Protein AF-A0A2V7EZZ9-F1 (afdb_monomer)

pLDDT: mean 87.36, std 13.92, range [32.91, 98.88]

Mean predicted aligned error: 13.1 Å

Structure (mmCIF, N/CA/C/O backbone):
data_AF-A0A2V7EZZ9-F1
#
_entry.id   AF-A0A2V7EZZ9-F1
#
loop_
_atom_site.group_PDB
_atom_site.id
_atom_site.type_symbol
_atom_site.label_atom_id
_atom_site.label_alt_id
_atom_site.label_comp_id
_atom_site.label_asym_id
_atom_site.label_entity_id
_atom_site.label_seq_id
_atom_site.pdbx_PDB_ins_code
_atom_site.Cartn_x
_atom_site.Cartn_y
_atom_site.Cartn_z
_atom_site.occupancy
_atom_site.B_iso_or_equiv
_atom_site.auth_seq_id
_atom_site.auth_comp_id
_atom_site.auth_asym_id
_atom_site.auth_atom_id
_atom_site.pdbx_PDB_model_num
ATOM 1 N N . GLU A 1 1 ? -11.095 18.702 34.474 1.00 76.56 1 GLU A N 1
ATOM 2 C CA . GLU A 1 1 ? -9.719 19.036 34.072 1.00 76.56 1 GLU A CA 1
ATOM 3 C C . GLU A 1 1 ? -8.787 18.038 34.738 1.00 76.56 1 GLU A C 1
ATOM 5 O O . GLU A 1 1 ? -9.021 17.718 35.900 1.00 76.56 1 GLU A O 1
ATOM 10 N N . LEU A 1 2 ? -7.841 17.473 33.994 1.00 79.06 2 LEU A N 1
ATOM 11 C CA . LEU A 1 2 ? -6.844 16.533 34.507 1.00 79.06 2 LEU A CA 1
ATOM 12 C C . LEU A 1 2 ? -5.588 17.281 34.994 1.00 79.06 2 LEU A C 1
ATOM 14 O O . LEU A 1 2 ? -5.366 18.426 34.595 1.00 79.06 2 LEU A O 1
ATOM 18 N N . PRO A 1 3 ? -4.746 16.657 35.839 1.00 72.81 3 PRO A N 1
ATOM 19 C CA . PRO A 1 3 ? -3.437 17.203 36.175 1.00 72.81 3 PRO A CA 1
ATOM 20 C C . PRO A 1 3 ? -2.545 17.213 34.925 1.00 72.81 3 PRO A C 1
ATOM 22 O O . PRO A 1 3 ? -2.102 16.167 34.462 1.00 72.81 3 PRO A O 1
ATOM 25 N N . GLY A 1 4 ? -2.311 18.392 34.355 1.00 78.00 4 GLY A N 1
ATOM 26 C CA . GLY A 1 4 ? -1.472 18.565 33.169 1.00 78.00 4 GLY A CA 1
ATOM 27 C C . GLY A 1 4 ? -1.980 19.687 32.271 1.00 78.00 4 GLY A C 1
ATOM 28 O O . GLY A 1 4 ? -3.183 19.902 32.135 1.00 78.00 4 GLY A O 1
ATOM 29 N N . LYS A 1 5 ? -1.055 20.425 31.662 1.00 85.81 5 LYS A N 1
ATOM 30 C CA . LYS A 1 5 ? -1.353 21.483 30.694 1.00 85.81 5 LYS A CA 1
ATOM 31 C C . LYS A 1 5 ? -0.531 21.240 29.438 1.00 85.81 5 LYS A C 1
ATOM 33 O O . LYS A 1 5 ? 0.658 20.953 29.546 1.00 85.81 5 LYS A O 1
ATOM 38 N N . SER A 1 6 ? -1.143 21.417 28.275 1.00 87.19 6 SER A N 1
ATOM 39 C CA . SER A 1 6 ? -0.432 21.395 26.995 1.00 87.19 6 SER A CA 1
ATOM 40 C C . SER A 1 6 ? -0.160 22.822 26.529 1.00 87.19 6 SER A C 1
ATOM 42 O O . SER A 1 6 ? -0.984 23.722 26.712 1.00 87.19 6 SER A O 1
ATOM 44 N N . ASN A 1 7 ? 1.004 23.038 25.923 1.00 86.00 7 ASN A N 1
ATOM 45 C CA . ASN A 1 7 ? 1.359 24.299 25.285 1.00 86.00 7 ASN A CA 1
ATOM 46 C C . ASN A 1 7 ? 1.660 24.023 23.810 1.00 86.00 7 ASN A C 1
ATOM 48 O O . ASN A 1 7 ? 2.488 23.172 23.509 1.00 86.00 7 ASN A O 1
ATOM 52 N N . TYR A 1 8 ? 0.999 24.740 22.906 1.00 85.25 8 TYR A N 1
ATOM 53 C CA . TYR A 1 8 ? 1.167 24.619 21.461 1.00 85.25 8 TYR A CA 1
ATOM 54 C C . TYR A 1 8 ? 1.817 25.898 20.930 1.00 85.25 8 TYR A C 1
ATOM 56 O O . TYR A 1 8 ? 1.160 26.935 20.805 1.00 85.25 8 TYR A O 1
ATOM 64 N N . PHE A 1 9 ? 3.114 25.834 20.637 1.00 88.19 9 PHE A N 1
ATOM 65 C CA . PHE A 1 9 ? 3.913 26.951 20.129 1.00 88.19 9 PHE A CA 1
ATOM 66 C C . PHE A 1 9 ? 4.169 26.779 18.626 1.00 88.19 9 PHE A C 1
ATOM 68 O O . PHE A 1 9 ? 5.279 26.484 18.200 1.00 88.19 9 PHE A O 1
ATOM 75 N N . VAL A 1 10 ? 3.114 26.899 17.815 1.00 79.69 10 VAL A N 1
ATOM 76 C CA . VAL A 1 10 ? 3.196 26.666 16.363 1.00 79.69 10 VAL A CA 1
ATOM 77 C C . VAL A 1 10 ? 3.602 27.946 15.631 1.00 79.69 10 VAL A C 1
ATOM 79 O O . VAL A 1 10 ? 2.916 28.968 15.721 1.00 79.69 10 VAL A O 1
ATOM 82 N N . GLY A 1 11 ? 4.692 27.869 14.863 1.00 85.50 11 GLY A N 1
ATOM 83 C CA . GLY A 1 11 ? 5.212 28.966 14.048 1.00 85.50 11 GLY A CA 1
ATOM 84 C C . GLY A 1 11 ? 5.929 30.063 14.845 1.00 85.50 11 GLY A C 1
ATOM 85 O O . GLY A 1 11 ? 6.050 30.023 16.069 1.00 85.50 11 GLY A O 1
ATOM 86 N N . ASN A 1 12 ? 6.411 31.073 14.123 1.00 88.06 12 ASN A N 1
ATOM 87 C CA . ASN A 1 12 ? 7.216 32.174 14.658 1.00 88.06 12 ASN A CA 1
ATOM 88 C C . ASN A 1 12 ? 6.398 33.398 15.109 1.00 88.06 12 ASN A C 1
ATOM 90 O O . ASN A 1 12 ? 6.991 34.412 15.466 1.00 88.06 12 ASN A O 1
ATOM 94 N N . ASP A 1 13 ? 5.064 33.323 15.088 1.00 92.06 13 ASP A N 1
ATOM 95 C CA . ASP A 1 13 ? 4.169 34.368 15.592 1.00 92.06 13 ASP A CA 1
ATOM 96 C C . ASP A 1 13 ? 3.669 33.997 17.000 1.00 92.06 13 ASP A C 1
ATOM 98 O O . ASP A 1 13 ? 2.753 33.176 17.125 1.00 92.06 13 ASP A O 1
ATOM 102 N N . PRO A 1 14 ? 4.199 34.621 18.073 1.00 88.88 14 PRO A N 1
ATOM 103 C CA . PRO A 1 14 ? 3.797 34.316 19.443 1.00 88.88 14 PRO A CA 1
ATOM 104 C C . PRO A 1 14 ? 2.322 34.598 19.736 1.00 88.88 14 PRO A C 1
ATOM 106 O O . PRO A 1 14 ? 1.798 34.127 20.741 1.00 88.88 14 PRO A O 1
ATOM 109 N N . LYS A 1 15 ? 1.616 35.344 18.875 1.00 91.44 15 LYS A N 1
ATOM 110 C CA . LYS A 1 15 ? 0.168 35.557 19.015 1.00 91.44 15 LYS A CA 1
ATOM 111 C C . LYS A 1 15 ? -0.651 34.321 18.637 1.00 91.44 15 LYS A C 1
ATOM 113 O O . LYS A 1 15 ? -1.813 34.235 19.023 1.00 91.44 15 LYS A O 1
ATOM 118 N N . LYS A 1 16 ? -0.070 33.379 17.886 1.00 87.31 16 LYS A N 1
ATOM 119 C CA . LYS A 1 16 ? -0.709 32.107 17.502 1.00 87.31 16 LYS A CA 1
ATOM 120 C C . LYS A 1 16 ? -0.444 30.986 18.501 1.00 87.31 16 LYS A C 1
ATOM 122 O O . LYS A 1 16 ? -1.086 29.940 18.436 1.00 87.31 16 LYS A O 1
ATOM 127 N N . TRP A 1 17 ? 0.477 31.210 19.431 1.00 95.19 17 TRP A N 1
ATOM 128 C CA . TRP A 1 17 ? 0.796 30.267 20.487 1.00 95.19 17 TRP A CA 1
ATOM 129 C C . TRP A 1 17 ? -0.382 30.096 21.447 1.00 95.19 17 TRP A C 1
ATOM 131 O O . TRP A 1 17 ? -1.014 31.065 21.869 1.00 95.19 17 TRP A O 1
ATOM 141 N N . ARG A 1 18 ? -0.660 28.851 21.835 1.00 90.06 18 ARG A N 1
ATOM 142 C CA . ARG A 1 18 ? -1.663 28.521 22.850 1.00 90.06 18 ARG A CA 1
ATOM 143 C C . ARG A 1 18 ? -0.986 27.873 24.042 1.00 90.06 18 ARG A C 1
ATOM 145 O O . ARG A 1 18 ? -0.656 26.694 24.001 1.00 90.06 18 ARG A O 1
ATOM 152 N N . ALA A 1 19 ? -0.782 28.647 25.099 1.00 90.94 19 ALA A N 1
ATOM 153 C CA . ALA A 1 19 ? -0.226 28.156 26.353 1.00 90.94 19 ALA A CA 1
ATOM 154 C C . ALA A 1 19 ? -1.329 27.780 27.355 1.00 90.94 19 ALA A C 1
ATOM 156 O O . ALA A 1 19 ? -2.439 28.310 27.304 1.00 90.94 19 ALA A O 1
ATOM 157 N N . ASN A 1 20 ? -0.993 26.909 28.306 1.00 89.19 20 ASN A N 1
ATOM 158 C CA . ASN A 1 20 ? -1.835 26.480 29.421 1.00 89.19 20 ASN A CA 1
ATOM 159 C C . ASN A 1 20 ? -3.168 25.843 29.006 1.00 89.19 20 ASN A C 1
ATOM 161 O O . ASN A 1 20 ? -4.162 25.969 29.729 1.00 89.19 20 ASN A O 1
ATOM 165 N N . VAL A 1 21 ? -3.193 25.141 27.869 1.00 88.38 21 VAL A N 1
ATOM 166 C CA . VAL A 1 21 ? -4.388 24.435 27.402 1.00 88.38 21 VAL A CA 1
ATOM 167 C C . VAL A 1 21 ? -4.725 23.336 28.415 1.00 88.38 21 VAL A C 1
ATOM 169 O O . VAL A 1 21 ? -3.898 22.447 28.641 1.00 88.38 21 VAL A O 1
ATOM 172 N N . PRO A 1 22 ? -5.894 23.403 29.079 1.00 84.31 22 PRO A N 1
ATOM 173 C CA . PRO A 1 22 ? -6.306 22.382 30.028 1.00 84.31 22 PRO A CA 1
ATOM 174 C C . PRO A 1 22 ? -6.588 21.060 29.316 1.00 84.31 22 PRO A C 1
ATOM 176 O O . PRO A 1 22 ? -7.167 21.047 28.231 1.00 84.31 22 PRO A O 1
ATOM 179 N N . THR A 1 23 ? -6.227 19.950 29.951 1.00 82.38 23 THR A N 1
ATOM 180 C CA . THR A 1 23 ? -6.601 18.610 29.492 1.00 82.38 23 THR A CA 1
ATOM 181 C C . THR A 1 23 ? -7.845 18.129 30.241 1.00 82.38 23 THR A C 1
ATOM 183 O O . THR A 1 23 ? -8.110 18.516 31.384 1.00 82.38 23 THR A O 1
ATOM 186 N N . TYR A 1 24 ? -8.654 17.287 29.602 1.00 82.75 24 TYR A N 1
ATOM 187 C CA . TYR A 1 24 ? -9.910 16.790 30.164 1.00 82.75 24 TYR A CA 1
ATOM 188 C C . TYR A 1 24 ? -10.006 15.280 29.959 1.00 82.75 24 TYR A C 1
ATOM 190 O O . TYR A 1 24 ? -9.628 14.775 28.911 1.00 82.75 24 TYR A O 1
ATOM 198 N N . ALA A 1 25 ? -10.528 14.568 30.961 1.00 78.69 25 ALA A N 1
ATOM 199 C CA . ALA A 1 25 ? -10.753 13.122 30.880 1.00 78.69 25 ALA A CA 1
ATOM 200 C C . ALA A 1 25 ? -11.976 12.752 30.027 1.00 78.69 25 ALA A C 1
ATOM 202 O O . ALA A 1 25 ? -12.102 11.613 29.590 1.00 78.69 25 ALA A O 1
ATOM 203 N N . LYS A 1 26 ? -12.897 13.706 29.846 1.00 85.12 26 LYS A N 1
ATOM 204 C CA . LYS A 1 26 ? -14.156 13.515 29.135 1.00 85.12 26 LYS A CA 1
ATOM 205 C C . LYS A 1 26 ? -14.643 14.803 28.482 1.00 85.12 26 LYS A C 1
ATOM 207 O O . LYS A 1 26 ? -14.396 15.891 29.013 1.00 85.12 26 LYS A O 1
ATOM 212 N N . VAL A 1 27 ? -15.381 14.656 27.390 1.00 88.62 27 VAL A N 1
ATOM 213 C CA . VAL A 1 27 ? -16.139 15.712 26.711 1.00 88.62 27 VAL A CA 1
ATOM 214 C C . VAL A 1 27 ? -17.611 15.316 26.739 1.00 88.62 27 VAL A C 1
ATOM 216 O O . VAL A 1 27 ? -17.957 14.200 26.374 1.00 88.62 27 VAL A O 1
ATOM 219 N N . GLU A 1 28 ? -18.478 16.215 27.193 1.00 92.75 28 GLU A N 1
ATOM 220 C CA . GLU A 1 28 ? -19.917 15.969 27.323 1.00 92.75 28 GLU A CA 1
ATOM 221 C C . GLU A 1 28 ? -20.685 16.923 26.407 1.00 92.75 28 GLU A C 1
ATOM 223 O O . GLU A 1 28 ? -20.677 18.138 26.615 1.00 92.75 28 GLU A O 1
ATOM 228 N N . TYR A 1 29 ? -21.366 16.360 25.414 1.00 93.25 29 TYR A N 1
ATOM 229 C CA . TYR A 1 29 ? -22.382 17.043 24.625 1.00 93.25 29 TYR A CA 1
ATOM 230 C C . TYR A 1 29 ? -23.725 16.863 25.325 1.00 93.25 29 TYR A C 1
ATOM 232 O O . TYR A 1 29 ? -24.217 15.744 25.477 1.00 93.25 29 TYR A O 1
ATOM 240 N N . ARG A 1 30 ? -24.302 17.968 25.796 1.00 95.25 30 ARG A N 1
ATOM 241 C CA . ARG A 1 30 ? -25.552 17.946 26.560 1.00 95.25 30 ARG A CA 1
ATOM 242 C C . ARG A 1 30 ? -26.767 17.996 25.655 1.00 95.25 30 ARG A C 1
ATOM 244 O O . ARG A 1 30 ? -26.748 18.723 24.665 1.00 95.25 30 ARG A O 1
ATOM 251 N N . ASP A 1 31 ? -27.800 17.259 26.050 1.00 93.75 31 ASP A N 1
ATOM 252 C CA . ASP A 1 31 ? -29.119 17.262 25.417 1.00 93.75 31 ASP A CA 1
ATOM 253 C C . ASP A 1 31 ? -29.064 17.048 23.891 1.00 93.75 31 ASP A C 1
ATOM 255 O O . ASP A 1 31 ? -29.772 17.707 23.129 1.00 93.75 31 ASP A O 1
ATOM 259 N N . VAL A 1 32 ? -28.230 16.101 23.433 1.00 94.56 32 VAL A N 1
ATOM 260 C CA . VAL A 1 32 ? -28.216 15.674 22.017 1.00 94.56 32 VAL A CA 1
ATOM 261 C C . VAL A 1 32 ? -29.568 15.081 21.603 1.00 94.56 32 VAL A C 1
ATOM 263 O O . VAL A 1 32 ? -29.977 15.194 20.451 1.00 94.56 32 VAL A O 1
ATOM 266 N N . TYR A 1 33 ? -30.287 14.528 22.581 1.00 94.94 33 TYR A N 1
ATOM 267 C CA . TYR A 1 33 ? -31.740 14.387 22.599 1.00 94.94 33 TYR A CA 1
ATOM 268 C C . TYR A 1 33 ? -32.252 14.932 23.941 1.00 94.94 33 TYR A C 1
ATOM 270 O O . TYR A 1 33 ? -31.466 14.995 24.887 1.00 94.94 33 TYR A O 1
ATOM 278 N N . PRO A 1 34 ? -33.542 15.294 24.086 1.00 96.31 34 PRO A N 1
ATOM 279 C CA . PRO A 1 34 ? -34.073 15.773 25.363 1.00 96.31 34 PRO A CA 1
ATOM 280 C C . PRO A 1 34 ? -33.761 14.814 26.527 1.00 96.31 34 PRO A C 1
ATOM 282 O O . PRO A 1 34 ? -34.272 13.694 26.563 1.00 96.31 34 PRO A O 1
ATOM 285 N N . GLY A 1 35 ? -32.915 15.245 27.471 1.00 95.75 35 GLY A N 1
ATOM 286 C CA . GLY A 1 35 ? -32.494 14.436 28.619 1.00 95.75 35 GLY A CA 1
ATOM 287 C C . GLY A 1 35 ? -31.452 13.349 28.318 1.00 95.75 35 GLY A C 1
ATOM 288 O O . GLY A 1 35 ? -31.186 12.524 29.194 1.00 95.75 35 GLY A O 1
ATOM 289 N N . VAL A 1 36 ? -30.852 13.337 27.125 1.00 96.81 36 VAL A N 1
ATOM 290 C CA . VAL A 1 36 ? -29.777 12.411 26.735 1.00 96.81 36 VAL A CA 1
ATOM 291 C C . VAL A 1 36 ? -28.514 13.198 26.415 1.00 96.81 36 VAL A C 1
ATOM 293 O O . VAL A 1 36 ? -28.489 14.003 25.483 1.00 96.81 36 VAL A O 1
ATOM 296 N N . ASN A 1 37 ? -27.445 12.914 27.151 1.00 96.19 37 ASN A N 1
ATOM 297 C CA . ASN A 1 37 ? -26.120 13.458 26.881 1.00 96.19 37 ASN A CA 1
ATOM 298 C C . ASN A 1 37 ? -25.281 12.427 26.123 1.00 96.19 37 ASN A C 1
ATOM 300 O O . ASN A 1 37 ? -25.455 11.225 26.306 1.00 96.19 37 ASN A O 1
ATOM 304 N N . LEU A 1 38 ? -24.345 12.899 25.309 1.00 92.38 38 LEU A N 1
ATOM 305 C CA . LEU A 1 38 ? -23.323 12.083 24.662 1.00 92.38 38 LEU A CA 1
ATOM 306 C C . LEU A 1 38 ? -21.975 12.409 25.304 1.00 92.38 38 LEU A C 1
ATOM 308 O O . LEU A 1 38 ? -21.523 13.556 25.267 1.00 92.38 38 LEU A O 1
ATOM 312 N N . VAL A 1 39 ? -21.353 11.418 25.934 1.00 91.56 39 VAL A N 1
ATOM 313 C CA . VAL A 1 39 ? -20.115 11.592 26.695 1.00 91.56 39 VAL A CA 1
ATOM 314 C C . VAL A 1 39 ? -19.003 10.816 26.019 1.00 91.56 39 VAL A C 1
ATOM 316 O O . VAL A 1 39 ? -19.030 9.597 26.024 1.00 91.56 39 VAL A O 1
ATOM 319 N N . TYR A 1 40 ? -18.002 11.518 25.500 1.00 84.69 40 TYR A N 1
ATOM 320 C CA . TYR A 1 40 ? -16.757 10.922 25.028 1.00 84.69 40 TYR A CA 1
ATOM 321 C C . TYR A 1 40 ? -15.750 10.868 26.168 1.00 84.69 40 TYR A C 1
ATOM 323 O O . TYR A 1 40 ? -15.565 11.865 26.873 1.00 84.69 40 TYR A O 1
ATOM 331 N N . TYR A 1 41 ? -15.064 9.747 26.336 1.00 81.06 41 TYR A N 1
ATOM 332 C CA . TYR A 1 41 ? -13.990 9.616 27.315 1.00 81.06 41 TYR A CA 1
ATOM 333 C C . TYR A 1 41 ? -12.947 8.601 26.852 1.00 81.06 41 TYR A C 1
ATOM 335 O O . TYR A 1 41 ? -13.207 7.748 26.012 1.00 81.06 41 TYR A O 1
ATOM 343 N N . GLY A 1 42 ? -11.732 8.731 27.378 1.00 66.31 42 GLY A N 1
ATOM 344 C CA . GLY A 1 42 ? -10.647 7.799 27.093 1.00 66.31 42 GLY A CA 1
ATOM 345 C C . GLY A 1 42 ? -10.459 6.807 28.235 1.00 66.31 42 GLY A C 1
ATOM 346 O O . GLY A 1 42 ? -10.316 7.229 29.384 1.00 66.31 42 GLY A O 1
ATOM 347 N N . ASN A 1 43 ? -10.378 5.514 27.930 1.00 54.00 43 ASN A N 1
ATOM 348 C CA . ASN A 1 43 ? -9.924 4.486 28.862 1.00 54.00 43 ASN A CA 1
ATOM 349 C C . ASN A 1 43 ? -8.756 3.716 28.239 1.00 54.00 43 ASN A C 1
ATOM 351 O O . ASN A 1 43 ? -8.916 3.079 27.208 1.00 54.00 43 ASN A O 1
ATOM 355 N N . GLN A 1 44 ? -7.561 3.805 28.833 1.00 49.19 44 GLN A N 1
ATOM 356 C CA . GLN A 1 44 ? -6.385 3.020 28.417 1.00 49.19 44 GLN A CA 1
ATOM 357 C C . GLN A 1 44 ? -6.166 2.960 26.886 1.00 49.19 44 GLN A C 1
ATOM 359 O O . GLN A 1 44 ? -5.921 1.896 26.330 1.00 49.19 44 GLN A O 1
ATOM 364 N N . ARG A 1 45 ? -6.200 4.131 26.225 1.00 51.41 45 ARG A N 1
ATOM 365 C CA . ARG A 1 45 ? -6.039 4.351 24.765 1.00 51.41 45 ARG A CA 1
ATOM 366 C C . ARG A 1 45 ? -7.272 4.093 23.895 1.00 51.41 45 ARG A C 1
ATOM 368 O O . ARG A 1 45 ? -7.241 4.456 22.728 1.00 51.41 45 ARG A O 1
ATOM 375 N N . GLN A 1 46 ? -8.367 3.590 24.450 1.00 53.31 46 GLN A N 1
ATOM 376 C CA . GLN A 1 46 ? -9.639 3.471 23.744 1.00 53.31 46 GLN A CA 1
ATOM 377 C C . GLN A 1 46 ? -10.447 4.757 23.943 1.00 53.31 46 GLN A C 1
ATOM 379 O O . GLN A 1 46 ? -10.691 5.173 25.076 1.00 53.31 46 GLN A O 1
ATOM 384 N N . LEU A 1 47 ? -10.808 5.425 22.844 1.00 65.19 47 LEU A N 1
ATOM 385 C CA . LEU A 1 47 ? -11.815 6.483 22.867 1.00 65.19 47 LEU A CA 1
ATOM 386 C C . LEU A 1 47 ? -13.186 5.807 22.838 1.00 65.19 47 LEU A C 1
ATOM 388 O O . LEU A 1 47 ? -13.567 5.219 21.829 1.00 65.19 47 LEU A O 1
ATOM 392 N N . GLU A 1 48 ? -13.903 5.896 23.946 1.00 73.25 48 GLU A N 1
ATOM 393 C CA . GLU A 1 48 ? -15.260 5.387 24.106 1.00 73.25 48 GLU A CA 1
ATOM 394 C C . GLU A 1 48 ? -16.252 6.551 24.060 1.00 73.25 48 GLU A C 1
ATOM 396 O O . GLU A 1 48 ? -15.896 7.723 24.269 1.00 73.25 48 GLU A O 1
ATOM 401 N N . TYR A 1 49 ? -17.511 6.227 23.784 1.00 83.62 49 TYR A N 1
ATOM 402 C CA . TYR A 1 49 ? -18.594 7.173 23.964 1.00 83.62 49 TYR A CA 1
ATOM 403 C C . TYR A 1 49 ? -19.829 6.495 24.533 1.00 83.62 49 TYR A C 1
ATOM 405 O O . TYR A 1 49 ? -20.223 5.428 24.085 1.00 83.62 49 TYR A O 1
ATOM 413 N N . ASP A 1 50 ? -20.473 7.180 25.469 1.00 89.38 50 ASP A N 1
ATOM 414 C CA . ASP A 1 50 ? -21.708 6.743 26.103 1.00 89.38 50 ASP A CA 1
ATOM 415 C C . ASP A 1 50 ? -22.856 7.678 25.727 1.00 89.38 50 ASP A C 1
ATOM 417 O O . ASP A 1 50 ? -22.714 8.906 25.787 1.00 89.38 50 ASP A O 1
ATOM 421 N N . PHE A 1 51 ? -24.040 7.122 25.470 1.00 93.50 51 PHE A N 1
ATOM 422 C CA . PHE A 1 51 ? -25.276 7.871 25.687 1.00 93.50 51 PHE A CA 1
ATOM 423 C C . PHE A 1 51 ? -25.676 7.763 27.158 1.00 93.50 51 PHE A C 1
ATOM 425 O O . PHE A 1 51 ? -26.003 6.684 27.654 1.00 93.50 51 PHE A O 1
ATOM 432 N N . VAL A 1 52 ? -25.680 8.900 27.849 1.00 95.44 52 VAL A N 1
ATOM 433 C CA . VAL A 1 52 ? -26.123 9.031 29.238 1.00 95.44 52 VAL A CA 1
ATOM 434 C C . VAL A 1 52 ? -27.555 9.548 29.241 1.00 95.44 52 VAL A C 1
ATOM 436 O O . VAL A 1 52 ? -27.809 10.735 29.035 1.00 95.44 52 VAL A O 1
ATOM 439 N N . VAL A 1 53 ? -28.499 8.644 29.473 1.00 96.75 53 VAL A N 1
ATOM 440 C CA . VAL A 1 53 ? -29.932 8.937 29.535 1.00 96.75 53 VAL A CA 1
ATOM 441 C C . VAL A 1 53 ? -30.284 9.311 30.968 1.00 96.75 53 VAL A C 1
ATOM 443 O O . VAL A 1 53 ? -30.114 8.512 31.889 1.00 96.75 53 VAL A O 1
ATOM 446 N N . SER A 1 54 ? -30.753 10.539 31.170 1.00 96.94 54 SER A N 1
ATOM 447 C CA . SER A 1 54 ? -31.146 11.053 32.485 1.00 96.94 54 SER A CA 1
ATOM 448 C C . SER A 1 54 ? -32.380 10.316 33.031 1.00 96.94 54 SER A C 1
ATOM 450 O O . SER A 1 54 ? -33.183 9.809 32.245 1.00 96.94 54 SER A O 1
ATOM 452 N N . PRO A 1 55 ? -32.595 10.293 34.362 1.00 96.88 55 PRO A N 1
ATOM 453 C CA . PRO A 1 55 ? -33.833 9.786 34.950 1.00 96.88 55 PRO A CA 1
ATOM 454 C C . PRO A 1 55 ? -35.082 10.358 34.266 1.00 96.88 55 PRO A C 1
ATOM 456 O O . PRO A 1 55 ? -35.207 11.571 34.095 1.00 96.88 55 PRO A O 1
ATOM 459 N N . GLY A 1 56 ? -36.005 9.481 33.878 1.00 94.06 56 GLY A N 1
ATOM 460 C CA . GLY A 1 56 ? -37.249 9.829 33.190 1.00 94.06 56 GLY A CA 1
ATOM 461 C C . GLY A 1 56 ? -37.126 10.189 31.703 1.00 94.06 56 GLY A C 1
ATOM 462 O O . GLY A 1 56 ? -38.163 10.358 31.062 1.00 94.06 56 GLY A O 1
ATOM 463 N N . ALA A 1 57 ? -35.917 10.286 31.138 1.00 96.44 57 ALA A N 1
ATOM 464 C CA . ALA A 1 57 ? -35.731 10.475 29.699 1.00 96.44 57 ALA A CA 1
ATOM 465 C C . ALA A 1 57 ? -35.974 9.161 28.931 1.00 96.44 57 ALA A C 1
ATOM 467 O O . ALA A 1 57 ? -35.770 8.066 29.462 1.00 96.44 57 ALA A O 1
ATOM 468 N N . ASP A 1 58 ? -36.435 9.270 27.681 1.00 94.06 58 ASP A N 1
ATOM 469 C CA . ASP A 1 58 ? -36.792 8.111 26.858 1.00 94.06 58 ASP A CA 1
ATOM 470 C C . ASP A 1 58 ? -35.600 7.654 25.992 1.00 94.06 58 ASP A C 1
ATOM 472 O O . ASP A 1 58 ? -35.277 8.319 25.004 1.00 94.06 58 ASP A O 1
ATOM 476 N N . PRO A 1 59 ? -34.962 6.502 26.284 1.00 92.75 59 PRO A N 1
ATOM 477 C CA . PRO A 1 59 ? -33.868 5.974 25.472 1.00 92.75 59 PRO A CA 1
ATOM 478 C C . PRO A 1 59 ? -34.321 5.592 24.058 1.00 92.75 59 PRO A C 1
ATOM 480 O O . PRO A 1 59 ? -33.489 5.509 23.157 1.00 92.75 59 PRO A O 1
ATOM 483 N N . LYS A 1 60 ? -35.628 5.401 23.817 1.00 92.38 60 LYS A N 1
ATOM 484 C CA . LYS A 1 60 ? -36.163 5.119 22.475 1.00 92.38 60 LYS A CA 1
ATOM 485 C C . LYS A 1 60 ? -36.105 6.330 21.547 1.00 92.38 60 LYS A C 1
ATOM 487 O O . LYS A 1 60 ? -36.281 6.157 20.341 1.00 92.38 60 LYS A O 1
ATOM 492 N N . ALA A 1 61 ? -35.873 7.530 22.085 1.00 93.31 61 ALA A N 1
ATOM 493 C CA . ALA A 1 61 ? -35.623 8.722 21.284 1.00 93.31 61 ALA A CA 1
ATOM 494 C C . ALA A 1 61 ? -34.286 8.635 20.531 1.00 93.31 61 ALA A C 1
ATOM 496 O O . ALA A 1 61 ? -34.134 9.259 19.483 1.00 93.31 61 ALA A O 1
ATOM 497 N N . ILE A 1 62 ? -33.334 7.840 21.034 1.00 94.25 62 ILE A N 1
ATOM 498 C CA . ILE A 1 62 ? -32.007 7.715 20.438 1.00 94.25 62 ILE A CA 1
ATOM 499 C C . ILE A 1 62 ? -32.117 6.905 19.150 1.00 94.25 62 ILE A C 1
ATOM 501 O O . ILE A 1 62 ? -32.397 5.704 19.159 1.00 94.25 62 ILE A O 1
ATOM 505 N N . THR A 1 63 ? -31.876 7.582 18.033 1.00 93.44 63 THR A N 1
ATOM 506 C CA . THR A 1 63 ? -31.766 6.963 16.715 1.00 93.44 63 THR A CA 1
ATOM 507 C C . THR A 1 63 ? -30.416 7.329 16.120 1.00 93.44 63 THR A C 1
ATOM 509 O O . THR A 1 63 ? -30.089 8.499 15.950 1.00 93.44 63 THR A O 1
ATOM 512 N N . LEU A 1 64 ? -29.618 6.320 15.808 1.00 90.69 64 LEU A N 1
ATOM 513 C CA . LEU A 1 64 ? -28.379 6.461 15.066 1.00 90.69 64 LEU A CA 1
ATOM 514 C C . LEU A 1 64 ? -28.716 6.395 13.583 1.00 90.69 64 LEU A C 1
ATOM 516 O O . LEU A 1 64 ? -29.169 5.359 13.095 1.00 90.69 64 LEU A O 1
ATOM 520 N N . ALA A 1 65 ? -28.533 7.510 12.885 1.00 91.62 65 ALA A N 1
ATOM 521 C CA . ALA A 1 65 ? -28.572 7.544 11.434 1.00 91.62 65 ALA A CA 1
ATOM 522 C C . ALA A 1 65 ? -27.143 7.402 10.911 1.00 91.62 65 ALA A C 1
ATOM 524 O O . ALA A 1 65 ? -26.252 8.139 11.333 1.00 91.62 65 ALA A O 1
ATOM 525 N N . PHE A 1 66 ? -26.935 6.439 10.021 1.00 86.06 66 PHE A N 1
ATOM 526 C CA . PHE A 1 66 ? -25.650 6.217 9.375 1.00 86.06 66 PHE A CA 1
ATOM 527 C C . PHE A 1 66 ? -25.743 6.698 7.934 1.00 86.06 66 PHE A C 1
ATOM 529 O O . PHE A 1 66 ? -26.380 6.071 7.087 1.00 86.06 66 PHE A O 1
ATOM 536 N N . ASP A 1 67 ? -25.118 7.836 7.666 1.00 84.56 67 ASP A N 1
ATOM 537 C CA . ASP A 1 67 ? -24.931 8.313 6.304 1.00 84.56 67 ASP A CA 1
ATOM 538 C C . ASP A 1 67 ? -23.741 7.580 5.665 1.00 84.56 67 ASP A C 1
ATOM 540 O O . ASP A 1 67 ? -22.793 7.197 6.349 1.00 84.56 67 ASP A O 1
ATOM 544 N N . GLY A 1 68 ? -23.804 7.342 4.353 1.00 81.06 68 GLY A N 1
ATOM 545 C CA . GLY A 1 68 ? -22.729 6.665 3.611 1.00 81.06 68 GLY A CA 1
ATOM 546 C C . GLY A 1 68 ? -22.695 5.132 3.713 1.00 81.06 68 GLY A C 1
ATOM 547 O O . GLY A 1 68 ? -21.741 4.527 3.242 1.00 81.06 68 GLY A O 1
ATOM 548 N N . VAL A 1 69 ? -23.718 4.493 4.292 1.00 86.38 69 VAL A N 1
ATOM 549 C CA . VAL A 1 69 ? -23.867 3.023 4.317 1.00 86.38 69 VAL A CA 1
ATOM 550 C C . VAL A 1 69 ? -25.030 2.603 3.416 1.00 86.38 69 VAL A C 1
ATOM 552 O O . VAL A 1 69 ? -26.053 3.277 3.391 1.00 86.38 69 VAL A O 1
ATOM 555 N N . ASP A 1 70 ? -24.924 1.492 2.697 1.00 86.94 70 ASP A N 1
ATOM 556 C CA . ASP A 1 70 ? -25.994 0.931 1.861 1.00 86.94 70 ASP A CA 1
ATOM 557 C C . ASP A 1 70 ? -27.138 0.371 2.686 1.00 86.94 70 ASP A C 1
ATOM 559 O O . ASP A 1 70 ? -28.299 0.468 2.302 1.00 86.94 70 ASP A O 1
ATOM 563 N N . GLY A 1 71 ? -26.815 -0.178 3.850 1.00 88.69 71 GLY A N 1
ATOM 564 C CA . GLY A 1 71 ? -27.817 -0.686 4.759 1.00 88.69 71 GLY A CA 1
ATOM 565 C C . GLY A 1 71 ? -27.214 -1.185 6.053 1.00 88.69 71 GLY A C 1
ATOM 566 O O . GLY A 1 71 ? -26.019 -1.457 6.164 1.00 88.69 71 GLY A O 1
ATOM 567 N N . ALA A 1 72 ? -28.075 -1.327 7.041 1.00 92.38 72 ALA A N 1
ATOM 568 C CA . ALA A 1 72 ? -27.741 -1.863 8.339 1.00 92.38 72 ALA A CA 1
ATOM 569 C C . ALA A 1 72 ? -28.425 -3.223 8.530 1.00 92.38 72 ALA A C 1
ATOM 571 O O . ALA A 1 72 ? -29.602 -3.402 8.219 1.00 92.38 72 ALA A O 1
ATOM 572 N N . ALA A 1 73 ? -27.685 -4.192 9.059 1.00 93.62 73 ALA A N 1
ATOM 573 C CA . ALA A 1 73 ? -28.187 -5.503 9.446 1.00 93.62 73 ALA A CA 1
ATOM 574 C C . ALA A 1 73 ? -27.744 -5.829 10.873 1.00 93.62 73 ALA A C 1
ATOM 576 O O . ALA A 1 73 ? -26.722 -5.338 11.337 1.00 93.62 73 ALA A O 1
ATOM 577 N N . ILE A 1 74 ? -28.498 -6.676 11.565 1.00 94.12 74 ILE A N 1
ATOM 578 C CA . ILE A 1 74 ? -28.087 -7.236 12.855 1.00 94.12 74 ILE A CA 1
ATOM 579 C C . ILE A 1 74 ? -27.777 -8.705 12.607 1.00 94.12 74 ILE A C 1
ATOM 581 O O . ILE A 1 74 ? -28.616 -9.420 12.052 1.00 94.12 74 ILE A O 1
ATOM 585 N N . ASP A 1 75 ? -26.572 -9.143 12.951 1.00 89.94 75 ASP A N 1
ATOM 586 C CA . ASP A 1 75 ? -26.154 -10.521 12.705 1.00 89.94 75 ASP A CA 1
ATOM 587 C C . ASP A 1 75 ? -26.593 -11.494 13.816 1.00 89.94 75 ASP A C 1
ATOM 589 O O . ASP A 1 75 ? -27.249 -11.125 14.792 1.00 89.94 75 ASP A O 1
ATOM 593 N N . GLY A 1 76 ? -26.226 -12.772 13.671 1.00 82.19 76 GLY A N 1
ATOM 594 C CA . GLY A 1 76 ? -26.564 -13.817 14.642 1.00 82.19 76 GLY A CA 1
ATOM 595 C C . GLY A 1 76 ? -25.902 -13.663 16.019 1.00 82.19 76 GLY A C 1
ATOM 596 O O . GLY A 1 76 ? -26.306 -14.354 16.953 1.00 82.19 76 GLY A O 1
ATOM 597 N N . LEU A 1 77 ? -24.910 -12.778 16.162 1.00 82.62 77 LEU A N 1
ATOM 598 C CA . LEU A 1 77 ? -24.245 -12.455 17.428 1.00 82.62 77 LEU A CA 1
ATOM 599 C C . LEU A 1 77 ? -24.850 -11.209 18.100 1.00 82.62 77 LEU A C 1
ATOM 601 O O . LEU A 1 77 ? -24.552 -10.936 19.266 1.00 82.62 77 LEU A O 1
ATOM 605 N N . GLY A 1 78 ? -25.738 -10.499 17.397 1.00 86.44 78 GLY A N 1
ATOM 606 C CA . GLY A 1 78 ? -26.348 -9.250 17.846 1.00 86.44 78 GLY A CA 1
ATOM 607 C C . GLY A 1 78 ? -25.508 -8.010 17.534 1.00 86.44 78 GLY A C 1
ATOM 608 O O . GLY A 1 78 ? -25.840 -6.932 18.031 1.00 86.44 78 GLY A O 1
ATOM 609 N N . ASP A 1 79 ? -24.448 -8.153 16.734 1.00 88.94 79 ASP A N 1
ATOM 610 C CA . ASP A 1 79 ? -23.616 -7.040 16.284 1.00 88.94 79 ASP A CA 1
ATOM 611 C C . ASP A 1 79 ? -24.334 -6.285 15.156 1.00 88.94 79 ASP A C 1
ATOM 613 O O . ASP A 1 79 ? -25.027 -6.880 14.322 1.00 88.94 79 ASP A O 1
ATOM 617 N N . LEU A 1 80 ? -24.173 -4.961 15.128 1.00 90.25 80 LEU A N 1
ATOM 618 C CA . LEU A 1 80 ? -24.652 -4.139 14.027 1.00 90.25 80 LEU A CA 1
ATOM 619 C C . LEU A 1 80 ? -23.633 -4.189 12.895 1.00 90.25 80 LEU A C 1
ATOM 621 O O . LEU A 1 80 ? -22.500 -3.735 13.040 1.00 90.25 80 LEU A O 1
ATOM 625 N N . VAL A 1 81 ? -24.068 -4.707 11.758 1.00 91.19 81 VAL A N 1
ATOM 626 C CA . VAL A 1 81 ? -23.315 -4.768 10.513 1.00 91.19 81 VAL A CA 1
ATOM 627 C C . VAL A 1 81 ? -23.801 -3.642 9.613 1.00 91.19 81 VAL A C 1
ATOM 629 O O . VAL A 1 81 ? -24.889 -3.708 9.041 1.00 91.19 81 VAL A O 1
ATOM 632 N N . LEU A 1 82 ? -22.992 -2.600 9.498 1.00 88.75 82 LEU A N 1
ATOM 633 C CA . LEU A 1 82 ? -23.189 -1.512 8.555 1.00 88.75 82 LEU A CA 1
ATOM 634 C C . LEU A 1 82 ? -22.488 -1.886 7.253 1.00 88.75 82 LEU A C 1
ATOM 636 O O . LEU A 1 82 ? -21.270 -2.049 7.218 1.00 88.75 82 LEU A O 1
ATOM 640 N N . ARG A 1 83 ? -23.262 -2.060 6.189 1.00 87.31 83 ARG A N 1
ATOM 641 C CA . ARG A 1 83 ? -22.743 -2.347 4.853 1.00 87.31 83 ARG A CA 1
ATOM 642 C C . ARG A 1 83 ? -22.436 -1.023 4.189 1.00 87.31 83 ARG A C 1
ATOM 644 O O . ARG A 1 83 ? -23.352 -0.234 4.012 1.00 87.31 83 ARG A O 1
ATOM 651 N N . ALA A 1 84 ? -21.184 -0.780 3.851 1.00 80.38 84 ALA A N 1
ATOM 652 C CA . ALA A 1 84 ? -20.776 0.361 3.046 1.00 80.38 84 ALA A CA 1
ATOM 653 C C . ALA A 1 84 ? -20.070 -0.197 1.811 1.00 80.38 84 ALA A C 1
ATOM 655 O O . ALA A 1 84 ? -18.968 -0.744 1.912 1.00 80.38 84 ALA A O 1
ATOM 656 N N . ASP A 1 85 ? -20.750 -0.150 0.671 1.00 77.06 85 ASP A N 1
ATOM 657 C CA . ASP A 1 85 ? -20.348 -0.771 -0.582 1.00 77.06 85 ASP A CA 1
ATOM 658 C C . ASP A 1 85 ? -20.060 -2.277 -0.427 1.00 77.06 85 ASP A C 1
ATOM 660 O O . ASP A 1 85 ? -20.953 -3.117 -0.282 1.00 77.06 85 ASP A O 1
ATOM 664 N N . ARG A 1 86 ? -18.775 -2.644 -0.477 1.00 68.06 86 ARG A N 1
ATOM 665 C CA . ARG A 1 86 ? -18.271 -4.026 -0.407 1.00 68.06 86 ARG A CA 1
ATOM 666 C C . ARG A 1 86 ? -17.650 -4.375 0.936 1.00 68.06 86 ARG A C 1
ATOM 668 O O . ARG A 1 86 ? -17.102 -5.466 1.085 1.00 68.06 86 ARG A O 1
ATOM 675 N N . SER A 1 87 ? -17.731 -3.455 1.884 1.00 66.25 87 SER A N 1
ATOM 676 C CA . SER A 1 87 ? -17.112 -3.556 3.193 1.00 66.25 87 SER A CA 1
ATOM 677 C C . SER A 1 87 ? -18.188 -3.582 4.272 1.00 66.25 87 SER A C 1
ATOM 679 O O . SER A 1 87 ? -19.284 -3.039 4.117 1.00 66.25 87 SER A O 1
ATOM 681 N N . GLU A 1 88 ? -17.872 -4.222 5.392 1.00 82.50 88 GLU A N 1
ATOM 682 C CA . GLU A 1 88 ? -18.731 -4.235 6.570 1.00 82.50 88 GLU A CA 1
ATOM 683 C C . GLU A 1 88 ? -18.019 -3.518 7.714 1.00 82.50 88 GLU A C 1
ATOM 685 O O . GLU A 1 88 ? -16.928 -3.914 8.121 1.00 82.50 88 GLU A O 1
ATOM 690 N N . VAL A 1 89 ? -18.658 -2.492 8.269 1.00 78.56 89 VAL A N 1
ATOM 691 C CA . VAL A 1 89 ? -18.285 -1.945 9.574 1.00 78.56 89 VAL A CA 1
ATOM 692 C C . VAL A 1 89 ? -19.137 -2.646 10.620 1.00 78.56 89 VAL A C 1
ATOM 694 O O . VAL A 1 89 ? -20.364 -2.682 10.521 1.00 78.56 89 VAL A O 1
ATOM 697 N N . ARG A 1 90 ? -18.489 -3.224 11.631 1.00 81.56 90 ARG A N 1
ATOM 698 C CA . ARG A 1 90 ? -19.167 -3.936 12.716 1.00 81.56 90 ARG A CA 1
ATOM 699 C C . ARG A 1 90 ? -19.074 -3.138 14.000 1.00 81.56 90 ARG A C 1
ATOM 701 O O . ARG A 1 90 ? -17.986 -2.985 14.548 1.00 81.56 90 ARG A O 1
ATOM 708 N N . LEU A 1 91 ? -20.219 -2.681 14.498 1.00 81.19 91 LEU A N 1
ATOM 709 C CA . LEU A 1 91 ? -20.336 -2.231 15.882 1.00 81.19 91 LEU A CA 1
ATOM 710 C C . LEU A 1 91 ? -20.768 -3.431 16.712 1.00 81.19 91 LEU A C 1
ATOM 712 O O . LEU A 1 91 ? -21.785 -4.063 16.405 1.00 81.19 91 LEU A O 1
ATOM 716 N N . ARG A 1 92 ? -20.012 -3.761 17.764 1.00 80.94 92 ARG A N 1
ATOM 717 C CA . ARG A 1 92 ? -20.432 -4.856 18.645 1.00 80.94 92 ARG A CA 1
ATOM 718 C C . ARG A 1 92 ? -21.778 -4.529 19.272 1.00 80.94 92 ARG A C 1
ATOM 720 O O . ARG A 1 92 ? -22.141 -3.354 19.414 1.00 80.94 92 ARG A O 1
ATOM 727 N N . LYS A 1 93 ? -22.514 -5.577 19.646 1.00 84.75 93 LYS A N 1
ATOM 728 C CA . LYS A 1 93 ? -23.742 -5.444 20.433 1.00 84.75 93 LYS A CA 1
ATOM 729 C C . LYS A 1 93 ? -23.511 -4.446 21.584 1.00 84.75 93 LYS A C 1
ATOM 731 O O . LYS A 1 93 ? -22.472 -4.527 22.247 1.00 84.75 93 LYS A O 1
ATOM 736 N N . PRO A 1 94 ? -24.439 -3.509 21.814 1.00 86.19 94 PRO A N 1
ATOM 737 C CA . PRO A 1 94 ? -24.221 -2.459 22.788 1.00 86.19 94 PRO A CA 1
ATOM 738 C C . PRO A 1 94 ? -24.279 -3.051 24.193 1.00 86.19 94 PRO A C 1
ATOM 740 O O . PRO A 1 94 ? -24.965 -4.051 24.435 1.00 86.19 94 PRO A O 1
ATOM 743 N N . VAL A 1 95 ? -23.583 -2.419 25.130 1.00 87.88 95 VAL A N 1
ATOM 744 C CA . VAL A 1 95 ? -23.727 -2.724 26.552 1.00 87.88 95 VAL A CA 1
ATOM 745 C C . VAL A 1 95 ? -24.542 -1.607 27.185 1.00 87.88 95 VAL A C 1
ATOM 747 O O . VAL A 1 95 ? -24.209 -0.434 27.069 1.00 87.88 95 VAL A O 1
ATOM 750 N N . VAL A 1 96 ? -25.638 -1.973 27.848 1.00 92.69 96 VAL A N 1
ATOM 751 C CA . VAL A 1 96 ? -26.488 -1.024 28.572 1.00 92.69 96 VAL A CA 1
ATOM 752 C C . VAL A 1 96 ? -26.488 -1.382 30.044 1.00 92.69 96 VAL A C 1
ATOM 754 O O . VAL A 1 96 ? -26.600 -2.559 30.390 1.00 92.69 96 VAL A O 1
ATOM 757 N N . TYR A 1 97 ? -26.353 -0.395 30.925 1.00 92.25 97 TYR A N 1
ATOM 758 C CA . TYR A 1 97 ? -26.317 -0.644 32.364 1.00 92.25 97 TYR A CA 1
ATOM 759 C C . TYR A 1 97 ? -26.836 0.528 33.201 1.00 92.25 97 TYR A C 1
ATOM 761 O O . TYR A 1 97 ? -26.902 1.673 32.749 1.00 92.25 97 TYR A O 1
ATOM 769 N N . GLN A 1 98 ? -27.189 0.222 34.451 1.00 93.38 98 GLN A N 1
ATOM 770 C CA . GLN A 1 98 ? -27.459 1.195 35.510 1.00 93.38 98 GLN A CA 1
ATOM 771 C C . GLN A 1 98 ? -26.542 0.945 36.703 1.00 93.38 98 GLN A C 1
ATOM 773 O O . GLN A 1 98 ? -26.174 -0.195 36.988 1.00 93.38 98 GLN A O 1
ATOM 778 N N . ASP A 1 99 ? -26.187 2.009 37.415 1.00 86.88 99 ASP A N 1
ATOM 779 C CA . ASP A 1 99 ? -25.442 1.901 38.667 1.00 86.88 99 ASP A CA 1
ATOM 780 C C . ASP A 1 99 ? -26.410 1.756 39.860 1.00 86.88 99 ASP A C 1
ATOM 782 O O . ASP A 1 99 ? -27.309 2.578 40.085 1.00 86.88 99 ASP A O 1
ATOM 786 N N . HIS A 1 100 ? -26.248 0.676 40.623 1.00 84.75 100 HIS A N 1
ATOM 787 C CA . HIS A 1 100 ? -26.954 0.415 41.871 1.00 84.75 100 HIS A CA 1
ATOM 788 C C . HIS A 1 100 ? -25.932 0.305 42.999 1.00 84.75 100 HIS A C 1
ATOM 790 O O . HIS A 1 100 ? -25.294 -0.732 43.167 1.00 84.75 100 HIS A O 1
ATOM 796 N N . ASP A 1 101 ? -25.786 1.386 43.767 1.00 80.81 101 ASP A N 1
ATOM 797 C CA . ASP A 1 101 ? -24.923 1.447 44.951 1.00 80.81 101 ASP A CA 1
ATOM 798 C C . ASP A 1 101 ? -23.461 1.044 44.660 1.00 80.81 101 ASP A C 1
ATOM 800 O O . ASP A 1 101 ? -22.808 0.373 45.460 1.00 80.81 101 ASP A O 1
ATOM 804 N N . GLY A 1 102 ? -22.940 1.450 43.496 1.00 73.75 102 GLY A N 1
ATOM 805 C CA . GLY A 1 102 ? -21.586 1.149 43.030 1.00 73.75 102 GLY A CA 1
ATOM 806 C C . GLY A 1 102 ? -21.461 -0.169 42.261 1.00 73.75 102 GLY A C 1
ATOM 807 O O . GLY A 1 102 ? -20.349 -0.545 41.886 1.00 73.75 102 GLY A O 1
ATOM 808 N N . GLN A 1 103 ? -22.564 -0.889 42.025 1.00 73.12 103 GLN A N 1
ATOM 809 C CA . GLN A 1 103 ? -22.590 -2.093 41.193 1.00 73.12 103 GLN A CA 1
ATOM 810 C C . GLN A 1 103 ? -23.319 -1.847 39.871 1.00 73.12 103 GLN A C 1
ATOM 812 O O . GLN A 1 103 ? -24.467 -1.403 39.845 1.00 73.12 103 GLN A O 1
ATOM 817 N N . ARG A 1 104 ? -22.666 -2.196 38.756 1.00 86.56 104 ARG A N 1
ATOM 818 C CA . ARG A 1 104 ? -23.273 -2.133 37.421 1.00 86.56 104 ARG A CA 1
ATOM 819 C C . ARG A 1 104 ? -24.264 -3.283 37.237 1.00 86.56 104 ARG A C 1
ATOM 821 O O . ARG A 1 104 ? -23.865 -4.443 37.150 1.00 86.56 104 ARG A O 1
ATOM 828 N N . ALA A 1 105 ? -25.545 -2.953 37.118 1.00 89.06 105 ALA A N 1
ATOM 829 C CA . ALA A 1 105 ? -26.575 -3.873 36.662 1.00 89.06 105 ALA A CA 1
ATOM 830 C C . ALA A 1 105 ? -26.692 -3.771 35.136 1.00 89.06 105 ALA A C 1
ATOM 832 O O . ALA A 1 105 ? -27.175 -2.767 34.613 1.00 89.06 105 ALA A O 1
ATOM 833 N N . VAL A 1 106 ? -26.225 -4.799 34.423 1.00 90.12 106 VAL A N 1
ATOM 834 C CA . VAL A 1 106 ? -26.360 -4.880 32.961 1.00 90.12 106 VAL A CA 1
ATOM 835 C C . VAL A 1 106 ? -27.818 -5.137 32.603 1.00 90.12 106 VAL A C 1
ATOM 837 O O . VAL A 1 106 ? -28.451 -6.052 33.133 1.00 90.12 106 VAL A O 1
ATOM 840 N N . ILE A 1 107 ? -28.335 -4.344 31.675 1.00 93.81 107 ILE A N 1
ATOM 841 C CA . ILE A 1 107 ? -29.707 -4.421 31.198 1.00 93.81 107 ILE A CA 1
ATOM 842 C C . ILE A 1 107 ? -29.684 -5.044 29.807 1.00 93.81 107 ILE A C 1
ATOM 844 O O . ILE A 1 107 ? -28.976 -4.540 28.932 1.00 93.81 107 ILE A O 1
ATOM 848 N N . PRO A 1 108 ? -30.429 -6.143 29.580 1.00 93.88 108 PRO A N 1
ATOM 849 C CA . PRO A 1 108 ? -30.498 -6.759 28.268 1.00 93.88 108 PRO A CA 1
ATOM 850 C C . PRO A 1 108 ? -30.864 -5.726 27.207 1.00 93.88 108 PRO A C 1
ATOM 852 O O . PRO A 1 108 ? -31.864 -5.013 27.323 1.00 93.88 108 PRO A O 1
ATOM 855 N N . THR A 1 109 ? -30.036 -5.656 26.174 1.00 92.12 109 THR A N 1
ATOM 856 C CA . THR A 1 109 ? -30.211 -4.723 25.074 1.00 92.12 109 THR A CA 1
ATOM 857 C C . THR A 1 109 ? -29.869 -5.390 23.753 1.00 92.12 109 THR A C 1
ATOM 859 O O . THR A 1 109 ? -29.138 -6.383 23.704 1.00 92.12 109 THR A O 1
ATOM 862 N N . ARG A 1 110 ? -30.422 -4.848 22.675 1.00 92.31 110 ARG A N 1
ATOM 863 C CA . ARG A 1 110 ? -30.027 -5.155 21.307 1.00 92.31 110 ARG A CA 1
ATOM 864 C C . ARG A 1 110 ? -30.193 -3.918 20.443 1.00 92.31 110 ARG A C 1
ATOM 866 O O . ARG A 1 110 ? -31.011 -3.045 20.742 1.00 92.31 110 ARG A O 1
ATOM 873 N N . TYR A 1 111 ? -29.480 -3.897 19.329 1.00 93.12 111 TYR A N 1
ATOM 874 C CA . TYR A 1 111 ? -29.843 -3.013 18.235 1.00 93.12 111 TYR A CA 1
ATOM 875 C C . TYR A 1 111 ? -31.223 -3.380 17.682 1.00 93.12 111 TYR A C 1
ATOM 877 O O . TYR A 1 111 ? -31.641 -4.540 17.716 1.00 93.12 111 TYR A O 1
ATOM 885 N N . VAL A 1 112 ? -31.918 -2.384 17.144 1.00 94.38 112 VAL A N 1
ATOM 886 C CA . VAL A 1 112 ? -33.136 -2.552 16.352 1.00 94.38 112 VAL A CA 1
ATOM 887 C C . VAL A 1 112 ? -33.054 -1.653 15.133 1.00 94.38 112 VAL A C 1
ATOM 889 O O . VAL A 1 112 ? -32.806 -0.456 15.250 1.00 94.38 112 VAL A O 1
ATOM 892 N N . LEU A 1 113 ? -33.310 -2.221 13.959 1.00 94.31 113 LEU A N 1
ATOM 893 C CA . LEU A 1 113 ? -33.432 -1.461 12.720 1.00 94.31 113 LEU A CA 1
ATOM 894 C C . LEU A 1 113 ? -34.777 -0.727 12.701 1.00 94.31 113 LEU A C 1
ATOM 896 O O . LEU A 1 113 ? -35.837 -1.348 12.782 1.00 94.31 113 LEU A O 1
ATOM 900 N N . LYS A 1 114 ? -34.736 0.602 12.612 1.00 92.69 114 LYS A N 1
ATOM 901 C CA . LYS A 1 114 ? -35.908 1.484 12.475 1.00 92.69 114 LYS A CA 1
ATOM 902 C C . LYS A 1 114 ? -36.204 1.794 11.011 1.00 92.69 114 LYS A C 1
ATOM 904 O O . LYS A 1 114 ? -37.364 1.932 10.638 1.00 92.69 114 LYS A O 1
ATOM 909 N N . ALA A 1 115 ? -35.149 1.874 10.208 1.00 89.81 115 ALA A N 1
ATOM 910 C CA . ALA A 1 115 ? -35.166 1.977 8.757 1.00 89.81 115 ALA A CA 1
ATOM 911 C C . ALA A 1 115 ? -33.852 1.394 8.212 1.00 89.81 115 ALA A C 1
ATOM 913 O O . ALA A 1 115 ? -32.988 0.988 8.987 1.00 89.81 115 ALA A O 1
ATOM 914 N N . GLU A 1 116 ? -33.681 1.400 6.892 1.00 85.31 116 GLU A N 1
ATOM 915 C CA . GLU A 1 116 ? -32.509 0.846 6.195 1.00 85.31 116 GLU A CA 1
ATOM 916 C C . GLU A 1 116 ? -31.161 1.340 6.753 1.00 85.31 116 GLU A C 1
ATOM 918 O O . GLU A 1 116 ? -30.203 0.575 6.805 1.00 85.31 116 GLU A O 1
ATOM 923 N N . ARG A 1 117 ? -31.107 2.587 7.241 1.00 88.62 117 ARG A N 1
ATOM 924 C CA . ARG A 1 117 ? -29.896 3.235 7.784 1.00 88.62 117 ARG A CA 1
ATOM 925 C C . ARG A 1 117 ? -30.087 3.843 9.170 1.00 88.62 117 ARG A C 1
ATOM 927 O O . ARG A 1 117 ? -29.274 4.645 9.622 1.00 88.62 117 ARG A O 1
ATOM 934 N N . GLN A 1 118 ? -31.198 3.516 9.823 1.00 93.00 118 GLN A N 1
ATOM 935 C CA . GLN A 1 118 ? -31.529 4.057 11.135 1.00 93.00 118 GLN A CA 1
ATOM 936 C C . GLN A 1 118 ? -31.614 2.928 12.141 1.00 93.00 118 GLN A C 1
ATOM 938 O O . GLN A 1 118 ? -32.422 2.009 11.993 1.00 93.00 118 GLN A O 1
ATOM 943 N N . VAL A 1 119 ? -30.795 3.021 13.177 1.00 93.31 119 VAL A N 1
ATOM 944 C CA . VAL A 1 119 ? -30.663 2.009 14.218 1.00 93.31 119 VAL A CA 1
ATOM 945 C C . VAL A 1 119 ? -31.017 2.645 15.546 1.00 93.31 119 VAL A C 1
ATOM 947 O O . VAL A 1 119 ? -30.564 3.736 15.865 1.00 93.31 119 VAL A O 1
ATOM 950 N N . ALA A 1 120 ? -31.836 1.967 16.327 1.00 93.88 120 ALA A N 1
ATOM 951 C CA . ALA A 1 120 ? -32.134 2.346 17.695 1.00 93.88 120 ALA A CA 1
ATOM 952 C C . ALA A 1 120 ? -31.699 1.234 18.646 1.00 93.88 120 ALA A C 1
ATOM 954 O O . ALA A 1 120 ? -31.288 0.145 18.235 1.00 93.88 120 ALA A O 1
ATOM 955 N N . PHE A 1 121 ? -31.847 1.511 19.931 1.00 92.88 121 PHE A N 1
ATOM 956 C CA . PHE A 1 121 ? -31.648 0.539 20.988 1.00 92.88 121 PHE A CA 1
ATOM 957 C C . PHE A 1 121 ? -33.005 0.028 21.462 1.00 92.88 121 PHE A C 1
ATOM 959 O O . PHE A 1 121 ? -33.915 0.804 21.757 1.00 92.88 121 PHE A O 1
ATOM 966 N N . GLU A 1 122 ? -33.144 -1.288 21.570 1.00 94.25 122 GLU A N 1
ATOM 967 C CA . GLU A 1 122 ? -34.174 -1.878 22.412 1.00 94.25 122 GLU A CA 1
ATOM 968 C C . GLU A 1 122 ? -33.533 -2.239 23.739 1.00 94.25 122 GLU A C 1
ATOM 970 O O . GLU A 1 122 ? -32.598 -3.037 23.804 1.00 94.25 122 GLU A O 1
ATOM 975 N N . VAL A 1 123 ? -34.027 -1.600 24.792 1.00 94.31 123 VAL A N 1
ATOM 976 C CA . VAL A 1 123 ? -33.568 -1.792 26.162 1.00 94.31 123 VAL A CA 1
ATOM 977 C C . VAL A 1 123 ? -34.695 -2.470 26.930 1.00 94.31 123 VAL A C 1
ATOM 979 O O . VAL A 1 123 ? -35.850 -2.042 26.849 1.00 94.31 123 VAL A O 1
ATOM 982 N N . ALA A 1 124 ? -34.375 -3.549 27.645 1.00 95.00 124 ALA A N 1
ATOM 983 C CA . ALA A 1 124 ? -35.318 -4.224 28.531 1.00 95.00 124 ALA A CA 1
ATOM 984 C C . ALA A 1 124 ? -35.784 -3.303 29.675 1.00 95.00 124 ALA A C 1
ATOM 986 O O . ALA A 1 124 ? -35.303 -2.184 29.831 1.00 95.00 124 ALA A O 1
ATOM 987 N N . ALA A 1 125 ? -36.741 -3.764 30.486 1.00 95.06 125 ALA A N 1
ATOM 988 C CA . ALA A 1 125 ? -37.226 -2.990 31.626 1.00 95.06 125 ALA A CA 1
ATOM 989 C C . ALA A 1 125 ? -36.072 -2.591 32.566 1.00 95.06 125 ALA A C 1
ATOM 991 O O . ALA A 1 125 ? -35.240 -3.424 32.926 1.00 95.06 125 ALA A O 1
ATOM 992 N N . TYR A 1 126 ? -36.059 -1.319 32.959 1.00 94.81 126 TYR A N 1
ATOM 993 C CA . TYR A 1 126 ? -35.032 -0.702 33.793 1.00 94.81 126 TYR A CA 1
ATOM 994 C C . TYR A 1 126 ? -35.664 0.268 34.801 1.00 94.81 126 TYR A C 1
ATOM 996 O O . TYR A 1 126 ? -36.844 0.613 34.687 1.00 94.81 126 TYR A O 1
ATOM 1004 N N . ASP A 1 127 ? -34.899 0.707 35.800 1.00 95.19 127 ASP A N 1
ATOM 1005 C CA . ASP A 1 127 ? -35.352 1.682 36.792 1.00 95.19 127 ASP A CA 1
ATOM 1006 C C . ASP A 1 127 ? -35.271 3.101 36.212 1.00 95.19 127 ASP A C 1
ATOM 1008 O O . ASP A 1 127 ? -34.216 3.734 36.215 1.00 95.19 127 ASP A O 1
ATOM 1012 N N . ALA A 1 128 ? -36.394 3.629 35.723 1.00 94.75 128 ALA A N 1
ATOM 1013 C CA . ALA A 1 128 ? -36.447 4.959 35.112 1.00 94.75 128 ALA A CA 1
ATOM 1014 C C . ALA A 1 128 ? -36.126 6.116 36.080 1.00 94.75 128 ALA A C 1
ATOM 1016 O O . ALA A 1 128 ? -35.978 7.253 35.635 1.00 94.75 128 ALA A O 1
ATOM 1017 N N . THR A 1 129 ? -36.013 5.862 37.389 1.00 95.06 129 THR A N 1
ATOM 1018 C CA . THR A 1 129 ? -35.602 6.879 38.373 1.00 95.06 129 THR A CA 1
ATOM 1019 C C . THR A 1 129 ? -34.087 7.080 38.429 1.00 95.06 129 THR A C 1
ATOM 1021 O O . THR A 1 129 ? -33.612 8.011 39.081 1.00 95.06 129 THR A O 1
ATOM 1024 N N . LYS A 1 130 ? -33.323 6.248 37.714 1.00 93.88 130 LYS A N 1
ATOM 1025 C CA . LYS A 1 130 ? -31.863 6.294 37.655 1.00 93.88 130 LYS A CA 1
ATOM 1026 C C . LYS A 1 130 ? -31.366 6.568 36.233 1.00 93.88 130 LYS A C 1
ATOM 1028 O O . LYS A 1 130 ? -32.064 6.234 35.275 1.00 93.88 130 LYS A O 1
ATOM 1033 N N . PRO A 1 131 ? -30.155 7.135 36.077 1.00 95.12 131 PRO A N 1
ATOM 1034 C CA . PRO A 1 131 ? -29.524 7.242 34.770 1.00 95.12 131 PRO A CA 1
ATOM 1035 C C . PRO A 1 131 ? -29.346 5.865 34.120 1.00 95.12 131 PRO A C 1
ATOM 1037 O O . PRO A 1 131 ? -29.094 4.877 34.813 1.00 95.12 131 PRO A O 1
ATOM 1040 N N . LEU A 1 132 ? -29.461 5.811 32.798 1.00 96.25 132 LEU A N 1
ATOM 1041 C CA . LEU A 1 132 ? -29.202 4.628 31.980 1.00 96.25 132 LEU A CA 1
ATOM 1042 C C . LEU A 1 132 ? -28.050 4.946 31.021 1.00 96.25 132 LEU A C 1
ATOM 1044 O O . LEU A 1 132 ? -28.091 5.963 30.331 1.00 96.25 132 LEU A O 1
ATOM 1048 N N . ILE A 1 133 ? -27.029 4.093 30.993 1.00 94.06 133 ILE A N 1
ATOM 1049 C CA . ILE A 1 133 ? -25.839 4.273 30.154 1.00 94.06 133 ILE A CA 1
ATOM 1050 C C . ILE A 1 133 ? -25.899 3.295 28.983 1.00 94.06 133 ILE A C 1
ATOM 1052 O O . ILE A 1 133 ? -26.132 2.110 29.217 1.00 94.06 133 ILE A O 1
ATOM 1056 N N . ILE A 1 134 ? -25.708 3.781 27.752 1.00 91.44 134 ILE A N 1
ATOM 1057 C CA . ILE A 1 134 ? -25.635 2.975 26.523 1.00 91.44 134 ILE A CA 1
ATOM 1058 C C . ILE A 1 134 ? -24.261 3.161 25.872 1.00 91.44 134 ILE A C 1
ATOM 1060 O O . ILE A 1 134 ? -23.956 4.261 25.417 1.00 91.44 134 ILE A O 1
ATOM 1064 N N . ASP A 1 135 ? -23.502 2.072 25.769 1.00 83.19 135 ASP A N 1
ATOM 1065 C CA . ASP A 1 135 ? -22.117 2.019 25.283 1.00 83.19 135 ASP A CA 1
ATOM 1066 C C . ASP A 1 135 ? -22.019 1.187 23.974 1.00 83.19 135 ASP A C 1
ATOM 1068 O O . ASP A 1 135 ? -22.140 -0.049 24.005 1.00 83.19 135 ASP A O 1
ATOM 1072 N N . PRO A 1 136 ? -21.917 1.830 22.793 1.00 65.94 136 PRO A N 1
ATOM 1073 C CA . PRO A 1 136 ? -21.601 1.187 21.510 1.00 65.94 136 PRO A CA 1
ATOM 1074 C C . PRO A 1 136 ? -20.080 1.054 21.259 1.00 65.94 136 PRO A C 1
ATOM 1076 O O . PRO A 1 136 ? -19.340 2.031 21.182 1.00 65.94 136 PRO A O 1
ATOM 1079 N N . VAL A 1 137 ? -19.612 -0.176 21.024 1.00 63.75 137 VAL A N 1
ATOM 1080 C CA . VAL A 1 137 ? -18.177 -0.515 21.104 1.00 63.75 137 VAL A CA 1
ATOM 1081 C C . VAL A 1 137 ? -17.419 -0.308 19.776 1.00 63.75 137 VAL A C 1
ATOM 1083 O O . VAL A 1 137 ? -17.606 -1.067 18.818 1.00 63.75 137 VAL A O 1
ATOM 1086 N N . LEU A 1 138 ? -16.499 0.667 19.755 1.00 59.12 138 LEU A N 1
ATOM 1087 C CA . LEU A 1 138 ? -15.289 0.694 18.914 1.00 59.12 138 LEU A CA 1
ATOM 1088 C C . LEU A 1 138 ? -14.384 -0.481 19.327 1.00 59.12 138 LEU A C 1
ATOM 1090 O O . LEU A 1 138 ? -14.061 -0.597 20.503 1.00 59.12 138 LEU A O 1
ATOM 1094 N N . ALA A 1 139 ? -13.964 -1.347 18.392 1.00 63.88 139 ALA A N 1
ATOM 1095 C CA . ALA A 1 139 ? -13.182 -2.544 18.743 1.00 63.88 139 ALA A CA 1
ATOM 1096 C C . ALA A 1 139 ? -11.838 -2.195 19.406 1.00 63.88 139 ALA A C 1
ATOM 1098 O O . ALA A 1 139 ? -11.551 -2.688 20.493 1.00 63.88 139 ALA A O 1
ATOM 1099 N N . TYR A 1 140 ? -11.046 -1.330 18.764 1.00 68.50 140 TYR A N 1
ATOM 1100 C CA . TYR A 1 140 ? -9.913 -0.638 19.373 1.00 68.50 140 TYR A CA 1
ATOM 1101 C C . TYR A 1 140 ? -9.455 0.536 18.499 1.00 68.50 140 TYR A C 1
ATOM 1103 O O . TYR A 1 140 ? -9.726 0.601 17.301 1.00 68.50 140 TYR A O 1
ATOM 1111 N N . SER A 1 141 ? -8.730 1.457 19.119 1.00 65.56 141 SER A N 1
ATOM 1112 C CA . SER A 1 141 ? -7.874 2.453 18.478 1.00 65.56 141 SER A CA 1
ATOM 1113 C C . SER A 1 141 ? -6.709 2.707 19.433 1.00 65.56 141 SER A C 1
ATOM 1115 O O . SER A 1 141 ? -6.849 2.496 20.637 1.00 65.56 141 SER A O 1
ATOM 1117 N N . THR A 1 142 ? -5.534 3.060 18.923 1.00 72.12 142 THR A N 1
ATOM 1118 C CA . THR A 1 142 ? -4.344 3.257 19.757 1.00 72.12 142 THR A CA 1
ATOM 1119 C C . THR A 1 142 ? -3.365 4.202 19.075 1.00 72.12 142 THR A C 1
ATOM 1121 O O . THR A 1 142 ? -3.360 4.324 17.852 1.00 72.12 142 THR A O 1
ATOM 1124 N N . TYR A 1 143 ? -2.522 4.855 19.873 1.00 81.19 143 TYR A N 1
ATOM 1125 C CA . TYR A 1 143 ? -1.352 5.573 19.374 1.00 81.19 143 TYR A CA 1
ATOM 1126 C C . TYR A 1 143 ? -0.163 4.613 19.275 1.00 81.19 143 TYR A C 1
ATOM 1128 O O . TYR A 1 143 ? 0.063 3.799 20.179 1.00 81.19 143 TYR A O 1
ATOM 1136 N N . LEU A 1 144 ? 0.610 4.746 18.199 1.00 85.19 144 LEU A N 1
ATOM 1137 C CA . LEU A 1 144 ? 1.840 4.005 17.942 1.00 85.19 144 LEU A CA 1
ATOM 1138 C C . LEU A 1 144 ? 2.935 5.014 17.574 1.00 85.19 144 LEU A C 1
ATOM 1140 O O . LEU A 1 144 ? 2.901 5.567 16.482 1.00 85.19 144 LEU A O 1
ATOM 1144 N N . GLY A 1 1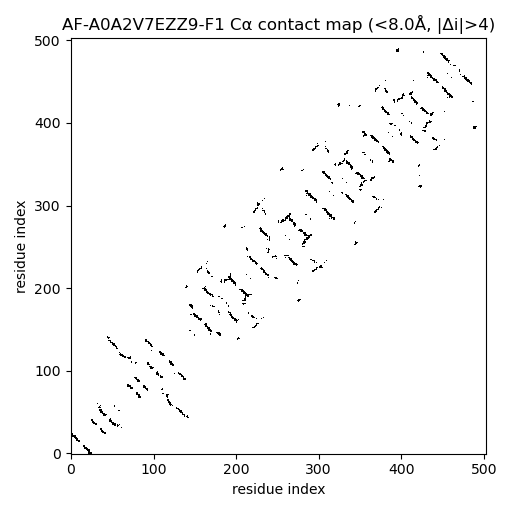45 ? 3.851 5.280 18.504 1.00 88.00 145 GLY A N 1
ATOM 1145 C CA . GLY A 1 145 ? 4.868 6.320 18.349 1.00 88.00 145 GLY A CA 1
ATOM 1146 C 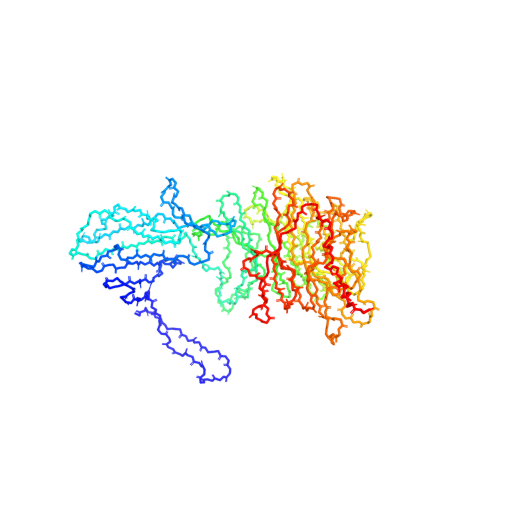C . GLY A 1 145 ? 5.686 6.564 19.620 1.00 88.00 145 GLY A C 1
ATOM 1147 O O . GLY A 1 145 ? 5.369 6.004 20.677 1.00 88.00 145 GLY A O 1
ATOM 1148 N N . GLY A 1 146 ? 6.739 7.367 19.487 1.00 85.56 146 GLY A N 1
ATOM 1149 C CA . GLY A 1 146 ? 7.590 7.899 20.548 1.00 85.56 146 GLY A CA 1
ATOM 1150 C C . GLY A 1 146 ? 7.364 9.402 20.762 1.00 85.56 146 GLY A C 1
ATOM 1151 O O . GLY A 1 146 ? 6.233 9.886 20.738 1.00 85.56 146 GLY A O 1
ATOM 1152 N N . SER A 1 147 ? 8.433 10.142 21.063 1.00 83.88 147 SER A N 1
ATOM 1153 C CA . SER A 1 147 ? 8.366 11.569 21.411 1.00 83.88 147 SER A CA 1
ATOM 1154 C C . SER A 1 147 ? 8.474 12.550 20.240 1.00 83.88 147 SER A C 1
ATOM 1156 O O . SER A 1 147 ? 8.348 13.754 20.468 1.00 83.88 147 SER A O 1
ATOM 1158 N N . ALA A 1 148 ? 8.765 12.079 19.030 1.00 83.88 148 ALA A N 1
ATOM 1159 C CA . ALA A 1 148 ? 8.886 12.902 17.828 1.00 83.88 148 ALA A CA 1
ATOM 1160 C C . ALA A 1 148 ? 7.814 12.516 16.793 1.00 83.88 148 ALA A C 1
ATOM 1162 O O . ALA A 1 148 ? 6.869 11.800 17.113 1.00 83.88 148 ALA A O 1
ATOM 1163 N N . ASP A 1 149 ? 7.914 13.048 15.575 1.00 84.44 149 ASP A N 1
ATOM 1164 C CA . ASP A 1 149 ? 6.927 12.784 14.528 1.00 84.44 149 ASP A CA 1
ATOM 1165 C C . ASP A 1 149 ? 6.999 11.319 14.080 1.00 84.44 149 ASP A C 1
ATOM 1167 O O . ASP A 1 149 ? 8.039 10.864 13.611 1.00 84.44 149 ASP A O 1
ATOM 1171 N N . ASP A 1 150 ? 5.884 10.598 14.188 1.00 85.44 150 ASP A N 1
ATOM 1172 C CA . ASP A 1 150 ? 5.750 9.218 13.724 1.00 85.44 150 ASP A CA 1
ATOM 1173 C C . ASP A 1 150 ? 4.537 9.109 12.797 1.00 85.44 150 ASP A C 1
ATOM 1175 O O . ASP A 1 150 ? 3.453 9.618 13.099 1.00 85.44 150 ASP A O 1
ATOM 1179 N N . GLN A 1 151 ? 4.712 8.450 11.655 1.00 89.94 151 GLN A N 1
ATOM 1180 C CA . GLN A 1 151 ? 3.692 8.340 10.616 1.00 89.94 151 GLN A CA 1
ATOM 1181 C C . GLN A 1 151 ? 3.482 6.874 10.260 1.00 89.94 151 GLN A C 1
ATOM 1183 O O . GLN A 1 151 ? 4.432 6.183 9.926 1.00 89.94 151 GLN A O 1
ATOM 1188 N N . GLY A 1 152 ? 2.240 6.388 10.312 1.00 91.81 152 GLY A N 1
ATOM 1189 C CA . GLY A 1 152 ? 1.879 5.094 9.729 1.00 91.81 152 GLY A CA 1
ATOM 1190 C C . GLY A 1 152 ? 1.529 5.278 8.256 1.00 91.81 152 GLY A C 1
ATOM 1191 O O . GLY A 1 152 ? 0.545 5.951 7.960 1.00 91.81 152 GLY A O 1
ATOM 1192 N N . LEU A 1 153 ? 2.321 4.694 7.358 1.00 93.25 153 LEU A N 1
ATOM 1193 C CA . LEU A 1 153 ? 2.216 4.919 5.911 1.00 93.25 153 LEU A CA 1
ATOM 1194 C C . LEU A 1 153 ? 1.494 3.779 5.190 1.00 93.25 153 LEU A C 1
ATOM 1196 O O . LEU A 1 153 ? 0.739 4.026 4.254 1.00 93.25 153 LEU A O 1
ATOM 1200 N N . ALA A 1 154 ? 1.648 2.540 5.666 1.00 96.38 154 ALA A N 1
ATOM 1201 C CA . ALA A 1 154 ? 0.941 1.395 5.102 1.00 96.38 154 ALA A CA 1
ATOM 1202 C C . ALA A 1 154 ? 0.509 0.386 6.169 1.00 96.38 154 ALA A C 1
ATOM 1204 O O . ALA A 1 154 ? 1.131 0.245 7.229 1.00 96.38 154 ALA A O 1
ATOM 1205 N N . ILE A 1 155 ? -0.577 -0.331 5.866 1.00 97.44 155 ILE A N 1
ATOM 1206 C CA . ILE A 1 155 ? -1.180 -1.329 6.747 1.00 97.44 155 ILE A CA 1
ATOM 1207 C C . ILE A 1 155 ? -1.580 -2.588 5.976 1.00 97.44 155 ILE A C 1
ATOM 1209 O O . ILE A 1 155 ? -2.087 -2.517 4.860 1.00 97.44 155 ILE A O 1
ATOM 1213 N N . ALA A 1 156 ? -1.410 -3.744 6.610 1.00 97.12 156 ALA A N 1
ATOM 1214 C CA . ALA A 1 156 ? -1.953 -5.015 6.153 1.00 97.12 156 ALA A CA 1
ATOM 1215 C C . ALA A 1 156 ? -2.502 -5.826 7.339 1.00 97.12 156 ALA A C 1
ATOM 1217 O O . ALA A 1 156 ? -2.219 -5.520 8.498 1.00 97.12 156 ALA A O 1
ATOM 1218 N N . VAL A 1 157 ? -3.320 -6.845 7.072 1.00 94.00 157 VAL A N 1
ATOM 1219 C CA . VAL A 1 157 ? -4.000 -7.636 8.113 1.00 94.00 157 VAL A CA 1
ATOM 1220 C C . VAL A 1 157 ? -3.843 -9.125 7.816 1.00 94.00 157 VAL A C 1
ATOM 1222 O O . VAL A 1 157 ? -4.023 -9.544 6.674 1.00 94.00 157 VAL A O 1
ATOM 1225 N N . ASP A 1 158 ? -3.506 -9.926 8.832 1.00 90.62 158 ASP A N 1
ATOM 1226 C CA . ASP A 1 158 ? -3.461 -11.388 8.697 1.00 90.62 158 ASP A CA 1
ATOM 1227 C C . ASP A 1 158 ? -4.834 -12.048 8.923 1.00 90.62 158 ASP A C 1
ATOM 1229 O O . ASP A 1 158 ? -5.797 -11.436 9.386 1.00 90.62 158 ASP A O 1
ATOM 1233 N N . ALA A 1 159 ? -4.937 -13.345 8.623 1.00 85.69 159 ALA A N 1
ATOM 1234 C CA . ALA A 1 159 ? -6.178 -14.105 8.791 1.00 85.69 159 ALA A CA 1
ATOM 1235 C C . ALA A 1 159 ? -6.643 -14.234 10.258 1.00 85.69 159 ALA A C 1
ATOM 1237 O O . ALA A 1 159 ? -7.772 -14.656 10.507 1.00 85.69 159 ALA A O 1
ATOM 1238 N N . GLN A 1 160 ? -5.790 -13.903 11.234 1.00 85.50 160 GLN A N 1
ATOM 1239 C CA . GLN A 1 160 ? -6.135 -13.873 12.656 1.00 85.50 160 GLN A CA 1
ATOM 1240 C C . GLN A 1 160 ? -6.631 -12.488 13.103 1.00 85.50 160 GLN A C 1
ATOM 1242 O O . GLN A 1 160 ? -7.021 -12.335 14.260 1.00 85.50 160 GLN A O 1
ATOM 1247 N N . GLY A 1 161 ? -6.652 -11.502 12.202 1.00 86.12 161 GLY A N 1
ATOM 1248 C CA . GLY A 1 161 ? -7.077 -10.133 12.476 1.00 86.12 161 GLY A CA 1
ATOM 1249 C C . GLY A 1 161 ? -5.985 -9.255 13.083 1.00 86.12 161 GLY A C 1
ATOM 1250 O O . GLY A 1 161 ? -6.290 -8.159 13.538 1.00 86.12 161 GLY A O 1
ATOM 1251 N N . ASN A 1 162 ? -4.727 -9.706 13.111 1.00 93.06 162 ASN A N 1
ATOM 1252 C CA . ASN A 1 162 ? -3.623 -8.883 13.596 1.00 93.06 162 ASN A CA 1
ATOM 1253 C C . ASN A 1 162 ? -3.266 -7.827 12.546 1.00 93.06 162 ASN A C 1
ATOM 1255 O O . ASN A 1 162 ? -3.108 -8.151 11.366 1.00 93.06 162 ASN A O 1
ATOM 1259 N N . ALA A 1 163 ? -3.095 -6.583 12.984 1.00 96.44 163 ALA A N 1
ATOM 1260 C CA . ALA A 1 163 ? -2.716 -5.479 12.113 1.00 96.44 163 ALA A CA 1
ATOM 1261 C C . ALA A 1 163 ? -1.191 -5.357 12.018 1.00 96.44 163 ALA A C 1
ATOM 1263 O O . ALA A 1 163 ? -0.493 -5.368 13.031 1.00 96.44 163 ALA A O 1
ATOM 1264 N N . TYR A 1 164 ? -0.689 -5.197 10.801 1.00 98.56 164 TYR A N 1
ATOM 1265 C CA . TYR A 1 164 ? 0.708 -4.935 10.488 1.00 98.56 164 TYR A CA 1
ATOM 1266 C C . TYR A 1 164 ? 0.827 -3.517 9.962 1.00 98.56 164 TYR A C 1
ATOM 1268 O O . TYR A 1 164 ? 0.210 -3.203 8.953 1.00 98.56 164 TYR A O 1
ATOM 1276 N N . VAL A 1 165 ? 1.608 -2.676 10.627 1.00 98.06 165 VAL A N 1
ATOM 1277 C CA . VAL A 1 165 ? 1.787 -1.265 10.279 1.00 98.06 165 VAL A CA 1
ATOM 1278 C C . VAL A 1 165 ? 3.259 -1.012 10.009 1.00 98.06 165 VAL A C 1
ATOM 1280 O O . VAL A 1 165 ? 4.114 -1.424 10.797 1.00 98.06 165 VAL A O 1
ATOM 1283 N N . THR A 1 166 ? 3.554 -0.315 8.920 1.00 97.31 166 THR A N 1
ATOM 1284 C CA . THR A 1 166 ? 4.886 0.221 8.650 1.00 97.31 166 THR A CA 1
ATOM 1285 C C . THR A 1 166 ? 4.810 1.720 8.427 1.00 97.31 166 THR A C 1
ATOM 1287 O O . THR A 1 166 ? 3.752 2.255 8.078 1.00 97.31 166 THR A O 1
ATOM 1290 N N . GLY A 1 167 ? 5.919 2.399 8.668 1.00 93.94 167 GLY A N 1
ATOM 1291 C CA . GLY A 1 167 ? 5.997 3.833 8.504 1.00 93.94 167 GLY A CA 1
ATOM 1292 C C . GLY A 1 167 ? 7.316 4.403 8.991 1.00 93.94 167 GLY A C 1
ATOM 1293 O O . GLY A 1 167 ? 8.232 3.654 9.360 1.00 93.94 167 GLY A O 1
ATOM 1294 N N . ASP A 1 168 ? 7.362 5.727 9.019 1.00 89.31 168 ASP A N 1
ATOM 1295 C CA . ASP A 1 168 ? 8.539 6.489 9.402 1.00 89.31 168 ASP A CA 1
ATOM 1296 C C . ASP A 1 168 ? 8.412 7.008 10.837 1.00 89.31 168 ASP A C 1
ATOM 1298 O O . ASP A 1 168 ? 7.322 7.303 11.336 1.00 89.31 168 ASP A O 1
ATOM 1302 N N . THR A 1 169 ? 9.545 7.117 11.518 1.00 87.50 169 THR A N 1
ATOM 1303 C CA . THR A 1 169 ? 9.653 7.572 12.903 1.00 87.50 169 THR A CA 1
ATOM 1304 C C . THR A 1 169 ? 10.845 8.508 13.054 1.00 87.50 169 THR A C 1
ATOM 1306 O O . THR A 1 169 ? 12.005 8.102 12.975 1.00 87.50 169 THR A O 1
ATOM 1309 N N . GLY A 1 170 ? 10.559 9.762 13.387 1.00 82.88 170 GLY A N 1
ATOM 1310 C CA . GLY A 1 170 ? 11.531 10.724 13.895 1.00 82.88 170 GLY A CA 1
ATOM 1311 C C . GLY A 1 170 ? 11.946 10.436 15.339 1.00 82.88 170 GLY A C 1
ATOM 1312 O O . GLY A 1 170 ? 12.915 11.021 15.824 1.00 82.88 170 GLY A O 1
ATOM 1313 N N . SER A 1 171 ? 11.263 9.514 16.033 1.00 81.31 171 SER A N 1
ATOM 1314 C CA . SER A 1 171 ? 11.532 9.108 17.423 1.00 81.31 171 SER A CA 1
ATOM 1315 C C . SER A 1 171 ? 12.767 8.203 17.546 1.00 81.31 171 SER A C 1
ATOM 1317 O O . SER A 1 171 ? 12.793 7.236 18.313 1.00 81.31 171 SER A O 1
ATOM 1319 N N . ALA A 1 172 ? 13.802 8.518 16.762 1.00 69.44 172 ALA A N 1
ATOM 1320 C CA . ALA A 1 172 ? 15.017 7.742 16.595 1.00 69.44 172 ALA A CA 1
ATOM 1321 C C . ALA A 1 172 ? 16.173 8.187 17.527 1.00 69.44 172 ALA A C 1
ATOM 1323 O O . ALA A 1 172 ? 17.285 7.674 17.420 1.00 69.44 172 ALA A O 1
ATOM 1324 N N . ASP A 1 173 ? 15.958 9.144 18.432 1.00 62.94 173 ASP A N 1
ATOM 1325 C CA . ASP A 1 173 ? 17.020 9.693 19.285 1.00 62.94 173 ASP A CA 1
ATOM 1326 C C . ASP A 1 173 ? 16.621 9.718 20.769 1.00 62.94 173 ASP A C 1
ATOM 1328 O O . ASP A 1 173 ? 15.709 10.435 21.181 1.00 62.94 173 ASP A O 1
ATOM 1332 N N . PHE A 1 174 ? 17.370 8.980 21.594 1.00 57.50 174 PHE A N 1
ATOM 1333 C CA . PHE A 1 174 ? 17.215 8.958 23.054 1.00 57.50 174 PHE A CA 1
ATOM 1334 C C . PHE A 1 174 ? 17.547 10.302 23.723 1.00 57.50 174 PHE A C 1
ATOM 1336 O O . PHE A 1 174 ? 17.248 10.490 24.902 1.00 57.50 174 PHE A O 1
ATOM 1343 N N . LEU A 1 175 ? 18.199 11.229 23.013 1.00 57.56 175 LEU A N 1
ATOM 1344 C CA . LEU A 1 175 ? 18.545 12.551 23.537 1.00 57.56 175 LEU A CA 1
ATOM 1345 C C . LEU A 1 175 ? 17.377 13.547 23.463 1.00 57.56 175 LEU A C 1
ATOM 1347 O O . LEU A 1 175 ? 17.435 14.577 24.136 1.00 57.56 175 LEU A O 1
ATOM 1351 N N . GLN A 1 176 ? 16.326 13.248 22.686 1.00 58.06 176 GLN A N 1
ATOM 1352 C CA . GLN A 1 176 ? 15.166 14.129 22.486 1.00 58.06 176 GLN A CA 1
ATOM 1353 C C . GLN A 1 176 ? 13.857 13.613 23.110 1.00 58.06 176 GLN A C 1
ATOM 1355 O O . GLN A 1 176 ? 12.893 14.375 23.175 1.00 58.06 176 GLN A O 1
ATOM 1360 N N . GLY A 1 177 ? 13.827 12.386 23.646 1.00 69.56 177 GLY A N 1
ATOM 1361 C CA . GLY A 1 177 ? 12.693 11.864 24.416 1.00 69.56 177 GLY A CA 1
ATOM 1362 C C . GLY A 1 177 ? 12.541 10.341 24.357 1.00 69.56 177 GLY A C 1
ATOM 1363 O O . GLY A 1 177 ? 13.529 9.616 24.230 1.00 69.56 177 GLY A O 1
ATOM 1364 N N . ASP A 1 178 ? 11.304 9.862 24.519 1.00 79.88 178 ASP A N 1
ATOM 1365 C CA . ASP A 1 178 ? 10.970 8.436 24.482 1.00 79.88 178 ASP A CA 1
ATOM 1366 C C . ASP A 1 178 ? 11.115 7.882 23.047 1.00 79.88 178 ASP A C 1
ATOM 1368 O O . ASP A 1 178 ? 10.543 8.447 22.110 1.00 79.88 178 ASP A O 1
ATOM 1372 N N . PRO A 1 179 ? 11.847 6.770 22.845 1.00 84.38 179 PRO A N 1
ATOM 1373 C CA . PRO A 1 179 ? 12.030 6.183 21.519 1.00 84.38 179 PRO A CA 1
ATOM 1374 C C . PRO A 1 179 ? 10.729 5.564 20.996 1.00 84.38 179 PRO A C 1
ATOM 1376 O O . PRO A 1 179 ? 9.835 5.218 21.776 1.00 84.38 179 PRO A O 1
ATOM 1379 N N . PHE A 1 180 ? 10.664 5.308 19.686 1.00 89.38 180 PHE A N 1
ATOM 1380 C CA . PHE A 1 180 ? 9.588 4.487 19.125 1.00 89.38 180 PHE A CA 1
ATOM 1381 C C . PHE A 1 180 ? 9.540 3.111 19.826 1.00 89.38 180 PHE A C 1
ATOM 1383 O O . PHE A 1 180 ? 10.595 2.495 20.058 1.00 89.38 180 PHE A O 1
ATOM 1390 N N . PRO A 1 181 ? 8.346 2.604 20.191 1.00 91.44 181 PRO A N 1
ATOM 1391 C CA . PRO A 1 181 ? 8.226 1.379 20.967 1.00 91.44 181 PRO A CA 1
ATOM 1392 C C . PRO A 1 181 ? 8.725 0.178 20.165 1.00 91.44 181 PRO A C 1
ATOM 1394 O O . PRO A 1 181 ? 8.220 -0.106 19.084 1.00 91.44 181 PRO A O 1
ATOM 1397 N N . THR A 1 182 ? 9.669 -0.578 20.726 1.00 93.19 182 THR A N 1
ATOM 1398 C CA . THR A 1 182 ? 10.147 -1.851 20.165 1.00 93.19 182 THR A CA 1
ATOM 1399 C C . THR A 1 182 ? 9.910 -3.001 21.135 1.00 93.19 182 THR A C 1
ATOM 1401 O O . THR A 1 182 ? 9.767 -2.802 22.344 1.00 93.19 182 THR A O 1
ATOM 1404 N N . THR A 1 183 ? 9.844 -4.224 20.615 1.00 94.88 183 THR A N 1
ATOM 1405 C CA . THR A 1 183 ? 9.675 -5.433 21.431 1.00 94.88 183 THR A CA 1
ATOM 1406 C C . THR A 1 183 ? 11.003 -6.144 21.663 1.00 94.88 183 THR A C 1
ATOM 1408 O O . THR A 1 183 ? 11.876 -6.165 20.797 1.00 94.88 183 THR A O 1
ATOM 1411 N N . SER A 1 184 ? 11.153 -6.791 22.822 1.00 94.00 184 SER A N 1
ATOM 1412 C CA . SER A 1 184 ? 12.318 -7.642 23.092 1.00 94.00 184 SER A CA 1
ATOM 1413 C C . SER A 1 184 ? 12.436 -8.752 22.043 1.00 94.00 184 SER A C 1
ATOM 1415 O O . SER A 1 184 ? 11.446 -9.405 21.717 1.00 94.00 184 SER A O 1
ATOM 1417 N N . GLY A 1 185 ? 13.642 -8.959 21.514 1.00 92.12 185 GLY A N 1
ATOM 1418 C CA . GLY A 1 185 ? 13.901 -9.944 20.461 1.00 92.12 185 GLY A CA 1
ATOM 1419 C C . GLY A 1 185 ? 13.491 -9.505 19.053 1.00 92.12 185 GLY A C 1
ATOM 1420 O O . GLY A 1 185 ? 13.586 -10.320 18.139 1.00 92.12 185 GLY A O 1
ATOM 1421 N N . ALA A 1 186 ? 13.062 -8.253 18.862 1.00 95.62 186 ALA A N 1
ATOM 1422 C CA . ALA A 1 186 ? 12.903 -7.666 17.535 1.00 95.62 186 ALA A CA 1
ATOM 1423 C C . ALA A 1 186 ? 14.233 -7.656 16.766 1.00 95.62 186 ALA A C 1
ATOM 1425 O O . ALA A 1 186 ? 15.307 -7.593 17.370 1.00 95.62 186 ALA A O 1
ATOM 1426 N N . PHE A 1 187 ? 14.149 -7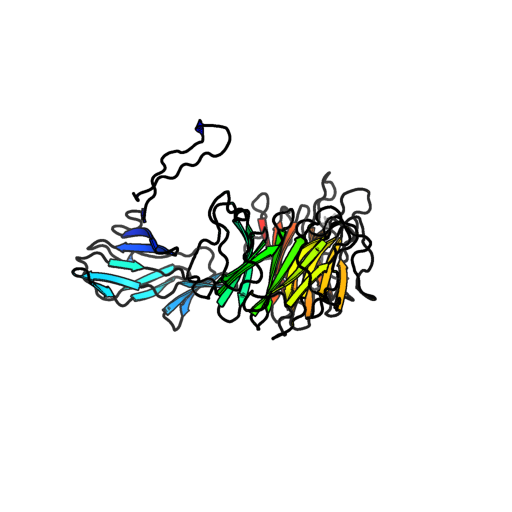.674 15.434 1.00 95.06 187 PHE A N 1
ATOM 1427 C CA . PHE A 1 187 ? 15.305 -7.655 14.539 1.00 95.06 187 PHE A CA 1
ATOM 1428 C C . PHE A 1 187 ? 16.250 -6.493 14.862 1.00 95.06 187 PHE A C 1
ATOM 1430 O O . PHE A 1 187 ? 17.466 -6.675 14.933 1.00 95.06 187 PHE A O 1
ATOM 1437 N N . ARG A 1 188 ? 15.683 -5.310 15.113 1.00 91.44 188 ARG A N 1
ATOM 1438 C CA . ARG A 1 188 ? 16.432 -4.131 15.528 1.00 91.44 188 ARG A CA 1
ATOM 1439 C C . ARG A 1 188 ? 15.648 -3.333 16.563 1.00 91.44 188 ARG A C 1
ATOM 1441 O O . ARG A 1 188 ? 14.554 -2.844 16.298 1.00 91.44 188 ARG A O 1
ATOM 1448 N N . THR A 1 189 ? 16.261 -3.153 17.730 1.00 89.38 189 THR A N 1
ATOM 1449 C CA . THR A 1 189 ? 15.763 -2.283 18.810 1.00 89.38 189 THR A CA 1
ATOM 1450 C C . THR A 1 189 ? 16.550 -0.978 18.922 1.00 89.38 189 THR A C 1
ATOM 1452 O O . THR A 1 189 ? 16.155 -0.074 19.652 1.00 89.38 189 THR A O 1
ATOM 1455 N N . THR A 1 190 ? 17.682 -0.872 18.221 1.00 85.19 190 THR A N 1
ATOM 1456 C CA . THR A 1 190 ? 18.447 0.371 18.128 1.00 85.19 190 THR A CA 1
ATOM 1457 C C . THR A 1 190 ? 17.706 1.345 17.218 1.00 85.19 190 THR A C 1
ATOM 1459 O O . THR A 1 190 ? 17.388 0.947 16.092 1.00 85.19 190 THR A O 1
ATOM 1462 N N . PRO A 1 191 ? 17.484 2.591 17.660 1.00 82.12 191 PRO A N 1
ATOM 1463 C CA . PRO A 1 191 ? 16.733 3.577 16.905 1.00 82.12 191 PRO A CA 1
ATOM 1464 C C . PRO A 1 191 ? 17.133 3.742 15.436 1.00 82.12 191 PRO A C 1
ATOM 1466 O O . PRO A 1 191 ? 18.297 3.548 15.050 1.00 82.12 191 PRO A O 1
ATOM 1469 N N . ALA A 1 192 ? 16.127 4.031 14.616 1.00 82.19 192 ALA A N 1
ATOM 1470 C CA . ALA A 1 192 ? 16.190 4.032 13.162 1.00 82.19 192 ALA A CA 1
ATOM 1471 C C . ALA A 1 192 ? 14.955 4.757 12.577 1.00 82.19 192 ALA A C 1
ATOM 1473 O O . ALA A 1 192 ? 14.029 5.039 13.332 1.00 82.19 192 ALA A O 1
ATOM 1474 N N . GLY A 1 193 ? 14.951 5.068 11.276 1.00 83.50 193 GLY A N 1
ATOM 1475 C CA . GLY A 1 193 ? 13.909 5.875 10.628 1.00 83.50 193 GLY A CA 1
ATOM 1476 C C . GLY A 1 193 ? 12.658 5.095 10.230 1.00 83.50 193 GLY A C 1
ATOM 1477 O O . GLY A 1 193 ? 11.569 5.640 10.309 1.00 83.50 193 GLY A O 1
ATOM 1478 N N . ILE A 1 194 ? 12.790 3.812 9.879 1.00 91.00 194 ILE A N 1
ATOM 1479 C CA . ILE A 1 194 ? 11.668 2.969 9.427 1.00 91.00 194 ILE A CA 1
ATOM 1480 C C . ILE A 1 194 ? 11.283 1.966 10.517 1.00 91.00 194 ILE A C 1
ATOM 1482 O O . ILE A 1 194 ? 12.164 1.293 11.070 1.00 91.00 194 ILE A O 1
ATOM 1486 N N . PHE A 1 195 ? 9.982 1.794 10.772 1.00 93.81 195 PHE A N 1
ATOM 1487 C CA . PHE A 1 195 ? 9.447 0.764 11.667 1.00 93.81 195 PHE A CA 1
ATOM 1488 C C . PHE A 1 195 ? 8.550 -0.256 10.953 1.00 93.81 195 PHE A C 1
ATOM 1490 O O . PHE A 1 195 ? 7.863 0.048 9.979 1.00 93.81 195 PHE A O 1
ATOM 1497 N N . VAL A 1 196 ? 8.496 -1.473 11.501 1.00 97.44 196 VAL A N 1
ATOM 1498 C CA . VAL A 1 196 ? 7.510 -2.509 11.167 1.00 97.44 196 VAL A CA 1
ATOM 1499 C C . VAL A 1 196 ? 6.933 -3.065 12.466 1.00 97.44 196 VAL A C 1
ATOM 1501 O O . VAL A 1 196 ? 7.649 -3.641 13.290 1.00 97.44 196 VAL A O 1
ATOM 1504 N N . THR A 1 197 ? 5.625 -2.911 12.637 1.00 98.12 197 THR A N 1
ATOM 1505 C CA . THR A 1 197 ? 4.886 -3.263 13.852 1.00 98.12 197 THR A CA 1
ATOM 1506 C C . THR A 1 197 ? 3.788 -4.268 13.546 1.00 98.12 197 THR A C 1
ATOM 1508 O O . THR A 1 197 ? 3.044 -4.087 12.590 1.00 98.12 197 THR A O 1
ATOM 1511 N N . LYS A 1 198 ? 3.628 -5.282 14.401 1.00 98.38 198 LYS A N 1
ATOM 1512 C CA . LYS A 1 198 ? 2.459 -6.165 14.437 1.00 98.38 198 LYS A CA 1
ATOM 1513 C C . LYS A 1 198 ? 1.705 -5.977 15.751 1.00 98.38 198 LYS A C 1
ATOM 1515 O O . LYS A 1 198 ? 2.243 -6.258 16.821 1.00 98.38 198 LYS A O 1
ATOM 1520 N N . LEU A 1 199 ? 0.450 -5.553 15.669 1.00 95.69 199 LEU A N 1
ATOM 1521 C CA . LEU A 1 199 ? -0.502 -5.460 16.777 1.00 95.69 199 LEU A CA 1
ATOM 1522 C C . LEU A 1 199 ? -1.367 -6.719 16.820 1.00 95.69 199 LEU A C 1
ATOM 1524 O O . LEU A 1 199 ? -1.723 -7.260 15.774 1.00 95.69 199 LEU A O 1
ATOM 1528 N N . ASN A 1 200 ? -1.728 -7.184 18.013 1.00 86.31 200 ASN A N 1
ATOM 1529 C CA . ASN A 1 200 ? -2.723 -8.245 18.137 1.00 86.31 200 ASN A CA 1
ATOM 1530 C C . ASN A 1 200 ? -4.120 -7.765 17.689 1.00 86.31 200 ASN A C 1
ATOM 1532 O O . ASN A 1 200 ? -4.382 -6.569 17.587 1.00 86.31 200 ASN A O 1
ATOM 1536 N N . ALA A 1 201 ? -5.028 -8.708 17.433 1.00 82.81 201 ALA A N 1
ATOM 1537 C CA . ALA A 1 201 ? -6.348 -8.430 16.857 1.00 82.81 201 ALA A CA 1
ATOM 1538 C C . ALA A 1 201 ? -7.283 -7.530 17.691 1.00 82.81 201 ALA A C 1
ATOM 1540 O O . ALA A 1 201 ? -8.296 -7.064 17.176 1.00 82.81 201 ALA A O 1
ATOM 1541 N N . ASP A 1 202 ? -6.980 -7.299 18.970 1.00 76.81 202 ASP A N 1
ATOM 1542 C CA . ASP A 1 202 ? -7.711 -6.363 19.835 1.00 76.81 202 ASP A CA 1
ATOM 1543 C C . ASP A 1 202 ? -6.939 -5.054 20.098 1.00 76.81 202 ASP A C 1
ATOM 1545 O O . ASP A 1 202 ? -7.395 -4.211 20.869 1.00 76.81 202 ASP A O 1
ATOM 1549 N N . GLY A 1 203 ? -5.765 -4.883 19.479 1.00 78.69 203 GLY A N 1
ATOM 1550 C CA . GLY A 1 203 ? -4.920 -3.695 19.586 1.00 78.69 203 GLY A CA 1
ATOM 1551 C C . GLY A 1 203 ? -4.312 -3.432 20.963 1.00 78.69 203 GLY A C 1
ATOM 1552 O O . GLY A 1 203 ? -3.712 -2.373 21.161 1.00 78.69 203 GLY A O 1
ATOM 1553 N N . SER A 1 204 ? -4.456 -4.353 21.920 1.00 78.06 204 SER A N 1
ATOM 1554 C CA . SER A 1 204 ? -3.963 -4.179 23.291 1.00 78.06 204 SER A CA 1
ATOM 1555 C C . SER A 1 204 ? -2.462 -4.431 23.445 1.00 78.06 204 SER A C 1
ATOM 1557 O O . SER A 1 204 ? -1.868 -3.985 24.429 1.00 78.06 204 SER A O 1
ATOM 1559 N N . ALA A 1 205 ? -1.827 -5.122 22.492 1.00 83.31 205 ALA A N 1
ATOM 1560 C CA . ALA A 1 205 ? -0.421 -5.495 22.579 1.00 83.31 205 ALA A CA 1
ATOM 1561 C C . ALA A 1 205 ? 0.308 -5.456 21.230 1.00 83.31 205 ALA A C 1
ATOM 1563 O O . ALA A 1 205 ? -0.217 -5.850 20.188 1.00 83.31 205 ALA A O 1
ATOM 1564 N N . LEU A 1 206 ? 1.583 -5.064 21.288 1.00 92.81 206 LEU A N 1
ATOM 1565 C CA . LEU A 1 206 ? 2.545 -5.298 20.215 1.00 92.81 206 LEU A CA 1
ATOM 1566 C C . LEU A 1 206 ? 2.961 -6.773 20.268 1.00 92.81 206 LEU A C 1
ATOM 1568 O O . LEU A 1 206 ? 3.600 -7.202 21.228 1.00 92.81 206 LEU A O 1
ATOM 1572 N N . LEU A 1 207 ? 2.601 -7.546 19.245 1.00 95.19 207 LEU A N 1
ATOM 1573 C CA . LEU A 1 207 ? 3.124 -8.900 19.049 1.00 95.19 207 LEU A CA 1
ATOM 1574 C C . LEU A 1 207 ? 4.597 -8.847 18.641 1.00 95.19 207 LEU A C 1
ATOM 1576 O O . LEU A 1 207 ? 5.394 -9.651 19.119 1.00 95.19 207 LEU A O 1
ATOM 1580 N N . TYR A 1 208 ? 4.954 -7.869 17.807 1.00 97.94 208 TYR A N 1
ATOM 1581 C CA . TYR A 1 208 ? 6.323 -7.391 17.663 1.00 97.94 208 TYR A CA 1
ATOM 1582 C C . TYR A 1 208 ? 6.335 -5.926 17.211 1.00 97.94 208 TYR A C 1
ATOM 1584 O O . TYR A 1 208 ? 5.379 -5.440 16.609 1.00 97.94 208 TYR A O 1
ATOM 1592 N N . SER A 1 209 ? 7.437 -5.232 17.464 1.00 96.69 209 SER A N 1
ATOM 1593 C CA . SER A 1 209 ? 7.755 -3.947 16.844 1.00 96.69 209 SER A CA 1
ATOM 1594 C C . SER A 1 209 ? 9.265 -3.828 16.691 1.00 96.69 209 SER A C 1
ATOM 1596 O O . SER A 1 209 ? 10.006 -4.000 17.664 1.00 96.69 209 SER A O 1
ATOM 1598 N N . SER A 1 210 ? 9.709 -3.586 15.461 1.00 95.06 210 SER A N 1
ATOM 1599 C CA . SER A 1 210 ? 11.117 -3.511 15.086 1.00 95.06 210 SER A CA 1
ATOM 1600 C C . SER A 1 210 ? 11.371 -2.275 14.247 1.00 95.06 210 SER A C 1
ATOM 1602 O O . SER A 1 210 ? 10.565 -1.929 13.387 1.00 95.06 210 SER A O 1
ATOM 1604 N N . TYR A 1 211 ? 12.548 -1.691 14.414 1.00 92.25 211 TYR A N 1
ATOM 1605 C CA . TYR A 1 211 ? 13.111 -0.840 13.378 1.00 92.25 211 TYR A CA 1
ATOM 1606 C C . TYR A 1 211 ? 13.603 -1.681 12.191 1.00 92.25 211 TYR A C 1
ATOM 1608 O O . TYR A 1 211 ? 13.853 -2.884 12.340 1.00 92.25 211 TYR A O 1
ATOM 1616 N N . LEU A 1 212 ? 13.801 -1.045 11.036 1.00 88.81 212 LEU A N 1
ATOM 1617 C CA . LEU A 1 212 ? 14.416 -1.663 9.859 1.00 88.81 212 LEU A CA 1
ATOM 1618 C C . LEU A 1 212 ? 15.712 -0.953 9.443 1.00 88.81 212 LEU A C 1
ATOM 1620 O O . LEU A 1 212 ? 16.790 -1.547 9.522 1.00 88.81 212 LEU A O 1
ATOM 1624 N N . ALA A 1 213 ? 15.628 0.322 9.070 1.00 79.19 213 ALA A N 1
ATOM 1625 C CA . ALA A 1 213 ? 16.726 1.081 8.469 1.00 79.19 213 ALA A CA 1
ATOM 1626 C C . ALA A 1 213 ? 17.021 2.372 9.228 1.00 79.19 213 ALA A C 1
ATOM 1628 O O . ALA A 1 213 ? 16.159 2.861 9.950 1.00 79.19 213 ALA A O 1
ATOM 1629 N N . ALA A 1 214 ? 18.255 2.873 9.118 1.00 66.69 214 ALA A N 1
ATOM 1630 C CA . ALA A 1 214 ? 18.757 4.004 9.898 1.00 66.69 214 ALA A CA 1
ATOM 1631 C C . ALA A 1 214 ? 17.972 5.307 9.658 1.00 66.69 214 ALA A C 1
ATOM 1633 O O . ALA A 1 214 ? 17.102 5.378 8.802 1.00 66.69 214 ALA A O 1
ATOM 1634 N N . ALA A 1 215 ? 18.235 6.333 10.470 1.00 55.69 215 ALA A N 1
ATOM 1635 C CA . ALA A 1 215 ? 17.662 7.654 10.229 1.00 55.69 215 ALA A CA 1
ATOM 1636 C C . ALA A 1 215 ? 18.406 8.304 9.040 1.00 55.69 215 ALA A C 1
ATOM 1638 O O . ALA A 1 215 ? 19.632 8.422 9.084 1.00 55.69 215 ALA A O 1
ATOM 1639 N N . GLY A 1 216 ? 17.689 8.695 7.983 1.00 63.59 216 GLY A N 1
ATOM 1640 C CA . GLY A 1 216 ? 18.239 9.165 6.703 1.00 63.59 216 GLY A CA 1
ATOM 1641 C C . GLY A 1 216 ? 17.129 9.622 5.749 1.00 63.59 216 GLY A C 1
ATOM 1642 O O . GLY A 1 216 ? 16.043 9.944 6.221 1.00 63.59 216 GLY A O 1
ATOM 1643 N N . SER A 1 217 ? 17.385 9.643 4.434 1.00 71.19 217 SER A N 1
ATOM 1644 C CA . SER A 1 217 ? 16.335 9.848 3.413 1.00 71.19 217 SER A CA 1
ATOM 1645 C C . SER A 1 217 ? 15.532 8.563 3.139 1.00 71.19 217 SER A C 1
ATOM 1647 O O . SER A 1 217 ? 14.747 8.528 2.199 1.00 71.19 217 SER A O 1
ATOM 1649 N N . ASP A 1 218 ? 15.760 7.503 3.922 1.00 81.94 218 ASP A N 1
ATOM 1650 C CA . ASP A 1 218 ? 15.055 6.228 3.817 1.00 81.94 218 ASP A CA 1
ATOM 1651 C C . ASP A 1 218 ? 13.582 6.416 4.197 1.00 81.94 218 ASP A C 1
ATOM 1653 O O . ASP A 1 218 ? 13.292 6.915 5.287 1.00 81.94 218 ASP A O 1
ATOM 1657 N N . PHE A 1 219 ? 12.665 5.966 3.343 1.00 86.81 219 PHE A N 1
ATOM 1658 C CA . PHE A 1 219 ? 11.232 5.971 3.636 1.00 86.81 219 PHE A CA 1
ATOM 1659 C C . PHE A 1 219 ? 10.580 4.659 3.211 1.00 86.81 219 PHE A C 1
ATOM 1661 O O . PHE A 1 219 ? 11.045 3.971 2.298 1.00 86.81 219 PHE A O 1
ATOM 1668 N N . VAL A 1 220 ? 9.494 4.293 3.887 1.00 93.06 220 VAL A N 1
ATOM 1669 C CA . VAL A 1 220 ? 8.701 3.097 3.572 1.00 93.06 220 VAL A CA 1
ATOM 1670 C C . VAL A 1 220 ? 7.355 3.476 2.968 1.00 93.06 220 VAL A C 1
ATOM 1672 O O . VAL A 1 220 ? 6.726 4.442 3.378 1.00 93.06 220 VAL A O 1
ATOM 1675 N N . SER A 1 221 ? 6.882 2.693 2.008 1.00 95.56 221 SER A N 1
ATOM 1676 C CA . SER A 1 221 ? 5.672 3.013 1.239 1.00 95.56 221 SER A CA 1
ATOM 1677 C C . SER A 1 221 ? 4.633 1.894 1.269 1.00 95.56 221 SER A C 1
ATOM 1679 O O . SER A 1 221 ? 3.434 2.162 1.268 1.00 95.56 221 SER A O 1
ATOM 1681 N N . GLY A 1 222 ? 5.069 0.632 1.353 1.00 97.25 222 GLY A N 1
ATOM 1682 C CA . GLY A 1 222 ? 4.184 -0.521 1.226 1.00 97.25 222 GLY A CA 1
ATOM 1683 C C . GLY A 1 222 ? 4.485 -1.642 2.212 1.00 97.25 222 GLY A C 1
ATOM 1684 O O . GLY A 1 222 ? 5.642 -1.928 2.525 1.00 97.25 222 GLY A O 1
ATOM 1685 N N . ILE A 1 223 ? 3.424 -2.331 2.649 1.00 98.50 223 ILE A N 1
ATOM 1686 C CA . ILE A 1 223 ? 3.501 -3.577 3.416 1.00 98.50 223 ILE A CA 1
ATOM 1687 C C . ILE A 1 223 ? 2.490 -4.612 2.909 1.00 98.50 223 ILE A C 1
ATOM 1689 O O . ILE A 1 223 ? 1.333 -4.293 2.652 1.00 98.50 223 ILE A O 1
ATOM 1693 N N . ALA A 1 224 ? 2.916 -5.871 2.831 1.00 97.81 224 ALA A N 1
ATOM 1694 C CA . ALA A 1 224 ? 2.066 -7.035 2.595 1.00 97.81 224 ALA A CA 1
ATOM 1695 C C . ALA A 1 224 ? 2.415 -8.161 3.580 1.00 97.81 224 ALA A C 1
ATOM 1697 O O . ALA A 1 224 ? 3.516 -8.195 4.133 1.00 97.81 224 ALA A O 1
ATOM 1698 N N . VAL A 1 225 ? 1.490 -9.098 3.812 1.00 96.25 225 VAL A N 1
ATOM 1699 C CA . VAL A 1 225 ? 1.699 -10.228 4.738 1.00 96.25 225 VAL A CA 1
ATOM 1700 C C . VAL A 1 225 ? 1.322 -11.540 4.066 1.00 96.25 225 VAL A C 1
ATOM 1702 O O . VAL A 1 225 ? 0.308 -11.610 3.374 1.00 96.25 225 VAL A O 1
ATOM 1705 N N . ASP A 1 226 ? 2.124 -12.585 4.277 1.00 94.69 226 ASP A N 1
ATOM 1706 C CA . ASP A 1 226 ? 1.757 -13.940 3.853 1.00 94.69 226 ASP A CA 1
ATOM 1707 C C . ASP A 1 226 ? 0.958 -14.697 4.926 1.00 94.69 226 ASP A C 1
ATOM 1709 O O . ASP A 1 226 ? 0.885 -14.293 6.086 1.00 94.69 226 ASP A O 1
ATOM 1713 N N . ALA A 1 227 ? 0.364 -15.837 4.558 1.00 91.88 227 ALA A N 1
ATOM 1714 C CA . ALA A 1 227 ? -0.451 -16.627 5.486 1.00 91.88 227 ALA A CA 1
ATOM 1715 C C . ALA A 1 227 ? 0.348 -17.235 6.660 1.00 91.88 227 ALA A C 1
ATOM 1717 O O . ALA A 1 227 ? -0.249 -17.662 7.648 1.00 91.88 227 ALA A O 1
ATOM 1718 N N . ALA A 1 228 ? 1.683 -17.269 6.573 1.00 93.12 228 ALA A N 1
ATOM 1719 C CA . ALA A 1 228 ? 2.566 -17.648 7.674 1.00 93.12 228 ALA A CA 1
ATOM 1720 C C . ALA A 1 228 ? 2.852 -16.474 8.632 1.00 93.12 228 ALA A C 1
ATOM 1722 O O . ALA A 1 228 ? 3.493 -16.672 9.664 1.00 93.12 228 ALA A O 1
ATOM 1723 N N . GLY A 1 229 ? 2.367 -15.270 8.315 1.00 94.44 229 GLY A N 1
ATOM 1724 C CA . GLY A 1 229 ? 2.511 -14.061 9.114 1.00 94.44 229 GLY A CA 1
ATOM 1725 C C . GLY A 1 229 ? 3.817 -13.304 8.876 1.00 94.44 229 GLY A C 1
ATOM 1726 O O . GLY A 1 229 ? 4.131 -12.416 9.670 1.00 94.44 229 GLY A O 1
ATOM 1727 N N . ASN A 1 230 ? 4.585 -13.629 7.832 1.00 96.88 230 ASN A N 1
ATOM 1728 C CA . ASN A 1 230 ? 5.785 -12.870 7.480 1.00 96.88 230 ASN A CA 1
ATOM 1729 C C . ASN A 1 230 ? 5.384 -11.544 6.828 1.00 96.88 230 ASN A C 1
ATOM 1731 O O . ASN A 1 230 ? 4.505 -11.527 5.964 1.00 96.88 230 ASN A O 1
ATOM 1735 N N . ALA A 1 231 ? 6.050 -10.458 7.214 1.00 97.69 231 ALA A N 1
ATOM 1736 C CA . ALA A 1 231 ? 5.809 -9.126 6.668 1.00 97.69 231 ALA A CA 1
ATOM 1737 C C . ALA A 1 231 ? 6.796 -8.820 5.540 1.00 97.69 231 ALA A C 1
ATOM 1739 O O . ALA A 1 231 ? 7.996 -9.044 5.692 1.00 97.69 231 ALA A O 1
ATOM 1740 N N . TYR A 1 232 ? 6.289 -8.284 4.437 1.00 98.25 232 TYR A N 1
ATOM 1741 C CA . TYR A 1 232 ? 7.043 -7.865 3.264 1.00 98.25 232 TYR A CA 1
ATOM 1742 C C . TYR A 1 232 ? 6.891 -6.359 3.140 1.00 98.25 232 TYR A C 1
ATOM 1744 O O . TYR A 1 232 ? 5.763 -5.880 3.098 1.00 98.25 232 TYR A O 1
ATOM 1752 N N . VAL A 1 233 ? 7.995 -5.625 3.099 1.00 98.25 233 VAL A N 1
ATOM 1753 C CA . VAL A 1 233 ? 7.995 -4.161 3.051 1.00 98.25 233 VAL A CA 1
ATOM 1754 C C . VAL A 1 233 ? 8.877 -3.655 1.921 1.00 98.25 233 VAL A C 1
ATOM 1756 O O . VAL A 1 233 ? 9.914 -4.258 1.618 1.00 98.25 233 VAL A O 1
ATOM 1759 N N . THR A 1 234 ? 8.448 -2.558 1.305 1.00 98.31 234 THR A N 1
ATOM 1760 C CA . THR A 1 234 ? 9.179 -1.853 0.249 1.00 98.31 234 THR A CA 1
ATOM 1761 C C . THR A 1 234 ? 9.147 -0.349 0.485 1.00 98.31 234 THR A C 1
ATOM 1763 O O . THR A 1 234 ? 8.344 0.146 1.278 1.00 98.31 234 THR A O 1
ATOM 1766 N N . GLY A 1 235 ? 10.048 0.352 -0.181 1.00 96.25 235 GLY A N 1
ATOM 1767 C CA . GLY A 1 235 ? 10.285 1.774 -0.027 1.00 96.25 235 GLY A CA 1
ATOM 1768 C C . GLY A 1 235 ? 11.567 2.150 -0.749 1.00 96.25 235 GLY A C 1
ATOM 1769 O O . GLY A 1 235 ? 12.055 1.378 -1.577 1.00 96.25 235 GLY A O 1
ATOM 1770 N N . PHE A 1 236 ? 12.125 3.290 -0.379 1.00 93.81 236 PHE A N 1
ATOM 1771 C CA . PHE A 1 236 ? 13.354 3.850 -0.928 1.00 93.81 236 PHE A CA 1
ATOM 1772 C C . PHE A 1 236 ? 14.435 3.933 0.145 1.00 93.81 236 PHE A C 1
ATOM 1774 O O . PHE A 1 236 ? 14.147 4.106 1.335 1.00 93.81 236 PHE A O 1
ATOM 1781 N N . THR A 1 237 ? 15.694 3.824 -0.270 1.00 89.81 237 THR A N 1
ATOM 1782 C CA . THR A 1 237 ? 16.834 4.062 0.612 1.00 89.81 237 THR A CA 1
ATOM 1783 C C . THR A 1 237 ? 18.062 4.556 -0.151 1.00 89.81 237 THR A C 1
ATOM 1785 O O . THR A 1 237 ? 18.449 3.999 -1.178 1.00 89.81 237 THR A O 1
ATOM 1788 N N . ASP A 1 238 ? 18.724 5.581 0.393 1.00 83.75 238 ASP A N 1
ATOM 1789 C CA . ASP A 1 238 ? 20.057 6.030 -0.041 1.00 83.75 238 ASP A CA 1
ATOM 1790 C C . ASP A 1 238 ? 21.183 5.460 0.856 1.00 83.75 238 ASP A C 1
ATOM 1792 O O . ASP A 1 238 ? 22.380 5.608 0.574 1.00 83.75 238 ASP A O 1
ATOM 1796 N N . SER A 1 239 ? 20.812 4.749 1.927 1.00 76.81 239 SER A N 1
ATOM 1797 C CA . SER A 1 239 ? 21.723 4.157 2.906 1.00 76.81 239 SER A CA 1
ATOM 1798 C C . SER A 1 239 ? 22.480 2.953 2.337 1.00 76.81 239 SER A C 1
ATOM 1800 O O . SER A 1 239 ? 21.919 1.893 2.064 1.00 76.81 239 SER A O 1
ATOM 1802 N N . GLY A 1 240 ? 23.810 3.061 2.256 1.00 66.56 240 GLY A N 1
ATOM 1803 C CA . GLY A 1 240 ? 24.686 2.022 1.702 1.00 66.56 240 GLY A CA 1
ATOM 1804 C C . GLY A 1 240 ? 25.288 2.360 0.337 1.00 66.56 240 GLY A C 1
ATOM 1805 O O . GLY A 1 240 ? 26.107 1.584 -0.161 1.00 66.56 240 GLY A O 1
ATOM 1806 N N . ASN A 1 241 ? 24.957 3.522 -0.239 1.00 62.84 241 ASN A N 1
ATOM 1807 C CA . ASN A 1 241 ? 25.723 4.082 -1.349 1.00 62.84 241 ASN A CA 1
ATOM 1808 C C . ASN A 1 241 ? 27.112 4.564 -0.867 1.00 62.84 241 ASN A C 1
ATOM 1810 O O . ASN A 1 241 ? 27.388 4.670 0.334 1.00 62.84 241 ASN A O 1
ATOM 1814 N N . ALA A 1 242 ? 28.016 4.873 -1.803 1.00 56.88 242 ALA A N 1
ATOM 1815 C CA . ALA A 1 242 ? 29.397 5.271 -1.495 1.00 56.88 242 ALA A CA 1
ATOM 1816 C C . ALA A 1 242 ? 29.521 6.512 -0.578 1.00 56.88 242 ALA A C 1
ATOM 1818 O O . ALA A 1 242 ? 30.605 6.780 -0.057 1.00 56.88 242 ALA A O 1
ATOM 1819 N N . PHE A 1 243 ? 28.431 7.259 -0.377 1.00 56.12 243 PHE A N 1
ATOM 1820 C CA . PHE A 1 243 ? 28.374 8.502 0.387 1.00 56.12 243 PHE A CA 1
ATOM 1821 C C . PHE A 1 243 ? 27.748 8.347 1.789 1.00 56.12 243 PHE A C 1
ATOM 1823 O O . PHE A 1 243 ? 27.887 9.264 2.599 1.00 56.12 243 PHE A O 1
ATOM 1830 N N . ARG A 1 244 ? 27.117 7.204 2.109 1.00 59.78 244 ARG A N 1
ATOM 1831 C CA . ARG A 1 244 ? 26.413 6.917 3.383 1.00 59.78 244 ARG A CA 1
ATOM 1832 C C . ARG A 1 244 ? 26.779 5.523 3.931 1.00 59.78 244 ARG A C 1
ATOM 1834 O O . ARG A 1 244 ? 25.966 4.602 3.954 1.00 59.78 244 ARG A O 1
ATOM 1841 N N . LEU A 1 245 ? 28.041 5.349 4.341 1.00 57.53 245 LEU A N 1
ATOM 1842 C CA . LEU A 1 245 ? 28.608 4.075 4.837 1.00 57.53 245 LEU A CA 1
ATOM 1843 C C . LEU A 1 245 ? 28.468 3.859 6.354 1.00 57.53 245 LEU A C 1
ATOM 1845 O O . LEU A 1 245 ? 28.785 2.781 6.858 1.00 57.53 245 LEU A O 1
ATOM 1849 N N . ASP A 1 246 ? 28.060 4.881 7.098 1.00 55.97 246 ASP A N 1
ATOM 1850 C CA . ASP A 1 246 ? 28.032 4.889 8.561 1.00 55.97 246 ASP A CA 1
ATOM 1851 C C . ASP A 1 246 ? 26.831 4.138 9.158 1.00 55.97 246 ASP A C 1
ATOM 1853 O O . ASP A 1 246 ? 26.890 3.734 10.322 1.00 55.97 246 ASP A O 1
ATOM 1857 N N . ALA A 1 247 ? 25.794 3.862 8.357 1.00 63.62 247 ALA A N 1
ATOM 1858 C CA . ALA A 1 247 ? 24.671 3.008 8.741 1.00 63.62 247 ALA A CA 1
ATOM 1859 C C . ALA A 1 247 ? 23.987 2.352 7.517 1.00 63.62 247 ALA A C 1
ATOM 1861 O O . ALA A 1 247 ? 22.915 2.795 7.110 1.00 63.62 247 ALA A O 1
ATOM 1862 N N . PRO A 1 248 ? 24.576 1.301 6.911 1.00 76.56 248 PRO A N 1
ATOM 1863 C CA . PRO A 1 248 ? 24.028 0.702 5.694 1.00 76.56 248 PRO A CA 1
ATOM 1864 C C . PRO A 1 248 ? 22.647 0.080 5.939 1.00 76.56 248 PRO A C 1
ATOM 1866 O O . PRO A 1 248 ? 22.407 -0.520 6.995 1.00 76.56 248 PRO A O 1
ATOM 1869 N N . PHE A 1 249 ? 21.764 0.166 4.939 1.00 88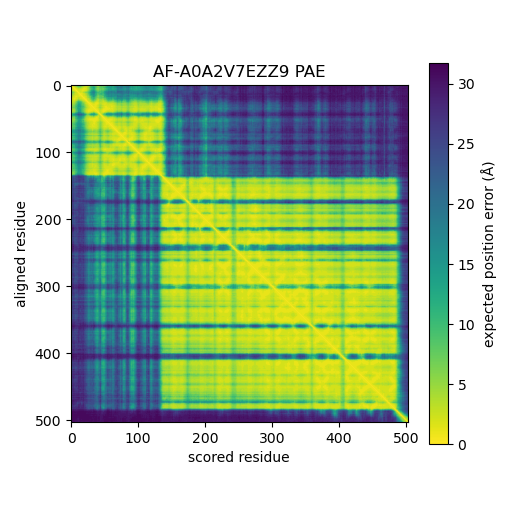.06 249 PHE A N 1
ATOM 1870 C CA . PHE A 1 249 ? 20.506 -0.576 4.944 1.00 88.06 249 PHE A CA 1
ATOM 1871 C C . PHE A 1 249 ? 20.802 -2.083 5.080 1.00 88.06 249 PHE A C 1
ATOM 1873 O O . PHE A 1 249 ? 21.727 -2.595 4.434 1.00 88.06 249 PHE A O 1
ATOM 1880 N N . PRO A 1 250 ? 20.081 -2.827 5.937 1.00 90.44 250 PRO A N 1
ATOM 1881 C CA . PRO A 1 250 ? 20.427 -4.217 6.188 1.00 90.44 250 PRO A CA 1
ATOM 1882 C C . PRO A 1 250 ? 20.113 -5.083 4.965 1.00 90.44 250 PRO A C 1
ATOM 1884 O O . PRO A 1 250 ? 18.962 -5.167 4.552 1.00 90.44 250 PRO A O 1
ATOM 1887 N N . THR A 1 251 ? 21.106 -5.796 4.431 1.00 93.19 251 THR A N 1
ATOM 1888 C CA . THR A 1 251 ? 20.918 -6.808 3.377 1.00 93.19 251 THR A CA 1
ATOM 1889 C C . THR A 1 251 ? 21.269 -8.206 3.871 1.00 93.19 251 THR A C 1
ATOM 1891 O O . THR A 1 251 ? 22.027 -8.397 4.825 1.00 93.19 251 THR A O 1
ATOM 1894 N N . THR A 1 252 ? 20.698 -9.220 3.223 1.00 95.81 252 THR A N 1
ATOM 1895 C CA . THR A 1 252 ? 20.999 -10.628 3.539 1.00 95.81 252 THR A CA 1
ATOM 1896 C C . THR A 1 252 ? 22.110 -11.209 2.655 1.00 95.81 252 THR A C 1
ATOM 1898 O O . THR A 1 252 ? 22.315 -10.742 1.535 1.00 95.81 252 THR A O 1
ATOM 1901 N N . PRO A 1 253 ? 22.833 -12.261 3.097 1.00 95.50 253 PRO A N 1
ATOM 1902 C CA . PRO A 1 253 ? 23.964 -12.816 2.345 1.00 95.50 253 PRO A CA 1
ATOM 1903 C C . PRO A 1 253 ? 23.651 -13.257 0.910 1.00 95.50 253 PRO A C 1
ATOM 1905 O O . PRO A 1 253 ? 24.552 -13.236 0.072 1.00 95.50 253 PRO A O 1
ATOM 1908 N N . ASN A 1 254 ? 22.399 -13.627 0.631 1.00 93.81 254 ASN A N 1
ATOM 1909 C CA . ASN A 1 254 ? 21.932 -14.074 -0.683 1.00 93.81 254 ASN A CA 1
ATOM 1910 C C . ASN A 1 254 ? 21.006 -13.055 -1.362 1.00 93.81 254 ASN A C 1
ATOM 1912 O O . ASN A 1 254 ? 20.281 -13.433 -2.273 1.00 93.81 254 ASN A O 1
ATOM 1916 N N . ALA A 1 255 ? 21.008 -11.797 -0.912 1.00 96.88 255 ALA A N 1
ATOM 1917 C CA . ALA A 1 255 ? 20.247 -10.728 -1.549 1.00 96.88 255 ALA A CA 1
ATOM 1918 C C . ALA A 1 255 ? 20.553 -10.653 -3.050 1.00 96.88 255 ALA A C 1
ATOM 1920 O O . ALA A 1 255 ? 21.722 -10.763 -3.436 1.00 96.88 255 ALA A O 1
ATOM 1921 N N . PHE A 1 256 ? 19.513 -10.428 -3.855 1.00 97.81 256 PHE A N 1
ATOM 1922 C CA . PHE A 1 256 ? 19.632 -10.159 -5.287 1.00 97.81 256 PHE A CA 1
ATOM 1923 C C . PHE A 1 256 ? 20.642 -9.031 -5.559 1.00 97.81 256 PHE A C 1
ATOM 1925 O O . PHE A 1 256 ? 21.559 -9.187 -6.364 1.00 97.81 256 PHE A O 1
ATOM 1932 N N . GLN A 1 257 ? 20.534 -7.943 -4.798 1.00 95.62 257 GLN A N 1
ATOM 1933 C CA . GLN A 1 257 ? 21.415 -6.788 -4.845 1.00 95.62 257 GLN A CA 1
ATOM 1934 C C . GLN A 1 257 ? 21.784 -6.369 -3.415 1.00 95.62 257 GLN A C 1
ATOM 1936 O O . GLN A 1 257 ? 20.927 -6.142 -2.559 1.00 95.62 257 GLN A O 1
ATOM 1941 N N . LYS A 1 258 ? 23.091 -6.311 -3.132 1.00 91.69 258 LYS A N 1
ATOM 1942 C CA . LYS A 1 258 ? 23.640 -6.070 -1.780 1.00 91.69 258 LYS A CA 1
ATOM 1943 C C . LYS A 1 258 ? 24.013 -4.618 -1.499 1.00 91.69 258 LYS A C 1
ATOM 1945 O O . LYS A 1 258 ? 24.253 -4.284 -0.343 1.00 91.69 258 LYS A O 1
ATOM 1950 N N . ILE A 1 259 ? 24.143 -3.820 -2.550 1.00 87.88 259 ILE A N 1
ATOM 1951 C CA . ILE A 1 259 ? 24.573 -2.422 -2.539 1.00 87.88 259 ILE A CA 1
ATOM 1952 C C . ILE A 1 259 ? 23.671 -1.709 -3.552 1.00 87.88 259 ILE A C 1
ATOM 1954 O O . ILE A 1 259 ? 23.470 -2.293 -4.624 1.00 87.88 259 ILE A O 1
ATOM 1958 N N . PRO A 1 260 ? 23.142 -0.513 -3.249 1.00 87.69 260 PRO A N 1
ATOM 1959 C CA . PRO A 1 260 ? 22.361 0.244 -4.219 1.00 87.69 260 PRO A CA 1
ATOM 1960 C C . PRO A 1 260 ? 23.200 0.522 -5.474 1.00 87.69 260 PRO A C 1
ATOM 1962 O O . PRO A 1 260 ? 24.427 0.657 -5.396 1.00 87.69 260 PRO A O 1
ATOM 1965 N N . GLY A 1 261 ? 22.553 0.529 -6.632 1.00 85.06 261 GLY A N 1
ATOM 1966 C CA . GLY A 1 261 ? 23.186 0.773 -7.921 1.00 85.06 261 GLY A CA 1
ATOM 1967 C C . GLY A 1 261 ? 23.521 2.250 -8.117 1.00 85.06 261 GLY A C 1
ATOM 1968 O O . GLY A 1 261 ? 24.512 2.557 -8.783 1.00 85.06 261 GLY A O 1
ATOM 1969 N N . GLY A 1 262 ? 22.766 3.148 -7.474 1.00 85.69 262 GLY A N 1
ATOM 1970 C CA . GLY A 1 262 ? 22.826 4.582 -7.728 1.00 85.69 262 GLY A CA 1
ATOM 1971 C C . GLY A 1 262 ? 22.759 5.467 -6.486 1.00 85.69 262 GLY A C 1
ATOM 1972 O O . GLY A 1 262 ? 23.350 5.187 -5.434 1.00 85.69 262 GLY A O 1
ATOM 1973 N N . SER A 1 263 ? 22.088 6.613 -6.641 1.00 83.81 263 SER A N 1
ATOM 1974 C CA . SER A 1 263 ? 21.896 7.594 -5.565 1.00 83.81 263 SER A CA 1
ATOM 1975 C C . SER A 1 263 ? 20.972 7.085 -4.461 1.00 83.81 263 SER A C 1
ATOM 1977 O O . SER A 1 263 ? 21.141 7.498 -3.314 1.00 83.81 263 SER A O 1
ATOM 1979 N N . GLY A 1 264 ? 20.072 6.165 -4.790 1.00 88.62 264 GLY A N 1
ATOM 1980 C CA . GLY A 1 264 ? 19.204 5.449 -3.869 1.00 88.62 264 GLY A CA 1
ATOM 1981 C C . GLY A 1 264 ? 18.301 4.510 -4.659 1.00 88.62 264 GLY A C 1
ATOM 1982 O O . GLY A 1 264 ? 17.924 4.825 -5.783 1.00 88.62 264 GLY A O 1
ATOM 1983 N N . ASP A 1 265 ? 17.990 3.363 -4.075 1.00 94.12 265 ASP A N 1
ATOM 1984 C CA . ASP A 1 265 ? 17.281 2.290 -4.765 1.00 94.12 265 ASP A CA 1
ATOM 1985 C C . ASP A 1 265 ? 16.063 1.864 -3.948 1.00 94.12 265 ASP A C 1
ATOM 1987 O O . ASP A 1 265 ? 16.018 2.010 -2.715 1.00 94.12 265 ASP A O 1
ATOM 1991 N N . ALA A 1 266 ? 15.122 1.208 -4.624 1.00 96.94 266 ALA A N 1
ATOM 1992 C CA . ALA A 1 266 ? 14.029 0.555 -3.950 1.00 96.94 266 ALA A CA 1
ATOM 1993 C C . ALA A 1 266 ? 14.599 -0.574 -3.086 1.00 96.94 266 ALA A C 1
ATOM 1995 O O . ALA A 1 266 ? 15.550 -1.261 -3.468 1.00 96.94 266 ALA A O 1
ATOM 1996 N N . PHE A 1 267 ? 14.007 -0.826 -1.923 1.00 96.81 267 PHE A N 1
ATOM 1997 C CA . PHE A 1 267 ? 14.327 -2.018 -1.140 1.00 96.81 267 PHE A CA 1
ATOM 1998 C C . PHE A 1 267 ? 13.157 -2.990 -1.109 1.00 96.81 267 PHE A C 1
ATOM 2000 O O . PHE A 1 267 ? 11.989 -2.612 -1.195 1.00 96.81 267 PHE A O 1
ATOM 2007 N N . VAL A 1 268 ? 13.470 -4.268 -0.904 1.00 98.12 268 VAL A N 1
ATOM 2008 C CA . VAL A 1 268 ? 12.479 -5.298 -0.598 1.00 98.12 268 VAL A CA 1
ATOM 2009 C C . VAL A 1 268 ? 12.969 -6.114 0.583 1.00 98.12 268 VAL A C 1
ATOM 2011 O O . VAL A 1 268 ? 13.944 -6.862 0.489 1.00 98.12 268 VAL A O 1
ATOM 2014 N N . THR A 1 269 ? 12.273 -5.986 1.707 1.00 97.81 269 THR A N 1
ATOM 2015 C CA . THR A 1 269 ? 12.571 -6.718 2.939 1.00 97.81 269 THR A CA 1
ATOM 2016 C C . THR A 1 269 ? 11.443 -7.672 3.279 1.00 97.81 269 THR A C 1
ATOM 2018 O O . THR A 1 269 ? 10.275 -7.301 3.243 1.00 97.81 269 THR A O 1
ATOM 2021 N N . LYS A 1 270 ? 11.801 -8.881 3.710 1.00 97.56 270 LYS A N 1
ATOM 2022 C CA . LYS A 1 270 ? 10.891 -9.836 4.333 1.00 97.56 270 LYS A CA 1
ATOM 2023 C C . LYS A 1 270 ? 11.327 -10.131 5.765 1.00 97.56 270 LYS A C 1
ATOM 2025 O O . LYS A 1 270 ? 12.377 -10.736 5.982 1.00 97.56 270 LYS A O 1
ATOM 2030 N N . LEU A 1 271 ? 10.504 -9.761 6.739 1.00 97.56 271 LEU A N 1
ATOM 2031 C CA . LEU A 1 271 ? 10.664 -10.098 8.154 1.00 97.56 271 LEU A CA 1
ATOM 2032 C C . LEU A 1 271 ? 9.908 -11.383 8.487 1.00 97.56 271 LEU A C 1
ATOM 2034 O O . LEU A 1 271 ? 8.809 -11.622 7.984 1.00 97.56 271 LEU A O 1
ATOM 2038 N N . ASN A 1 272 ? 10.482 -12.208 9.362 1.00 97.12 272 ASN A N 1
ATOM 2039 C CA . ASN A 1 272 ? 9.785 -13.388 9.863 1.00 97.12 272 ASN A CA 1
ATOM 2040 C C . ASN A 1 272 ? 8.549 -13.014 10.705 1.00 97.12 272 ASN A C 1
ATOM 2042 O O . ASN A 1 272 ? 8.417 -11.889 11.183 1.00 97.12 272 ASN A O 1
ATOM 2046 N N . ALA A 1 273 ? 7.659 -13.981 10.934 1.00 96.25 273 ALA A N 1
ATOM 2047 C CA . ALA A 1 273 ? 6.402 -13.761 11.655 1.00 96.25 273 ALA A CA 1
ATOM 2048 C C . ALA A 1 273 ? 6.540 -13.230 13.095 1.00 96.25 273 ALA A C 1
ATOM 2050 O O . ALA A 1 273 ? 5.587 -12.680 13.648 1.00 96.25 273 ALA A O 1
ATOM 2051 N N . THR A 1 274 ? 7.714 -13.392 13.708 1.00 97.19 274 THR A N 1
ATOM 2052 C CA . THR A 1 274 ? 8.030 -12.868 15.044 1.00 97.19 274 THR A CA 1
ATOM 2053 C C . THR A 1 274 ? 8.709 -11.495 15.010 1.00 97.19 274 THR A C 1
ATOM 2055 O O . THR A 1 274 ? 9.044 -10.971 16.066 1.00 97.19 274 THR A O 1
ATOM 2058 N N . GLY A 1 275 ? 8.980 -10.937 13.825 1.00 96.94 275 GLY A N 1
ATOM 2059 C CA . GLY A 1 275 ? 9.703 -9.676 13.645 1.00 96.94 275 GLY A CA 1
ATOM 2060 C C . GLY A 1 275 ? 11.151 -9.695 14.146 1.00 96.94 275 GLY A C 1
ATOM 2061 O O . GLY A 1 275 ? 11.724 -8.636 14.381 1.00 96.94 275 GLY A O 1
ATOM 2062 N N . SER A 1 276 ? 11.740 -10.877 14.348 1.00 96.94 276 SER A N 1
ATOM 2063 C CA . SER A 1 276 ? 13.035 -11.066 15.022 1.00 96.94 276 SER A CA 1
ATOM 2064 C C . SER A 1 276 ? 14.216 -11.207 14.067 1.00 96.94 276 SER A C 1
ATOM 2066 O O . SER A 1 276 ? 15.366 -11.055 14.471 1.00 96.94 276 SER A O 1
ATOM 2068 N N . ALA A 1 277 ? 13.952 -11.515 12.798 1.00 96.75 277 ALA A N 1
ATOM 2069 C CA . ALA A 1 277 ? 14.985 -11.677 11.789 1.00 96.75 277 ALA A CA 1
ATOM 2070 C C . ALA A 1 277 ? 14.459 -11.363 10.389 1.00 96.75 277 ALA A C 1
ATOM 2072 O O . ALA A 1 277 ? 13.294 -11.623 10.071 1.00 96.75 277 ALA A O 1
ATOM 2073 N N . LEU A 1 278 ? 15.363 -10.877 9.540 1.00 96.81 278 LEU A N 1
ATOM 2074 C CA . LEU A 1 278 ? 15.160 -10.817 8.098 1.00 96.81 278 LEU A CA 1
ATOM 2075 C C . LEU A 1 278 ? 15.234 -12.239 7.535 1.00 96.81 278 LEU A C 1
ATOM 2077 O O . LEU A 1 278 ? 16.223 -12.943 7.740 1.00 96.81 278 LEU A O 1
ATOM 2081 N N . ILE A 1 279 ? 14.195 -12.653 6.816 1.00 96.62 279 ILE A N 1
ATOM 2082 C CA . ILE A 1 279 ? 14.244 -13.834 5.947 1.00 96.62 279 ILE A CA 1
ATOM 2083 C C . ILE A 1 279 ? 15.077 -13.489 4.713 1.00 96.62 279 ILE A C 1
ATOM 2085 O O . ILE A 1 279 ? 15.981 -14.238 4.352 1.00 96.62 279 ILE A O 1
ATOM 2089 N N . TYR A 1 280 ? 14.801 -12.331 4.113 1.00 97.44 280 TYR A N 1
ATOM 2090 C CA . TYR A 1 280 ? 15.665 -11.700 3.127 1.00 97.44 280 TYR A CA 1
ATOM 2091 C C . TYR A 1 280 ? 15.532 -10.179 3.199 1.00 97.44 280 TYR A C 1
ATOM 2093 O O . TYR A 1 280 ? 14.546 -9.645 3.706 1.00 97.44 280 TYR A O 1
ATOM 2101 N N . SER A 1 281 ? 16.536 -9.491 2.673 1.00 97.06 281 SER A N 1
ATOM 2102 C CA . SER A 1 281 ? 16.495 -8.062 2.378 1.00 97.06 281 SER A CA 1
ATOM 2103 C C . SER A 1 281 ? 17.471 -7.769 1.248 1.00 97.06 281 SER A C 1
ATOM 2105 O O . SER A 1 281 ? 18.605 -8.267 1.288 1.00 97.06 281 SER A O 1
ATOM 2107 N N . THR A 1 282 ? 17.009 -7.024 0.248 1.00 97.44 282 THR A N 1
ATOM 2108 C CA . THR A 1 282 ? 17.725 -6.700 -0.989 1.00 97.44 282 THR A CA 1
ATOM 2109 C C . THR A 1 282 ? 17.381 -5.292 -1.456 1.00 97.44 282 THR A C 1
ATOM 2111 O O . THR A 1 282 ? 16.273 -4.820 -1.204 1.00 97.44 282 THR A O 1
ATOM 2114 N N . PHE A 1 283 ? 18.307 -4.666 -2.177 1.00 96.75 283 PHE A N 1
ATOM 2115 C CA . PHE A 1 283 ? 17.994 -3.529 -3.041 1.00 96.75 283 PHE A CA 1
ATOM 2116 C C . PHE A 1 283 ? 17.379 -4.016 -4.363 1.00 96.75 283 PHE A C 1
ATOM 2118 O O . PHE A 1 283 ? 17.419 -5.217 -4.675 1.00 96.75 283 PHE A O 1
ATOM 2125 N N . LEU A 1 284 ? 16.785 -3.084 -5.096 1.00 97.69 284 LEU A N 1
ATOM 2126 C CA . LEU A 1 284 ? 16.212 -3.241 -6.421 1.00 97.69 284 LEU A CA 1
ATOM 2127 C C . LEU A 1 284 ? 16.321 -1.895 -7.151 1.00 97.69 284 LEU A C 1
ATOM 2129 O O . LEU A 1 284 ? 15.456 -1.038 -7.005 1.00 97.69 284 LEU A O 1
ATOM 2133 N N . GLY A 1 285 ? 17.378 -1.727 -7.936 1.00 97.31 285 GLY A N 1
ATOM 2134 C CA . GLY A 1 285 ? 17.604 -0.497 -8.688 1.00 97.31 285 GLY A CA 1
ATOM 2135 C C . GLY A 1 285 ? 18.802 -0.566 -9.630 1.00 97.31 285 GLY A C 1
ATOM 2136 O O . GLY A 1 285 ? 19.511 -1.578 -9.695 1.00 97.31 285 GLY A O 1
ATOM 2137 N N . GLY A 1 286 ? 18.968 0.494 -10.416 1.00 96.31 286 GLY A N 1
ATOM 2138 C CA . GLY A 1 286 ? 20.091 0.743 -11.316 1.00 96.31 286 GLY A CA 1
ATOM 2139 C C . GLY A 1 286 ? 20.911 1.953 -10.860 1.00 96.31 286 GLY A C 1
ATOM 2140 O O . GLY A 1 286 ? 21.033 2.210 -9.673 1.00 96.31 286 GLY A O 1
ATOM 2141 N N . ASP A 1 287 ? 21.525 2.678 -11.795 1.00 93.38 287 ASP A N 1
ATOM 2142 C CA . ASP A 1 287 ? 22.451 3.781 -11.480 1.00 93.38 287 ASP A CA 1
ATOM 2143 C C . ASP A 1 287 ? 21.733 5.098 -11.098 1.00 93.38 287 ASP A C 1
ATOM 2145 O O . ASP A 1 287 ? 22.380 6.044 -10.638 1.00 93.38 287 ASP A O 1
ATOM 2149 N N . GLY A 1 288 ? 20.422 5.189 -11.340 1.00 93.06 288 GLY A N 1
ATOM 2150 C CA . GLY A 1 288 ? 19.563 6.338 -11.046 1.00 93.06 288 GLY A CA 1
ATOM 2151 C C . GLY A 1 288 ? 18.978 6.318 -9.629 1.00 93.06 288 GLY A C 1
ATOM 2152 O O . GLY A 1 288 ? 19.539 5.709 -8.722 1.00 93.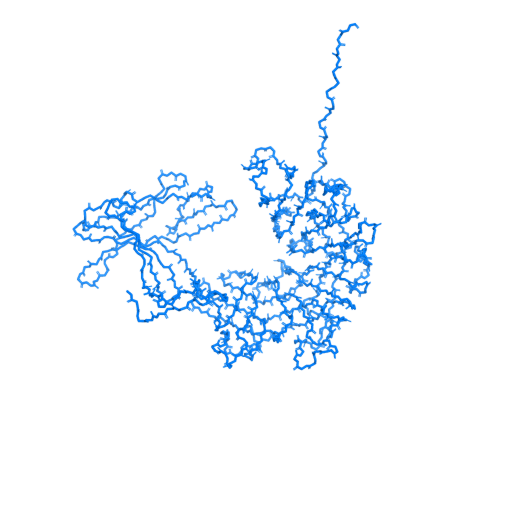06 288 GLY A O 1
ATOM 2153 N N . SER A 1 289 ? 17.878 7.054 -9.435 1.00 93.44 289 SER A N 1
ATOM 2154 C CA . SER A 1 289 ? 16.988 6.865 -8.282 1.00 93.44 289 SER A CA 1
ATOM 2155 C C . SER A 1 289 ? 15.928 5.845 -8.669 1.00 93.44 289 SER A C 1
ATOM 2157 O O . SER A 1 289 ? 15.438 5.883 -9.800 1.00 93.44 289 SER A O 1
ATOM 2159 N N . ASP A 1 290 ? 15.585 4.945 -7.761 1.00 96.81 290 ASP A N 1
ATOM 2160 C CA . ASP A 1 290 ? 14.512 3.979 -7.961 1.00 96.81 290 ASP A CA 1
ATOM 2161 C C . ASP A 1 290 ? 13.704 3.868 -6.675 1.00 96.81 290 ASP A C 1
ATOM 2163 O O . ASP A 1 290 ? 14.269 3.651 -5.605 1.00 96.81 290 ASP A O 1
ATOM 2167 N N . ASP A 1 291 ? 12.385 3.974 -6.766 1.00 96.94 291 ASP A N 1
ATOM 2168 C CA . ASP A 1 291 ? 11.525 4.087 -5.595 1.00 96.94 291 ASP A CA 1
ATOM 2169 C C . ASP A 1 291 ? 10.486 2.970 -5.623 1.00 96.94 291 ASP A C 1
ATOM 2171 O O . ASP A 1 291 ? 9.755 2.799 -6.594 1.00 96.94 291 ASP A O 1
ATOM 2175 N N . GLY A 1 292 ? 10.413 2.166 -4.560 1.00 98.06 292 GLY A N 1
ATOM 2176 C CA . GLY A 1 292 ? 9.339 1.188 -4.396 1.00 98.06 292 GLY A CA 1
ATOM 2177 C C . GLY A 1 292 ? 8.133 1.865 -3.762 1.00 98.06 292 GLY A C 1
ATOM 2178 O O . GLY A 1 292 ? 8.268 2.393 -2.661 1.00 98.06 292 GLY A O 1
ATOM 2179 N N . PHE A 1 293 ? 6.958 1.823 -4.392 1.00 98.31 293 PHE A N 1
ATOM 2180 C CA . PHE A 1 293 ? 5.731 2.443 -3.862 1.00 98.31 293 PHE A CA 1
ATOM 2181 C C . PHE A 1 293 ? 4.732 1.441 -3.298 1.00 98.31 293 PHE A C 1
ATOM 2183 O O . PHE A 1 293 ? 4.043 1.734 -2.323 1.00 98.31 293 PHE A O 1
ATOM 2190 N N . ALA A 1 294 ? 4.660 0.237 -3.865 1.00 98.69 294 ALA A N 1
ATOM 2191 C CA . ALA A 1 294 ? 3.744 -0.776 -3.367 1.00 98.69 294 ALA A CA 1
ATOM 2192 C C . ALA A 1 294 ? 4.286 -2.191 -3.520 1.00 98.69 294 ALA A C 1
ATOM 2194 O O . ALA A 1 294 ? 5.036 -2.514 -4.442 1.00 98.69 294 ALA A O 1
ATOM 2195 N N . ILE A 1 295 ? 3.850 -3.052 -2.601 1.00 98.81 295 ILE A N 1
ATOM 2196 C CA . ILE A 1 295 ? 4.214 -4.462 -2.549 1.00 98.81 295 ILE A CA 1
ATOM 2197 C C . ILE A 1 295 ? 2.974 -5.328 -2.339 1.00 98.81 295 ILE A C 1
ATOM 2199 O O . ILE A 1 295 ? 2.117 -5.025 -1.514 1.00 98.81 295 ILE A O 1
ATOM 2203 N N . ALA A 1 296 ? 2.903 -6.438 -3.065 1.00 98.25 296 ALA A N 1
ATOM 2204 C CA . ALA A 1 296 ? 1.913 -7.492 -2.892 1.00 98.25 296 ALA A CA 1
ATOM 2205 C C . ALA A 1 296 ? 2.603 -8.859 -2.799 1.00 98.25 296 ALA A C 1
ATOM 2207 O O . ALA A 1 296 ? 3.749 -9.033 -3.218 1.00 98.25 296 ALA A O 1
ATOM 2208 N N . VAL A 1 297 ? 1.901 -9.854 -2.262 1.00 95.94 297 VAL A N 1
ATOM 2209 C CA . VAL A 1 297 ? 2.373 -11.245 -2.193 1.00 95.94 297 VAL A CA 1
ATOM 2210 C C . VAL A 1 297 ? 1.414 -12.163 -2.937 1.00 95.94 297 VAL A C 1
ATOM 2212 O O . VAL A 1 297 ? 0.232 -11.855 -3.073 1.00 95.94 297 VAL A O 1
ATOM 2215 N N . ASP A 1 298 ? 1.923 -13.295 -3.426 1.00 87.44 298 ASP A N 1
ATOM 2216 C CA . ASP A 1 298 ? 1.096 -14.302 -4.102 1.00 87.44 298 ASP A CA 1
ATOM 2217 C C . ASP A 1 298 ? -0.047 -14.791 -3.182 1.00 87.44 298 ASP A C 1
ATOM 2219 O O . ASP A 1 298 ? 0.237 -15.411 -2.151 1.00 87.44 298 ASP A O 1
ATOM 2223 N N . PRO A 1 299 ? -1.327 -14.566 -3.541 1.00 80.12 299 PRO A N 1
ATOM 2224 C CA . PRO A 1 299 ? -2.460 -14.897 -2.678 1.00 80.12 299 PRO A CA 1
ATOM 2225 C C . PRO A 1 299 ? -2.658 -16.406 -2.472 1.00 80.12 299 PRO A C 1
ATOM 2227 O O . PRO A 1 299 ? -3.332 -16.807 -1.525 1.00 80.12 299 PRO A O 1
ATOM 2230 N N . ASN A 1 300 ? -2.080 -17.262 -3.323 1.00 80.12 300 ASN A N 1
ATOM 2231 C CA . ASN A 1 300 ? -2.153 -18.718 -3.145 1.00 80.12 300 ASN A CA 1
ATOM 2232 C C . ASN A 1 300 ? -1.019 -19.272 -2.289 1.00 80.12 300 ASN A C 1
ATOM 2234 O O . ASN A 1 300 ? -1.002 -20.462 -1.958 1.00 80.12 300 ASN A O 1
ATOM 2238 N N . CYS A 1 301 ? -0.030 -18.446 -1.979 1.00 84.31 301 CYS A N 1
ATOM 2239 C CA . CYS A 1 301 ? 1.128 -18.904 -1.260 1.00 84.31 301 CYS A CA 1
ATOM 2240 C C . CYS A 1 301 ? 0.873 -18.886 0.251 1.00 84.31 301 CYS A C 1
ATOM 2242 O O . CYS A 1 301 ? 0.573 -17.861 0.858 1.00 84.31 301 CYS A O 1
ATOM 2244 N N . SER A 1 302 ? 1.030 -20.053 0.879 1.00 76.31 302 SER A N 1
ATOM 2245 C CA . SER A 1 302 ? 0.899 -20.179 2.333 1.00 76.31 302 SER A CA 1
ATOM 2246 C C . SER A 1 302 ? 2.189 -19.833 3.088 1.00 76.31 302 SER A C 1
ATOM 2248 O O . SER A 1 302 ? 2.130 -19.290 4.184 1.00 76.31 302 SER A O 1
ATOM 2250 N N . ILE A 1 303 ? 3.357 -20.159 2.523 1.00 75.44 303 ILE A N 1
ATOM 2251 C CA . ILE A 1 303 ? 4.684 -19.849 3.074 1.00 75.44 303 ILE A CA 1
ATOM 2252 C C . ILE A 1 303 ? 5.684 -19.707 1.928 1.00 75.44 303 ILE A C 1
ATOM 2254 O O . ILE A 1 303 ? 5.568 -20.412 0.928 1.00 75.44 303 ILE A O 1
ATOM 2258 N N . ASN A 1 304 ? 6.696 -18.850 2.099 1.00 81.06 304 ASN A N 1
ATOM 2259 C CA . ASN A 1 304 ? 7.717 -18.576 1.080 1.00 81.06 304 ASN A CA 1
ATOM 2260 C C . ASN A 1 304 ? 7.097 -18.018 -0.204 1.00 81.06 304 ASN A C 1
ATOM 2262 O O . ASN A 1 304 ? 7.191 -18.617 -1.272 1.00 81.06 304 ASN A O 1
ATOM 2266 N N . CYS A 1 305 ? 6.468 -16.854 -0.079 1.00 93.12 305 CYS A N 1
ATOM 2267 C CA . CYS A 1 305 ? 5.765 -16.217 -1.182 1.00 93.12 305 CYS A CA 1
ATOM 2268 C C . CYS A 1 305 ? 6.685 -15.307 -1.973 1.00 93.12 305 CYS A C 1
ATOM 2270 O O . CYS A 1 305 ? 7.559 -14.653 -1.404 1.00 93.12 305 CYS A O 1
ATOM 2272 N N . SER A 1 306 ? 6.470 -15.280 -3.287 1.00 95.69 306 SER A N 1
ATOM 2273 C CA . SER A 1 306 ? 7.039 -14.249 -4.144 1.00 95.69 306 SER A CA 1
ATOM 2274 C C . SER A 1 306 ? 6.448 -12.896 -3.772 1.00 95.69 306 SER A C 1
ATOM 2276 O O . SER A 1 306 ? 5.230 -12.776 -3.609 1.00 95.69 306 SER A O 1
ATOM 2278 N N . ALA A 1 307 ? 7.320 -11.897 -3.678 1.00 97.81 307 ALA A N 1
ATOM 2279 C CA . ALA A 1 307 ? 6.935 -10.499 -3.580 1.00 97.81 307 ALA A CA 1
ATOM 2280 C C . ALA A 1 307 ? 6.799 -9.900 -4.980 1.00 97.81 307 ALA A C 1
ATOM 2282 O O . ALA A 1 307 ? 7.632 -10.159 -5.849 1.00 97.81 307 ALA A O 1
ATOM 2283 N N . TYR A 1 308 ? 5.766 -9.092 -5.169 1.00 98.75 308 TYR A N 1
ATOM 2284 C CA . TYR A 1 308 ? 5.526 -8.290 -6.358 1.00 98.75 308 TYR A CA 1
ATOM 2285 C C . TYR A 1 308 ? 5.650 -6.832 -5.951 1.00 98.75 308 TYR A C 1
ATOM 2287 O O . TYR A 1 308 ? 4.964 -6.419 -5.021 1.00 98.75 308 TYR A O 1
ATOM 2295 N N . VAL A 1 309 ? 6.516 -6.077 -6.611 1.00 98.88 309 VAL A N 1
ATOM 2296 C CA . VAL A 1 309 ? 6.821 -4.686 -6.274 1.00 98.88 309 VAL A CA 1
ATOM 2297 C C . VAL A 1 309 ? 6.596 -3.821 -7.499 1.00 98.88 309 VAL A C 1
ATOM 2299 O O . VAL A 1 309 ? 6.939 -4.225 -8.612 1.00 98.88 309 VAL A O 1
ATOM 2302 N N . THR A 1 310 ? 6.011 -2.654 -7.276 1.00 98.88 310 THR A N 1
ATOM 2303 C CA . THR A 1 310 ? 5.869 -1.595 -8.271 1.00 98.88 31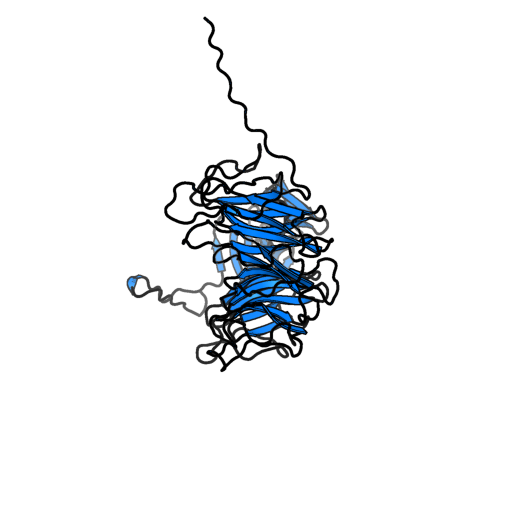0 THR A CA 1
ATOM 2304 C C . THR A 1 310 ? 6.360 -0.277 -7.692 1.00 98.88 310 THR A C 1
ATOM 2306 O O . THR A 1 310 ? 6.400 -0.106 -6.468 1.00 98.88 310 THR A O 1
ATOM 2309 N N . GLY A 1 311 ? 6.702 0.640 -8.579 1.00 98.62 311 GLY A N 1
ATOM 2310 C CA . GLY A 1 311 ? 7.135 1.986 -8.249 1.00 98.62 311 GLY A CA 1
ATOM 2311 C C . GLY A 1 311 ? 7.630 2.688 -9.503 1.00 98.62 311 GLY A C 1
ATOM 2312 O O . GLY A 1 311 ? 7.134 2.363 -10.585 1.00 98.62 311 GLY A O 1
ATOM 2313 N N . GLU A 1 312 ? 8.598 3.582 -9.363 1.00 97.81 312 GLU A N 1
ATOM 2314 C CA . GLU A 1 312 ? 9.231 4.323 -10.463 1.00 97.81 312 GLU A CA 1
ATOM 2315 C C . GLU A 1 312 ? 10.734 4.041 -10.536 1.00 97.81 312 GLU A C 1
ATOM 2317 O O . GLU A 1 312 ? 11.366 3.599 -9.571 1.00 97.81 312 GLU A O 1
ATOM 2322 N N . THR A 1 313 ? 11.306 4.263 -11.713 1.00 97.69 313 THR A N 1
ATOM 2323 C CA . THR A 1 313 ? 12.737 4.128 -11.955 1.00 97.69 313 THR A CA 1
ATOM 2324 C C . THR A 1 313 ? 13.222 5.200 -12.919 1.00 97.69 313 THR A C 1
ATOM 2326 O O . THR A 1 313 ? 12.722 5.338 -14.036 1.00 97.69 313 THR A O 1
ATOM 2329 N N . PHE A 1 314 ? 14.268 5.915 -12.509 1.00 95.75 314 PHE A N 1
ATOM 2330 C CA . PHE A 1 314 ? 15.027 6.832 -13.364 1.00 95.75 314 PHE A CA 1
ATOM 2331 C C . PHE A 1 314 ? 16.240 6.145 -14.007 1.00 95.75 314 PHE A C 1
ATOM 2333 O O . PHE A 1 314 ? 17.066 6.794 -14.654 1.00 95.75 314 PHE A O 1
ATOM 2340 N N . SER A 1 315 ? 16.400 4.838 -13.791 1.00 97.06 315 SER A N 1
ATOM 2341 C CA . SER A 1 315 ? 17.584 4.072 -14.165 1.00 97.06 315 SER A CA 1
ATOM 2342 C C . SER A 1 315 ? 17.429 3.459 -15.557 1.00 97.06 315 SER A C 1
ATOM 2344 O O . SER A 1 315 ? 16.636 2.534 -15.720 1.00 97.06 315 SER A O 1
ATOM 2346 N N . PRO A 1 316 ? 18.243 3.835 -16.566 1.00 96.06 316 PRO A N 1
ATOM 2347 C CA . PRO A 1 316 ? 18.262 3.146 -17.864 1.00 96.06 316 PRO A CA 1
ATOM 2348 C C . PRO A 1 316 ? 18.783 1.703 -17.790 1.00 96.06 316 PRO A C 1
ATOM 2350 O O . PRO A 1 316 ? 18.652 0.941 -18.744 1.00 96.06 316 PRO A O 1
ATOM 2353 N N . ASN A 1 317 ? 19.426 1.347 -16.678 1.00 96.88 317 ASN A N 1
ATOM 2354 C CA . ASN A 1 317 ? 19.968 0.028 -16.375 1.00 96.88 317 ASN A CA 1
ATOM 2355 C C . ASN A 1 317 ? 19.236 -0.656 -15.207 1.00 96.88 317 ASN A C 1
ATOM 2357 O O . ASN A 1 317 ? 19.834 -1.507 -14.543 1.00 96.88 317 ASN A O 1
ATOM 2361 N N . PHE A 1 318 ? 17.973 -0.296 -14.949 1.00 98.25 318 PHE A N 1
ATOM 2362 C CA . PHE A 1 318 ? 17.144 -0.982 -13.960 1.00 98.25 318 PHE A CA 1
ATOM 2363 C C . PHE A 1 318 ? 17.144 -2.496 -14.238 1.00 98.25 318 PHE A C 1
ATOM 2365 O O . PHE A 1 318 ? 17.086 -2.915 -15.403 1.00 98.25 318 PHE A O 1
ATOM 2372 N N . PRO A 1 319 ? 17.213 -3.356 -13.208 1.00 98.06 319 PRO A N 1
ATOM 2373 C CA . PRO A 1 319 ? 17.326 -4.789 -13.421 1.00 98.06 319 PRO A CA 1
ATOM 2374 C C . PRO A 1 319 ? 16.082 -5.374 -14.096 1.00 98.06 319 PRO A C 1
ATOM 2376 O O . PRO A 1 319 ? 15.056 -5.565 -13.449 1.00 98.06 319 PRO A O 1
ATOM 2379 N N . THR A 1 320 ? 16.173 -5.725 -15.381 1.00 98.44 320 THR A N 1
ATOM 2380 C CA . THR A 1 320 ? 15.109 -6.418 -16.128 1.00 98.44 320 THR A CA 1
ATOM 2381 C C . THR A 1 320 ? 15.465 -7.877 -16.412 1.00 98.44 320 THR A C 1
ATOM 2383 O O . THR A 1 320 ? 16.629 -8.287 -16.395 1.00 98.44 320 THR A O 1
ATOM 2386 N N . THR A 1 321 ? 14.450 -8.705 -16.663 1.00 98.50 321 THR A N 1
ATOM 2387 C CA . THR A 1 321 ? 14.642 -10.118 -17.031 1.00 98.50 321 THR A CA 1
ATOM 2388 C C . THR A 1 321 ? 14.506 -10.341 -18.531 1.00 98.50 321 THR A C 1
ATOM 2390 O O . THR A 1 321 ? 13.691 -9.707 -19.197 1.00 98.50 321 THR A O 1
ATOM 2393 N N . ALA A 1 322 ? 15.246 -11.309 -19.075 1.00 97.75 322 ALA A N 1
ATOM 2394 C CA . ALA A 1 322 ? 15.131 -11.673 -20.485 1.00 97.75 322 ALA A CA 1
ATOM 2395 C C . ALA A 1 322 ? 13.689 -12.075 -20.851 1.00 97.75 322 ALA A C 1
ATOM 2397 O O . ALA A 1 322 ? 13.090 -12.934 -20.205 1.00 97.75 322 ALA A O 1
ATOM 2398 N N . GLY A 1 323 ? 13.150 -11.471 -21.913 1.00 96.19 323 GLY A N 1
ATOM 2399 C CA . GLY A 1 323 ? 11.777 -11.714 -22.367 1.00 96.19 323 GLY A CA 1
ATOM 2400 C C . GLY A 1 323 ? 10.697 -10.963 -21.583 1.00 96.19 323 GLY A C 1
ATOM 2401 O O . GLY A 1 323 ? 9.519 -11.181 -21.860 1.00 96.19 323 GLY A O 1
ATOM 2402 N N . ALA A 1 324 ? 11.076 -10.093 -20.641 1.00 98.31 324 ALA A N 1
ATOM 2403 C CA . ALA A 1 324 ? 10.162 -9.144 -20.016 1.00 98.31 324 ALA A CA 1
ATOM 2404 C C . ALA A 1 324 ? 9.414 -8.306 -21.064 1.00 98.31 324 ALA A C 1
ATOM 2406 O O . ALA A 1 324 ? 9.901 -8.106 -22.178 1.00 98.31 324 ALA A O 1
ATOM 2407 N N . PHE A 1 325 ? 8.233 -7.812 -20.687 1.00 98.56 325 PHE A N 1
ATOM 2408 C CA . PHE A 1 325 ? 7.392 -6.993 -21.556 1.00 98.56 325 PHE A CA 1
ATOM 2409 C C . PHE A 1 325 ? 8.145 -5.779 -22.135 1.00 98.56 325 PHE A C 1
ATOM 2411 O O . PHE A 1 325 ? 8.048 -5.508 -23.334 1.00 98.56 325 PHE A O 1
ATOM 2418 N N . GLN A 1 326 ? 8.923 -5.092 -21.300 1.00 98.56 326 GLN A N 1
ATOM 2419 C CA . GLN A 1 326 ? 9.754 -3.952 -21.664 1.00 98.56 326 GLN A CA 1
ATOM 2420 C C . GLN A 1 326 ? 11.098 -4.036 -20.923 1.00 98.56 326 GLN A C 1
ATOM 2422 O O . GLN A 1 326 ? 11.146 -4.107 -19.695 1.00 98.56 326 GLN A O 1
ATOM 2427 N N . THR A 1 327 ? 12.196 -4.049 -21.682 1.00 98.00 327 THR A N 1
ATOM 2428 C CA . THR A 1 327 ? 13.568 -4.235 -21.168 1.00 98.00 327 THR A CA 1
ATOM 2429 C C . THR A 1 327 ? 14.402 -2.963 -21.125 1.00 98.00 327 THR A C 1
ATOM 2431 O O . THR A 1 327 ? 15.505 -2.993 -20.592 1.00 98.00 327 THR A O 1
ATOM 2434 N N . ASP A 1 328 ? 13.884 -1.873 -21.682 1.00 96.69 328 ASP A N 1
ATOM 2435 C CA . ASP A 1 328 ? 14.580 -0.601 -21.816 1.00 96.69 328 ASP A CA 1
ATOM 2436 C C . ASP A 1 328 ? 13.677 0.518 -21.299 1.00 96.69 328 ASP A C 1
ATOM 2438 O O . ASP A 1 328 ? 12.475 0.525 -21.600 1.00 96.69 328 ASP A O 1
ATOM 2442 N N . LEU A 1 329 ? 14.280 1.458 -20.572 1.00 95.69 329 LEU A N 1
ATOM 2443 C CA . LEU A 1 329 ? 13.631 2.690 -20.141 1.00 95.69 329 LEU A CA 1
ATOM 2444 C C . LEU A 1 329 ? 13.143 3.472 -21.366 1.00 95.69 329 LEU A C 1
ATOM 2446 O O . LEU A 1 329 ? 13.887 3.673 -22.337 1.00 95.69 329 LEU A O 1
ATOM 2450 N N . ARG A 1 330 ? 11.890 3.910 -21.330 1.00 93.06 330 ARG A N 1
ATOM 2451 C CA . ARG A 1 330 ? 11.327 4.867 -22.276 1.00 93.06 330 ARG A CA 1
ATOM 2452 C C . ARG A 1 330 ? 11.190 6.206 -21.551 1.00 93.06 330 ARG A C 1
ATOM 2454 O O . ARG A 1 330 ? 10.919 6.257 -20.366 1.00 93.06 330 ARG A O 1
ATOM 2461 N N . GLY A 1 331 ? 11.503 7.296 -22.251 1.00 88.94 331 GLY A N 1
ATOM 2462 C CA . GLY A 1 331 ? 11.538 8.612 -21.613 1.00 88.94 331 GLY A CA 1
ATOM 2463 C C . GLY A 1 331 ? 12.678 8.758 -20.599 1.00 88.94 331 GLY A C 1
ATOM 2464 O O . GLY A 1 331 ? 13.774 8.225 -20.805 1.00 88.94 331 GLY A O 1
ATOM 2465 N N . SER A 1 332 ? 12.440 9.550 -19.552 1.00 91.31 332 SER A N 1
ATOM 2466 C CA . SER A 1 332 ? 13.382 9.784 -18.445 1.00 91.31 332 SER A CA 1
ATOM 2467 C C . SER A 1 332 ? 13.059 9.006 -17.172 1.00 91.31 332 SER A C 1
ATOM 2469 O O . SER A 1 332 ? 13.907 8.951 -16.284 1.00 91.31 332 SER A O 1
ATOM 2471 N N . GLU A 1 333 ? 11.863 8.436 -17.091 1.00 93.88 333 GLU A N 1
ATOM 2472 C CA . GLU A 1 333 ? 11.315 7.775 -15.915 1.00 93.88 333 GLU A CA 1
ATOM 2473 C C . GLU A 1 333 ? 10.207 6.831 -16.392 1.00 93.88 333 GLU A C 1
ATOM 2475 O O . GLU A 1 333 ? 9.353 7.246 -17.170 1.00 93.88 333 GLU A O 1
ATOM 2480 N N . ASP A 1 334 ? 10.243 5.577 -15.950 1.00 97.81 334 ASP A N 1
ATOM 2481 C CA . ASP A 1 334 ? 9.179 4.602 -16.191 1.00 97.81 334 ASP A CA 1
ATOM 2482 C C . ASP A 1 334 ? 8.714 4.037 -14.846 1.00 97.81 334 ASP A C 1
ATOM 2484 O O . ASP A 1 334 ? 9.506 3.897 -13.908 1.00 97.81 334 ASP A O 1
ATOM 2488 N N . ALA A 1 335 ? 7.478 3.541 -14.794 1.00 98.62 335 ALA A N 1
ATOM 2489 C CA . ALA A 1 335 ? 7.096 2.642 -13.720 1.00 98.62 335 ALA A CA 1
ATOM 2490 C C . ALA A 1 335 ? 7.836 1.306 -13.897 1.00 98.62 335 ALA A C 1
ATOM 2492 O O . ALA A 1 335 ? 8.178 0.908 -15.014 1.00 98.62 335 ALA A O 1
ATOM 2493 N N . PHE A 1 336 ? 8.031 0.543 -12.825 1.00 98.88 336 PHE A N 1
ATOM 2494 C CA . PHE A 1 336 ? 8.514 -0.838 -12.933 1.00 98.88 336 PHE A CA 1
ATOM 2495 C C . PHE A 1 336 ? 7.543 -1.833 -12.314 1.00 98.88 336 PHE A C 1
ATOM 2497 O O . PHE A 1 336 ? 6.768 -1.508 -11.419 1.00 98.88 336 PHE A O 1
ATOM 2504 N N . VAL A 1 337 ? 7.619 -3.088 -12.763 1.00 98.88 337 VAL A N 1
ATOM 2505 C CA . VAL A 1 337 ? 6.930 -4.214 -12.125 1.00 98.88 337 VAL A CA 1
ATOM 2506 C C . VAL A 1 337 ? 7.894 -5.379 -11.969 1.00 98.88 337 VAL A C 1
ATOM 2508 O O . VAL A 1 337 ? 8.301 -6.012 -12.946 1.00 98.88 337 VAL A O 1
ATOM 2511 N N . THR A 1 338 ? 8.202 -5.710 -10.720 1.00 98.88 338 THR A N 1
ATOM 2512 C CA . THR A 1 338 ? 9.167 -6.750 -10.360 1.00 98.88 338 THR A CA 1
ATOM 2513 C C . THR A 1 338 ? 8.499 -7.853 -9.563 1.00 98.88 338 THR A C 1
ATOM 2515 O O . THR A 1 338 ? 7.770 -7.589 -8.614 1.00 98.88 338 THR A O 1
ATOM 2518 N N . LYS A 1 339 ? 8.797 -9.109 -9.898 1.00 98.50 339 LYS A N 1
ATOM 2519 C CA . LYS A 1 339 ? 8.473 -10.277 -9.079 1.00 98.50 339 LYS A CA 1
ATOM 2520 C C . LYS A 1 339 ? 9.759 -10.935 -8.603 1.00 98.50 339 LYS A C 1
ATOM 2522 O O . LYS A 1 339 ? 10.506 -11.492 -9.406 1.00 98.50 339 LYS A O 1
ATOM 2527 N N . LEU A 1 340 ? 9.986 -10.928 -7.297 1.00 98.31 340 LEU A N 1
ATOM 2528 C CA . LEU A 1 340 ? 11.105 -11.618 -6.658 1.00 98.31 340 LEU A CA 1
ATOM 2529 C C . LEU A 1 340 ? 10.765 -13.082 -6.375 1.00 98.31 340 LEU A C 1
ATOM 2531 O O . LEU A 1 340 ? 9.610 -13.453 -6.122 1.00 98.31 340 LEU A O 1
ATOM 2535 N N . ASP A 1 341 ? 11.786 -13.932 -6.395 1.00 95.81 341 ASP A N 1
ATOM 2536 C CA . ASP A 1 341 ? 11.664 -15.278 -5.854 1.00 95.81 341 ASP A CA 1
ATOM 2537 C C . ASP A 1 341 ? 11.415 -15.233 -4.331 1.00 95.81 341 ASP A C 1
ATOM 2539 O O . ASP A 1 341 ? 11.702 -14.236 -3.662 1.00 95.81 341 ASP A O 1
ATOM 2543 N N . PRO A 1 342 ? 10.870 -16.305 -3.736 1.00 95.31 342 PRO A N 1
ATOM 2544 C CA . PRO A 1 342 ? 10.595 -16.346 -2.299 1.00 95.31 342 PRO A CA 1
ATOM 2545 C C . PRO A 1 342 ? 11.784 -16.118 -1.360 1.00 95.31 342 PRO A C 1
ATOM 2547 O O . PRO A 1 342 ? 11.586 -15.893 -0.160 1.00 95.31 342 PRO A O 1
ATOM 2550 N N . THR A 1 343 ? 13.002 -16.262 -1.882 1.00 95.50 343 THR A N 1
ATOM 2551 C CA . THR A 1 343 ? 14.267 -16.093 -1.165 1.00 95.50 343 THR A CA 1
ATOM 2552 C C . THR A 1 343 ? 14.852 -14.690 -1.316 1.00 95.50 343 THR A C 1
ATOM 2554 O O . THR A 1 343 ? 15.833 -14.395 -0.638 1.00 95.50 343 THR A O 1
ATOM 2557 N N . GLY A 1 344 ? 14.273 -13.830 -2.164 1.00 96.25 344 GLY A N 1
ATOM 2558 C CA . GLY A 1 344 ? 14.779 -12.486 -2.457 1.00 96.25 344 GLY A CA 1
ATOM 2559 C C . GLY A 1 344 ? 16.148 -12.477 -3.145 1.00 96.25 344 GLY A C 1
ATOM 2560 O O . GLY A 1 344 ? 16.867 -11.481 -3.073 1.00 96.25 344 GLY A O 1
ATOM 2561 N N . SER A 1 345 ? 16.536 -13.599 -3.754 1.00 97.38 345 SER A N 1
ATOM 2562 C CA . SER A 1 345 ? 17.853 -13.817 -4.358 1.00 97.38 345 SER A CA 1
ATOM 2563 C C . SER A 1 345 ? 17.862 -13.664 -5.870 1.00 97.38 345 SER A C 1
ATOM 2565 O O . SER A 1 345 ? 18.920 -13.437 -6.454 1.00 97.38 345 SER A O 1
ATOM 2567 N N . THR A 1 346 ? 16.706 -13.812 -6.516 1.00 97.94 346 THR A N 1
ATOM 2568 C CA . THR A 1 346 ? 16.580 -13.708 -7.971 1.00 97.94 346 THR A CA 1
ATOM 2569 C C . THR A 1 346 ? 15.265 -13.048 -8.373 1.00 97.94 346 THR A C 1
ATOM 2571 O O . THR A 1 346 ? 14.271 -13.104 -7.647 1.00 97.94 346 THR A O 1
ATOM 2574 N N . LEU A 1 347 ? 15.255 -12.432 -9.556 1.00 98.44 347 LEU A N 1
ATOM 2575 C CA . LEU A 1 347 ? 14.039 -11.925 -10.186 1.00 98.44 347 LEU A CA 1
ATOM 2576 C C . LEU A 1 347 ? 13.370 -13.076 -10.947 1.00 98.44 347 LEU A C 1
ATOM 2578 O O . LEU A 1 347 ? 13.977 -13.661 -11.844 1.00 98.44 347 LEU A O 1
ATOM 2582 N N . VAL A 1 348 ? 12.118 -13.390 -10.611 1.00 97.94 348 VAL A N 1
ATOM 2583 C CA . VAL A 1 348 ? 11.272 -14.281 -11.424 1.00 97.94 348 VAL A CA 1
ATOM 2584 C C . VAL A 1 348 ? 10.927 -13.584 -12.736 1.00 97.94 348 VAL A C 1
ATOM 2586 O O . VAL A 1 348 ? 11.015 -14.193 -13.799 1.00 97.94 348 VAL A O 1
ATOM 2589 N N . TYR A 1 349 ? 10.556 -12.307 -12.648 1.00 98.69 349 TYR A N 1
ATOM 2590 C CA . TYR A 1 349 ? 10.545 -11.376 -13.768 1.00 98.69 349 TYR A CA 1
ATOM 2591 C C . TYR A 1 349 ? 10.765 -9.949 -13.257 1.00 98.69 349 TYR A C 1
ATOM 2593 O O . TYR A 1 349 ? 10.495 -9.652 -12.093 1.00 98.69 349 TYR A O 1
ATOM 2601 N N . SER A 1 350 ? 11.215 -9.063 -14.136 1.00 98.81 350 SER A N 1
ATOM 2602 C CA . SER A 1 350 ? 11.226 -7.619 -13.913 1.00 98.81 350 SER A CA 1
ATOM 2603 C C . SER A 1 350 ? 11.152 -6.896 -15.250 1.00 98.81 350 SER A C 1
ATOM 2605 O O . SER A 1 350 ? 11.826 -7.297 -16.205 1.00 98.81 350 SER A O 1
ATOM 2607 N N . THR A 1 351 ? 10.299 -5.880 -15.320 1.00 98.88 351 THR A N 1
ATOM 2608 C CA . THR A 1 351 ? 9.993 -5.116 -16.529 1.00 98.88 351 THR A CA 1
ATOM 2609 C C . THR A 1 351 ? 9.825 -3.646 -16.186 1.00 98.88 351 THR A C 1
ATOM 2611 O O . THR A 1 351 ? 9.264 -3.321 -15.139 1.00 98.88 351 THR A O 1
ATOM 2614 N N . TYR A 1 352 ? 10.219 -2.778 -17.111 1.00 98.88 352 TYR A N 1
ATOM 2615 C CA . TYR A 1 352 ? 9.683 -1.421 -17.151 1.00 98.88 352 TYR A CA 1
ATOM 2616 C C . TYR A 1 352 ? 8.207 -1.449 -17.574 1.00 98.88 352 TYR A C 1
ATOM 2618 O O . TYR A 1 352 ? 7.712 -2.448 -18.121 1.00 98.88 352 TYR A O 1
ATOM 2626 N N . LEU A 1 353 ? 7.507 -0.353 -17.326 1.00 98.62 353 LEU A N 1
ATOM 2627 C CA . LEU A 1 353 ? 6.146 -0.094 -17.754 1.00 98.62 353 LEU A CA 1
ATOM 2628 C C . LEU A 1 353 ? 5.976 1.411 -17.968 1.00 98.62 353 LEU A C 1
ATOM 2630 O O . LEU A 1 353 ? 5.588 2.133 -17.055 1.00 98.62 353 LEU A O 1
ATOM 2634 N N . GLY A 1 354 ? 6.199 1.865 -19.195 1.00 96.62 354 GLY A N 1
ATOM 2635 C CA . GLY A 1 354 ? 5.966 3.266 -19.512 1.00 96.62 354 GLY A CA 1
ATOM 2636 C C . GLY A 1 354 ? 6.278 3.644 -20.950 1.00 96.62 354 GLY A C 1
ATOM 2637 O O . GLY A 1 354 ? 6.307 2.803 -21.863 1.00 96.62 354 GLY A O 1
ATOM 2638 N N . GLY A 1 355 ? 6.356 4.946 -21.176 1.00 94.06 355 GLY A N 1
ATOM 2639 C CA . GLY A 1 355 ? 6.348 5.573 -22.481 1.00 94.06 355 GLY A CA 1
ATOM 2640 C C . GLY A 1 355 ? 7.292 6.768 -22.551 1.00 94.06 355 GLY A C 1
ATOM 2641 O O . GLY A 1 355 ? 8.388 6.773 -22.028 1.00 94.06 355 GLY A O 1
ATOM 2642 N N . SER A 1 356 ? 6.941 7.742 -23.371 1.00 89.06 356 SER A N 1
ATOM 2643 C CA . SER A 1 356 ? 7.590 9.039 -23.422 1.00 89.06 356 SER A CA 1
ATOM 2644 C C . SER A 1 356 ? 6.601 10.081 -23.933 1.00 89.06 356 SER A C 1
ATOM 2646 O O . SER A 1 356 ? 5.802 9.826 -24.848 1.00 89.06 356 SER A O 1
ATOM 2648 N N . LEU A 1 357 ? 6.709 11.310 -23.434 1.00 84.56 357 LEU A N 1
ATOM 2649 C CA . LEU A 1 357 ? 5.996 12.470 -23.967 1.00 84.56 357 LEU A CA 1
ATOM 2650 C C . LEU A 1 357 ? 6.508 12.877 -25.364 1.00 84.56 357 LEU A C 1
ATOM 2652 O O . LEU A 1 357 ? 5.832 13.631 -26.077 1.00 84.56 357 LEU A O 1
ATOM 2656 N N . GLY A 1 358 ? 7.680 12.373 -25.781 1.00 71.94 358 GLY A N 1
ATOM 2657 C CA . GLY A 1 358 ? 8.293 12.601 -27.095 1.00 71.94 358 GLY A CA 1
ATOM 2658 C C . GLY A 1 358 ? 9.052 13.929 -27.235 1.00 71.94 358 GLY A C 1
ATOM 2659 O O . GLY A 1 358 ? 9.336 14.350 -28.359 1.00 71.94 358 GLY A O 1
ATOM 2660 N N . GLY A 1 359 ? 9.362 14.602 -26.122 1.00 68.56 359 GLY A N 1
ATOM 2661 C CA . GLY A 1 359 ? 10.086 15.877 -26.066 1.00 68.56 359 GLY A CA 1
ATOM 2662 C C . GLY A 1 359 ? 11.112 15.918 -24.929 1.00 68.56 359 GLY A C 1
ATOM 2663 O O . GLY A 1 359 ? 11.397 14.907 -24.309 1.00 68.56 359 GLY A O 1
ATOM 2664 N N . SER A 1 360 ? 11.686 17.090 -24.654 1.00 59.31 360 SER A N 1
ATOM 2665 C CA . SER A 1 360 ? 12.685 17.292 -23.587 1.00 59.31 360 SER A CA 1
ATOM 2666 C C . SER A 1 360 ? 12.068 17.718 -22.241 1.00 59.31 360 SER A C 1
ATOM 2668 O O . SER A 1 360 ? 12.680 18.501 -21.516 1.00 59.31 360 SER A O 1
ATOM 2670 N N . GLY A 1 361 ? 10.828 17.305 -21.961 1.00 59.53 361 GLY A N 1
ATOM 2671 C CA . GLY A 1 361 ? 10.097 17.603 -20.719 1.00 59.53 361 GLY A CA 1
ATOM 2672 C C . GLY A 1 361 ? 10.088 16.399 -19.774 1.00 59.53 361 GLY A C 1
ATOM 2673 O O . GLY A 1 361 ? 10.409 15.307 -20.218 1.00 59.53 361 GLY A O 1
ATOM 2674 N N . GLY A 1 362 ? 9.761 16.617 -18.494 1.00 73.38 362 GLY A N 1
ATOM 2675 C CA . GLY A 1 362 ? 9.754 15.588 -17.442 1.00 73.38 362 GLY A CA 1
ATOM 2676 C C . GLY A 1 362 ? 8.701 14.504 -17.663 1.00 73.38 362 GLY A C 1
ATOM 2677 O O . GLY A 1 362 ? 7.604 14.610 -17.118 1.00 73.38 362 GLY A O 1
ATOM 2678 N N . ASP A 1 363 ? 9.038 13.515 -18.493 1.00 82.50 363 ASP A N 1
ATOM 2679 C CA . ASP A 1 363 ? 8.329 12.236 -18.605 1.00 82.50 363 ASP A CA 1
ATOM 2680 C C . ASP A 1 363 ? 8.281 11.600 -17.214 1.00 82.50 363 ASP A C 1
ATOM 2682 O O . ASP A 1 363 ? 9.323 11.570 -16.555 1.00 82.50 363 ASP A O 1
ATOM 2686 N N . PHE A 1 364 ? 7.102 11.140 -16.793 1.00 88.81 364 PHE A N 1
ATOM 2687 C CA . PHE A 1 364 ? 6.940 10.405 -15.541 1.00 88.81 364 PHE A CA 1
ATOM 2688 C C . PHE A 1 364 ? 5.866 9.325 -15.657 1.00 88.81 364 PHE A C 1
ATOM 2690 O O . PHE A 1 364 ? 4.799 9.533 -16.254 1.00 88.81 364 PHE A O 1
ATOM 2697 N N . GLU A 1 365 ? 6.152 8.184 -15.042 1.00 94.62 365 GLU A N 1
ATOM 2698 C CA . GLU A 1 365 ? 5.260 7.043 -14.905 1.00 94.62 365 GLU A CA 1
ATOM 2699 C C . GLU A 1 365 ? 5.429 6.455 -13.506 1.00 94.62 365 GLU A C 1
ATOM 2701 O O . GLU A 1 365 ? 6.404 5.771 -13.207 1.00 94.62 365 GLU A O 1
ATOM 2706 N N . GLU A 1 366 ? 4.421 6.647 -12.662 1.00 97.19 366 GLU A N 1
ATOM 2707 C CA . GLU A 1 366 ? 4.522 6.310 -11.245 1.00 97.19 366 GLU A CA 1
ATOM 2708 C C . GLU A 1 366 ? 3.599 5.128 -10.948 1.00 97.19 366 GLU A C 1
ATOM 2710 O O . GLU A 1 366 ? 2.371 5.240 -10.984 1.00 97.19 366 GLU A O 1
ATOM 2715 N N . GLY A 1 367 ? 4.161 3.954 -10.659 1.00 98.31 367 GLY A N 1
ATOM 2716 C CA . GLY A 1 367 ? 3.378 2.778 -10.284 1.00 98.31 367 GLY A CA 1
ATOM 2717 C C . GLY A 1 367 ? 2.968 2.803 -8.811 1.00 98.31 367 GLY A C 1
ATOM 2718 O O . GLY A 1 367 ? 3.631 2.167 -7.999 1.00 98.31 367 GLY A O 1
ATOM 2719 N N . PHE A 1 368 ? 1.880 3.493 -8.455 1.00 98.50 368 PHE A N 1
ATOM 2720 C CA . PHE A 1 368 ? 1.491 3.711 -7.052 1.00 98.50 368 PHE A CA 1
ATOM 2721 C C . PHE A 1 368 ? 0.932 2.492 -6.312 1.00 98.50 368 PHE A C 1
ATOM 2723 O O . PHE A 1 368 ? 1.088 2.399 -5.096 1.00 98.50 368 PHE A O 1
ATOM 2730 N N . ALA A 1 369 ? 0.258 1.559 -6.992 1.00 98.75 369 ALA A N 1
ATOM 2731 C CA . ALA A 1 369 ? -0.319 0.397 -6.315 1.00 98.75 369 ALA A CA 1
ATOM 2732 C C . ALA A 1 369 ? -0.311 -0.871 -7.170 1.00 98.75 369 ALA A C 1
ATOM 2734 O O . ALA A 1 369 ? -0.521 -0.828 -8.383 1.00 98.75 369 ALA A O 1
ATOM 2735 N N . ILE A 1 370 ? -0.125 -2.017 -6.505 1.00 98.81 370 ILE A N 1
ATOM 2736 C CA . ILE A 1 370 ? -0.106 -3.349 -7.116 1.00 98.81 370 ILE A CA 1
ATOM 2737 C C . ILE A 1 370 ? -1.017 -4.331 -6.375 1.00 98.81 370 ILE A C 1
ATOM 2739 O O . ILE A 1 370 ? -1.026 -4.399 -5.149 1.00 98.81 370 ILE A O 1
ATOM 2743 N N . ALA A 1 371 ? -1.749 -5.140 -7.135 1.00 98.25 371 ALA A N 1
ATOM 2744 C CA . ALA A 1 371 ? -2.506 -6.291 -6.656 1.00 98.25 371 ALA A CA 1
ATOM 2745 C C . ALA A 1 371 ? -2.186 -7.526 -7.509 1.00 98.25 371 ALA A C 1
ATOM 2747 O O . ALA A 1 371 ? -1.749 -7.411 -8.653 1.00 98.25 371 ALA A O 1
ATOM 2748 N N . VAL A 1 372 ? -2.404 -8.723 -6.965 1.00 97.38 372 VAL A N 1
ATOM 2749 C CA . VAL A 1 372 ? -2.072 -9.987 -7.640 1.00 97.38 372 VAL A CA 1
ATOM 2750 C C . VAL A 1 372 ? -3.276 -10.916 -7.593 1.00 97.38 372 VAL A C 1
ATOM 2752 O O . VAL A 1 372 ? -3.880 -11.091 -6.537 1.00 97.38 372 VAL A O 1
ATOM 2755 N N . ASP A 1 373 ? -3.643 -11.507 -8.732 1.00 94.88 373 ASP A N 1
ATOM 2756 C CA . ASP A 1 373 ? -4.717 -12.504 -8.775 1.00 9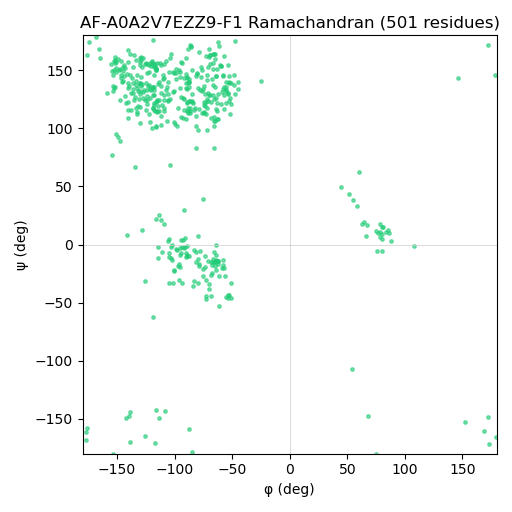4.88 373 ASP A CA 1
ATOM 2757 C C . ASP A 1 373 ? -4.226 -13.923 -8.458 1.00 94.88 373 ASP A C 1
ATOM 2759 O O . ASP A 1 373 ? -3.032 -14.215 -8.405 1.00 94.88 373 ASP A O 1
ATOM 2763 N N . ALA A 1 374 ? -5.171 -14.850 -8.288 1.00 91.38 374 ALA A N 1
ATOM 2764 C CA . ALA A 1 374 ? -4.868 -16.256 -8.031 1.00 91.38 374 ALA A CA 1
ATOM 2765 C C . ALA A 1 374 ? -4.179 -16.977 -9.211 1.00 91.38 374 ALA A C 1
ATOM 2767 O O . ALA A 1 374 ? -3.778 -18.128 -9.064 1.00 91.38 374 ALA A O 1
ATOM 2768 N N . ALA A 1 375 ? -4.037 -16.352 -10.382 1.00 92.50 375 ALA A N 1
ATOM 2769 C CA . ALA A 1 375 ? -3.212 -16.884 -11.465 1.00 92.50 375 ALA A CA 1
ATOM 2770 C C . ALA A 1 375 ? -1.767 -16.348 -11.411 1.00 92.50 375 ALA A C 1
ATOM 2772 O O . ALA A 1 375 ? -0.943 -16.749 -12.232 1.00 92.50 375 ALA A O 1
ATOM 2773 N N . GLY A 1 376 ? -1.453 -15.457 -10.465 1.00 94.44 376 GLY A N 1
ATOM 2774 C CA . GLY A 1 376 ? -0.160 -14.792 -10.337 1.00 94.44 376 GLY A CA 1
ATOM 2775 C C . GLY A 1 376 ? 0.023 -13.611 -11.291 1.00 94.44 376 GLY A C 1
ATOM 2776 O O . GLY A 1 376 ? 1.155 -13.186 -11.499 1.00 94.44 376 GLY A O 1
ATOM 2777 N N . SER A 1 377 ? -1.055 -13.103 -11.900 1.00 96.81 377 SER A N 1
ATOM 2778 C CA . SER A 1 377 ? -0.999 -11.911 -12.755 1.00 96.81 377 SER A CA 1
ATOM 2779 C C . SER A 1 377 ? -0.939 -10.657 -11.889 1.00 96.81 377 SER A C 1
ATOM 2781 O O . SER A 1 377 ? -1.741 -10.523 -10.962 1.00 96.81 377 SER A O 1
ATOM 2783 N N . ALA A 1 378 ? -0.032 -9.738 -12.212 1.00 98.38 378 ALA A N 1
ATOM 2784 C CA . ALA A 1 378 ? 0.095 -8.458 -11.522 1.00 98.38 378 ALA A CA 1
ATOM 2785 C C . ALA A 1 378 ? -0.822 -7.406 -12.153 1.00 98.38 378 ALA A C 1
ATOM 2787 O O . ALA A 1 378 ? -0.874 -7.273 -13.376 1.00 98.38 378 ALA A O 1
ATOM 2788 N N . TYR A 1 379 ? -1.520 -6.652 -11.312 1.00 98.69 379 TYR A N 1
ATOM 2789 C CA . TYR A 1 379 ? -2.373 -5.532 -11.679 1.00 98.69 379 TYR A CA 1
ATOM 2790 C C . TYR A 1 379 ? -1.776 -4.283 -11.065 1.00 98.69 379 TYR A C 1
ATOM 2792 O O . TYR A 1 379 ? -1.610 -4.242 -9.851 1.00 98.69 379 TYR A O 1
ATOM 2800 N N . VAL A 1 380 ? -1.471 -3.292 -11.887 1.00 98.88 380 VAL A N 1
ATOM 2801 C CA . VAL A 1 380 ? -0.819 -2.056 -11.464 1.00 98.88 380 VAL A CA 1
ATOM 2802 C C . VAL A 1 380 ? -1.688 -0.879 -11.865 1.00 98.88 380 VAL A C 1
ATOM 2804 O O . VAL A 1 380 ? -2.231 -0.856 -12.973 1.00 98.88 380 VAL A O 1
ATOM 2807 N N . THR A 1 381 ? -1.828 0.074 -10.952 1.00 98.81 381 THR A N 1
ATOM 2808 C CA . THR A 1 381 ? -2.375 1.399 -11.240 1.00 98.81 381 THR A CA 1
ATOM 2809 C C . THR A 1 381 ? -1.355 2.458 -10.867 1.00 98.81 381 THR A C 1
ATOM 2811 O O . THR A 1 381 ? -0.515 2.237 -9.993 1.00 98.81 381 THR A O 1
ATOM 2814 N N . GLY A 1 382 ? -1.469 3.602 -11.521 1.00 98.38 382 GLY A N 1
ATOM 2815 C CA . GLY A 1 382 ? -0.564 4.717 -11.334 1.00 98.38 382 GLY A CA 1
ATOM 2816 C C . GLY A 1 382 ? -0.985 5.917 -12.162 1.00 98.38 382 GLY A C 1
ATOM 2817 O O . GLY A 1 382 ? -2.131 5.967 -12.619 1.00 98.38 382 GLY A O 1
ATOM 2818 N N . SER A 1 383 ? -0.056 6.835 -12.373 1.00 96.06 383 SER A N 1
ATOM 2819 C CA . SER A 1 383 ? -0.154 8.009 -13.249 1.00 96.06 383 SER A CA 1
ATOM 2820 C C . SER A 1 383 ? 0.863 7.900 -14.381 1.00 96.06 383 SER A C 1
ATOM 2822 O O . SER A 1 383 ? 1.915 7.280 -14.246 1.00 96.06 383 SER A O 1
ATOM 2824 N N . THR A 1 384 ? 0.534 8.485 -15.525 1.00 95.06 384 THR A N 1
ATOM 2825 C CA . THR A 1 384 ? 1.447 8.626 -16.661 1.00 95.06 384 THR A CA 1
ATOM 2826 C C . THR A 1 384 ? 1.154 9.937 -17.365 1.00 95.06 384 THR A C 1
ATOM 2828 O O . THR A 1 384 ? -0.013 10.292 -17.541 1.00 95.06 384 THR A O 1
ATOM 2831 N N . ASN A 1 385 ? 2.190 10.649 -17.803 1.00 92.00 385 ASN A N 1
ATOM 2832 C CA . ASN A 1 385 ? 2.036 11.762 -18.744 1.00 92.00 385 ASN A CA 1
ATOM 2833 C C . ASN A 1 385 ? 2.422 11.371 -20.189 1.00 92.00 385 ASN A C 1
ATOM 2835 O O . ASN A 1 385 ? 2.303 12.176 -21.122 1.00 92.00 385 ASN A O 1
ATOM 2839 N N . SER A 1 386 ? 2.845 10.122 -20.404 1.00 91.88 386 SER A N 1
ATOM 2840 C CA . SER A 1 386 ? 3.274 9.620 -21.702 1.00 91.88 386 SER A CA 1
ATOM 2841 C C . SER A 1 386 ? 2.118 9.382 -22.666 1.00 91.88 386 SER A C 1
ATOM 2843 O O . SER A 1 386 ? 1.284 8.487 -22.523 1.00 91.88 386 SER A O 1
ATOM 2845 N N . ARG A 1 387 ? 2.152 10.101 -23.792 1.00 88.06 387 ARG A N 1
ATOM 2846 C CA . ARG A 1 387 ? 1.170 9.956 -24.886 1.00 88.06 387 ARG A CA 1
ATOM 2847 C C . ARG A 1 387 ? 1.193 8.588 -25.563 1.00 88.06 387 ARG A C 1
ATOM 2849 O O . ARG A 1 387 ? 0.231 8.217 -26.233 1.00 88.06 387 ARG A O 1
ATOM 2856 N N . ASN A 1 388 ? 2.307 7.874 -25.456 1.00 91.00 388 ASN A N 1
ATOM 2857 C CA . ASN A 1 388 ? 2.517 6.548 -26.030 1.00 91.00 388 ASN A CA 1
ATOM 2858 C C . ASN A 1 388 ? 2.636 5.455 -24.948 1.00 91.00 388 ASN A C 1
ATOM 2860 O O . ASN A 1 388 ? 3.198 4.397 -25.250 1.00 91.00 388 ASN A O 1
ATOM 2864 N N . PHE A 1 389 ? 2.127 5.697 -23.728 1.00 95.75 389 PHE A N 1
ATOM 2865 C CA . PHE A 1 389 ? 2.052 4.674 -22.684 1.00 95.75 389 PHE A CA 1
ATOM 2866 C C . PHE A 1 389 ? 1.449 3.378 -23.258 1.00 95.75 389 PHE A C 1
ATOM 2868 O O . PHE A 1 389 ? 0.499 3.426 -24.058 1.00 95.75 389 PHE A O 1
ATOM 2875 N N . PRO A 1 390 ? 2.003 2.203 -22.921 1.00 97.12 390 PRO A N 1
ATOM 2876 C CA . PRO A 1 390 ? 1.641 0.963 -23.580 1.00 97.12 390 PRO A CA 1
ATOM 2877 C C . PRO A 1 390 ? 0.206 0.559 -23.236 1.00 97.12 390 PRO A C 1
ATOM 2879 O O . PRO A 1 390 ? -0.076 0.094 -22.137 1.00 97.12 390 PRO A O 1
ATOM 2882 N N . THR A 1 391 ? -0.700 0.670 -24.208 1.00 97.06 391 THR A N 1
ATOM 2883 C CA . THR A 1 391 ? -2.092 0.204 -24.108 1.00 97.06 391 THR A CA 1
ATOM 2884 C C . THR A 1 391 ? -2.335 -1.021 -24.986 1.00 97.06 391 THR A C 1
ATOM 2886 O O . THR A 1 391 ? -1.639 -1.262 -25.975 1.00 97.06 391 THR A O 1
ATOM 2889 N N . THR A 1 392 ? -3.331 -1.834 -24.632 1.00 96.19 392 THR A N 1
ATOM 2890 C CA . THR A 1 392 ? -3.710 -3.004 -25.440 1.00 96.19 392 THR A CA 1
ATOM 2891 C C . THR A 1 392 ? -4.777 -2.658 -26.481 1.00 96.19 392 THR A C 1
ATOM 2893 O O . THR A 1 392 ? -5.667 -1.854 -26.195 1.00 96.19 392 THR A O 1
ATOM 2896 N N . PRO A 1 393 ? -4.773 -3.292 -27.671 1.00 92.69 393 PRO A N 1
ATOM 2897 C CA . PRO A 1 393 ? -5.823 -3.088 -28.665 1.00 92.69 393 PRO A CA 1
ATOM 2898 C C . PRO A 1 393 ? -7.224 -3.324 -28.089 1.00 92.69 393 PRO A C 1
ATOM 2900 O O . PRO A 1 393 ? -7.483 -4.354 -27.469 1.00 92.69 393 PRO A O 1
ATOM 2903 N N . GLY A 1 394 ? -8.134 -2.375 -28.312 1.00 85.50 394 GLY A N 1
ATOM 2904 C CA . GLY A 1 394 ? -9.506 -2.457 -27.805 1.00 85.50 394 GLY A CA 1
ATOM 2905 C C . GLY A 1 394 ? -9.658 -2.185 -26.306 1.00 85.50 394 GLY A C 1
ATOM 2906 O O . GLY A 1 394 ? -10.738 -2.436 -25.775 1.00 85.50 394 GLY A O 1
ATOM 2907 N N . ALA A 1 395 ? -8.616 -1.678 -25.635 1.00 92.00 395 ALA A N 1
ATOM 2908 C CA . ALA A 1 395 ? -8.716 -1.188 -24.265 1.00 92.00 395 ALA A CA 1
ATOM 2909 C C . ALA A 1 395 ? -9.772 -0.081 -24.120 1.00 92.00 395 ALA A C 1
ATOM 2911 O O . ALA A 1 395 ? -10.186 0.543 -25.100 1.00 92.00 395 ALA A O 1
ATOM 2912 N N . PHE A 1 396 ? -10.188 0.164 -22.875 1.00 90.81 396 PHE A N 1
ATOM 2913 C CA . PHE A 1 396 ? -11.204 1.160 -22.540 1.00 90.81 396 PHE A CA 1
ATOM 2914 C C . PHE A 1 396 ? -10.843 2.557 -23.073 1.00 90.81 396 PHE A C 1
ATOM 2916 O O . PHE A 1 396 ? -11.677 3.213 -23.698 1.00 90.81 396 PHE A O 1
ATOM 2923 N N . GLN A 1 397 ? -9.586 2.959 -22.889 1.00 94.69 397 GLN A N 1
ATOM 2924 C CA . GLN A 1 397 ? -9.008 4.196 -23.389 1.00 94.69 397 GLN A CA 1
ATOM 2925 C C . GLN A 1 397 ? -7.574 3.914 -23.866 1.00 94.69 397 GLN A C 1
ATOM 2927 O O . GLN A 1 397 ? -6.698 3.539 -23.089 1.00 94.69 397 GLN A O 1
ATOM 2932 N N . THR A 1 398 ? -7.338 4.073 -25.170 1.00 93.75 398 THR A N 1
ATOM 2933 C CA . THR A 1 398 ? -6.027 3.843 -25.814 1.00 93.75 398 THR A CA 1
ATOM 2934 C C . THR A 1 398 ? -5.286 5.136 -26.146 1.00 93.75 398 THR A C 1
ATOM 2936 O O . THR A 1 398 ? -4.205 5.096 -26.724 1.00 93.75 398 THR A O 1
ATOM 2939 N N . ILE A 1 399 ? -5.905 6.282 -25.870 1.00 90.25 399 ILE A N 1
ATOM 2940 C CA . ILE A 1 399 ? -5.371 7.607 -26.166 1.00 90.25 399 ILE A CA 1
ATOM 2941 C C . ILE A 1 399 ? -5.347 8.372 -24.855 1.00 90.25 399 ILE A C 1
ATOM 2943 O O . ILE A 1 399 ? -6.373 8.448 -24.178 1.00 90.25 399 ILE A O 1
ATOM 2947 N N . PHE A 1 400 ? -4.182 8.925 -24.543 1.00 89.81 400 PHE A N 1
ATOM 2948 C CA . PHE A 1 400 ? -3.978 9.819 -23.417 1.00 89.81 400 PHE A CA 1
ATOM 2949 C C . PHE A 1 400 ? -5.013 10.952 -23.441 1.00 89.81 400 PHE A C 1
ATOM 2951 O O . PHE A 1 400 ? -5.146 11.645 -24.455 1.00 89.81 400 PHE A O 1
ATOM 2958 N N . GLY A 1 401 ? -5.798 11.058 -22.373 1.00 84.62 401 GLY A N 1
ATOM 2959 C CA . GLY A 1 401 ? -6.918 11.981 -22.248 1.00 84.62 401 GLY A CA 1
ATOM 2960 C C . GLY A 1 401 ? -6.492 13.402 -21.910 1.00 84.62 401 GLY A C 1
ATOM 2961 O O . GLY A 1 401 ? -7.148 14.321 -22.411 1.00 84.62 401 GLY 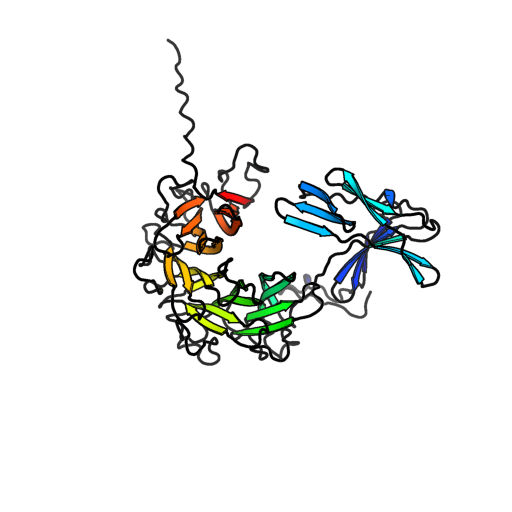A O 1
ATOM 2962 N N . GLY A 1 402 ? -5.408 13.534 -21.129 1.00 75.12 402 GLY A N 1
ATOM 2963 C CA . GLY A 1 402 ? -4.929 14.749 -20.472 1.00 75.12 402 GLY A CA 1
ATOM 2964 C C . GLY A 1 402 ? -4.857 16.014 -21.322 1.00 75.12 402 GLY A C 1
ATOM 2965 O O . GLY A 1 402 ? -5.104 16.029 -22.530 1.00 75.12 402 GLY A O 1
ATOM 2966 N N . CYS A 1 403 ? -4.521 17.143 -20.700 1.00 68.31 403 CYS A N 1
ATOM 2967 C CA . CYS A 1 403 ? -4.867 18.418 -21.326 1.00 68.31 403 CYS A CA 1
ATOM 2968 C C . CYS A 1 403 ? -3.961 18.756 -22.530 1.00 68.31 403 CYS A C 1
ATOM 2970 O O . CYS A 1 403 ? -2.761 19.016 -22.439 1.00 68.31 403 CYS A O 1
ATOM 2972 N N . GLY A 1 404 ? -4.568 18.765 -23.722 1.00 59.25 404 GLY A N 1
ATOM 2973 C CA . GLY A 1 404 ? -3.880 18.945 -25.005 1.00 59.25 404 GLY A CA 1
ATOM 2974 C C . GLY A 1 404 ? -3.202 20.309 -25.214 1.00 59.25 404 GLY A C 1
ATOM 2975 O O . GLY A 1 404 ? -2.618 20.524 -26.277 1.00 59.25 404 GLY A O 1
ATOM 2976 N N . THR A 1 405 ? -3.287 21.231 -24.246 1.00 56.94 405 THR A N 1
ATOM 2977 C CA . THR A 1 405 ? -2.773 22.610 -24.337 1.00 56.94 405 THR A CA 1
ATOM 2978 C C . THR A 1 405 ? -2.134 23.150 -23.052 1.00 56.94 405 THR A C 1
ATOM 2980 O O . THR A 1 405 ? -1.884 24.352 -22.995 1.00 56.94 405 THR A O 1
ATOM 2983 N N . CYS A 1 406 ? -1.916 22.351 -22.004 1.00 57.91 406 CYS A N 1
ATOM 2984 C CA . CYS A 1 406 ? -1.355 22.887 -20.757 1.00 57.91 406 CYS A CA 1
ATOM 2985 C C . CYS A 1 406 ? 0.166 23.029 -20.831 1.00 57.91 406 CYS A C 1
ATOM 2987 O O . CYS A 1 406 ? 0.864 22.209 -21.424 1.00 57.91 406 CYS A O 1
ATOM 2989 N N . ASP A 1 407 ? 0.661 24.078 -20.172 1.00 52.47 407 ASP A N 1
ATOM 2990 C CA . ASP A 1 407 ? 2.088 24.390 -20.030 1.00 52.47 407 ASP A CA 1
ATOM 2991 C C . ASP A 1 407 ? 2.796 23.514 -18.970 1.00 52.47 407 ASP A C 1
ATOM 2993 O O . ASP A 1 407 ? 4.014 23.593 -18.819 1.00 52.47 407 ASP A O 1
ATOM 2997 N N . PHE A 1 408 ? 2.044 22.677 -18.244 1.00 59.91 408 PHE A N 1
ATOM 2998 C CA . PHE A 1 408 ? 2.529 21.734 -17.232 1.00 59.91 408 PHE A CA 1
ATOM 2999 C C . PHE A 1 408 ? 2.063 20.311 -17.570 1.00 59.91 408 PHE A C 1
ATOM 3001 O O . PHE A 1 408 ? 0.979 20.167 -18.145 1.00 59.91 408 PHE A O 1
ATOM 3008 N N . PRO A 1 409 ? 2.848 19.268 -17.242 1.00 67.12 409 PRO A N 1
ATOM 3009 C CA . PRO A 1 409 ? 2.456 17.893 -17.518 1.00 67.12 409 PRO A CA 1
ATOM 3010 C C . PRO A 1 409 ? 1.222 17.529 -16.681 1.00 67.12 409 PRO A C 1
ATOM 3012 O O . PRO A 1 409 ? 1.298 17.428 -15.464 1.00 67.12 409 PRO A O 1
ATOM 3015 N N . SER A 1 410 ? 0.081 17.372 -17.349 1.00 82.62 410 SER A N 1
ATOM 3016 C CA . SER A 1 410 ? -1.088 16.661 -16.823 1.00 82.62 410 SER A CA 1
ATOM 3017 C C . SER A 1 410 ? -0.838 15.163 -17.004 1.00 82.62 410 SER A C 1
ATOM 3019 O O . SER A 1 410 ? -0.166 14.774 -17.962 1.00 82.62 410 SER A O 1
ATOM 3021 N N . ALA A 1 411 ? -1.349 14.347 -16.085 1.00 91.50 411 ALA A N 1
ATOM 3022 C CA . ALA A 1 411 ? -1.287 12.892 -16.152 1.00 91.50 411 ALA A CA 1
ATOM 3023 C C . ALA A 1 411 ? -2.688 12.288 -16.221 1.00 91.50 411 ALA A C 1
ATOM 3025 O O . ALA A 1 411 ? -3.634 12.865 -15.696 1.00 91.50 411 ALA A O 1
ATOM 3026 N N . ASP A 1 412 ? -2.782 11.114 -16.833 1.00 95.31 412 ASP A N 1
ATOM 3027 C CA . ASP A 1 412 ? -3.940 10.234 -16.748 1.00 95.31 412 ASP A CA 1
ATOM 3028 C C . ASP A 1 412 ? -3.569 9.084 -15.819 1.00 95.31 412 ASP A C 1
ATOM 3030 O O . ASP A 1 412 ? -2.425 8.606 -15.826 1.00 95.31 412 ASP A O 1
ATOM 3034 N N . ALA A 1 413 ? -4.555 8.550 -15.098 1.00 97.69 413 ALA A N 1
ATOM 3035 C CA . ALA A 1 413 ? -4.339 7.293 -14.415 1.00 97.69 413 ALA A CA 1
ATOM 3036 C C . ALA A 1 413 ? -4.166 6.184 -15.463 1.00 97.69 413 ALA A C 1
ATOM 3038 O O . ALA A 1 413 ? -4.751 6.235 -16.548 1.00 97.69 413 ALA A O 1
ATOM 3039 N N . PHE A 1 414 ? -3.411 5.139 -15.147 1.00 98.19 414 PHE A N 1
ATOM 3040 C CA . PHE A 1 414 ? -3.377 3.925 -15.962 1.00 98.19 414 PHE A CA 1
ATOM 3041 C C . PHE A 1 414 ? -3.829 2.715 -15.159 1.00 98.19 414 PHE A C 1
ATOM 3043 O O . PHE A 1 414 ? -3.706 2.679 -13.938 1.00 98.19 414 PHE A O 1
ATOM 3050 N N . VAL A 1 415 ? -4.319 1.690 -15.858 1.00 98.50 415 VAL A N 1
ATOM 3051 C CA . VAL A 1 415 ? -4.552 0.369 -15.270 1.00 98.50 415 VAL A CA 1
ATOM 3052 C C . VAL A 1 415 ? -3.994 -0.706 -16.186 1.00 98.50 415 VAL A C 1
ATOM 3054 O O . VAL A 1 415 ? -4.481 -0.908 -17.301 1.00 98.50 415 VAL A O 1
ATOM 3057 N N . THR A 1 416 ? -3.014 -1.442 -15.674 1.00 98.56 416 THR A N 1
ATOM 3058 C CA . THR A 1 416 ? -2.285 -2.485 -16.394 1.00 98.56 416 THR A CA 1
ATOM 3059 C C . THR A 1 416 ? -2.465 -3.828 -15.709 1.00 98.56 416 THR A C 1
ATOM 3061 O O . THR A 1 416 ? -2.311 -3.932 -14.498 1.00 98.56 416 THR A O 1
ATOM 3064 N N . LYS A 1 417 ? -2.724 -4.882 -16.484 1.00 98.19 417 LYS A N 1
ATOM 3065 C CA . LYS A 1 417 ? -2.588 -6.274 -16.051 1.00 98.19 417 LYS A CA 1
ATOM 3066 C C . LYS A 1 417 ? -1.466 -6.945 -16.836 1.00 98.19 417 LYS A C 1
ATOM 3068 O O . LYS A 1 417 ? -1.609 -7.174 -18.037 1.00 98.19 417 LYS A O 1
ATOM 3073 N N . LEU A 1 418 ? -0.392 -7.331 -16.158 1.00 98.44 418 LEU A N 1
ATOM 3074 C CA . LEU A 1 418 ? 0.675 -8.174 -16.700 1.00 98.44 418 LEU A CA 1
ATOM 3075 C C . LEU A 1 418 ? 0.356 -9.651 -16.470 1.00 98.44 418 LEU A C 1
ATOM 3077 O O . LEU A 1 418 ? -0.195 -10.034 -15.437 1.00 98.44 418 LEU A O 1
ATOM 3081 N N . ASN A 1 419 ? 0.712 -10.500 -17.432 1.00 97.25 419 ASN A N 1
ATOM 3082 C CA . ASN A 1 419 ? 0.603 -11.944 -17.248 1.00 97.25 419 ASN A CA 1
ATOM 3083 C C . ASN A 1 419 ? 1.565 -12.442 -16.150 1.00 97.25 419 ASN A C 1
ATOM 3085 O O . ASN A 1 419 ? 2.516 -11.763 -15.772 1.00 97.25 419 ASN A O 1
ATOM 3089 N N . ALA A 1 420 ? 1.341 -13.660 -15.654 1.00 96.25 420 ALA A N 1
ATOM 3090 C CA . ALA A 1 420 ? 2.089 -14.202 -14.516 1.00 96.25 420 ALA A CA 1
ATOM 3091 C C . ALA A 1 420 ? 3.604 -14.380 -14.743 1.00 96.25 420 ALA A C 1
ATOM 3093 O O . ALA A 1 420 ? 4.351 -14.608 -13.788 1.00 96.25 420 ALA A O 1
ATOM 3094 N N . THR A 1 421 ? 4.053 -14.308 -16.000 1.00 97.31 421 THR A N 1
ATOM 3095 C CA . THR A 1 421 ? 5.469 -14.371 -16.382 1.00 97.31 421 THR A CA 1
ATOM 3096 C C . THR A 1 421 ? 6.087 -12.994 -16.630 1.00 97.31 421 THR A C 1
ATOM 3098 O O . THR A 1 421 ? 7.277 -12.934 -16.912 1.00 97.31 421 THR A O 1
ATOM 3101 N N . GLY A 1 422 ? 5.314 -11.902 -16.559 1.00 97.94 422 GLY A N 1
ATOM 3102 C CA . GLY A 1 422 ? 5.790 -10.538 -16.824 1.00 97.94 422 GLY A CA 1
ATOM 3103 C C . GLY A 1 422 ? 6.189 -10.275 -18.281 1.00 97.94 422 GLY A C 1
ATOM 3104 O O . GLY A 1 422 ? 6.897 -9.315 -18.565 1.00 97.94 422 GLY A O 1
ATOM 3105 N N . THR A 1 423 ? 5.765 -11.133 -19.212 1.00 98.44 423 THR A N 1
ATOM 3106 C CA . THR A 1 423 ? 6.197 -11.109 -20.625 1.00 98.44 423 THR A CA 1
ATOM 3107 C C . THR A 1 423 ? 5.235 -10.347 -21.536 1.00 98.44 423 THR A C 1
ATOM 3109 O O . THR A 1 423 ? 5.599 -9.971 -22.646 1.00 98.44 423 THR A O 1
ATOM 3112 N N . ALA A 1 424 ? 3.985 -10.149 -21.108 1.00 98.06 424 ALA A N 1
ATOM 3113 C CA . ALA A 1 424 ? 2.968 -9.492 -21.921 1.00 98.06 424 ALA A CA 1
ATOM 3114 C C . ALA A 1 424 ? 1.882 -8.831 -21.071 1.00 98.06 424 ALA A C 1
ATOM 3116 O O . ALA A 1 424 ? 1.503 -9.335 -20.008 1.00 98.06 424 ALA A O 1
ATOM 3117 N N . LEU A 1 425 ? 1.321 -7.748 -21.609 1.00 97.94 425 LEU A N 1
ATOM 3118 C CA . LEU A 1 425 ? 0.095 -7.134 -21.112 1.00 97.94 425 LEU A CA 1
ATOM 3119 C C . LEU A 1 425 ? -1.099 -8.021 -21.479 1.00 97.94 425 LEU A C 1
ATOM 3121 O O . LEU A 1 425 ? -1.344 -8.299 -22.653 1.00 97.94 425 LEU A O 1
ATOM 3125 N N . VAL A 1 426 ? -1.858 -8.451 -20.474 1.00 96.44 426 VAL A N 1
ATOM 3126 C CA . VAL A 1 426 ? -3.180 -9.063 -20.668 1.00 96.44 426 VAL A CA 1
ATOM 3127 C C . VAL A 1 426 ? -4.181 -7.982 -21.067 1.00 96.44 426 VAL A C 1
ATOM 3129 O O . VAL A 1 426 ? -4.963 -8.174 -21.995 1.00 96.44 426 VAL A O 1
ATOM 3132 N N . TYR A 1 427 ? -4.130 -6.840 -20.382 1.00 96.00 427 TYR A N 1
ATOM 3133 C CA . TYR A 1 427 ? -4.753 -5.593 -20.809 1.00 96.00 427 TYR A CA 1
ATOM 3134 C C . TYR A 1 427 ? -3.970 -4.406 -20.241 1.00 96.00 427 TYR A C 1
ATOM 3136 O O . TYR A 1 427 ? -3.302 -4.533 -19.216 1.00 96.00 427 TYR A O 1
ATOM 3144 N N . SER A 1 428 ? -4.070 -3.253 -20.891 1.00 97.81 428 SER A N 1
ATOM 3145 C CA . SER A 1 428 ? -3.581 -1.977 -20.369 1.00 97.81 428 SER A CA 1
ATOM 3146 C C . SER A 1 428 ? -4.375 -0.830 -20.980 1.00 97.81 428 SER A C 1
ATOM 3148 O O . SER A 1 428 ? -4.669 -0.857 -22.180 1.00 97.81 428 SER A O 1
ATOM 3150 N N . THR A 1 429 ? -4.753 0.142 -20.156 1.00 97.50 429 THR A N 1
ATOM 3151 C CA . THR A 1 429 ? -5.609 1.271 -20.527 1.00 97.50 429 THR A CA 1
ATOM 3152 C C . THR A 1 429 ? -5.193 2.527 -19.777 1.00 97.50 429 THR A C 1
ATOM 3154 O O . THR A 1 429 ? -4.787 2.440 -18.620 1.00 97.50 429 THR A O 1
ATOM 3157 N N . PHE A 1 430 ? -5.398 3.684 -20.401 1.00 97.19 430 PHE A N 1
ATOM 3158 C CA . PHE A 1 430 ? -5.565 4.926 -19.651 1.00 97.19 430 PHE A CA 1
ATOM 3159 C C . PHE A 1 430 ? -6.915 4.915 -18.914 1.00 97.19 430 PHE A C 1
ATOM 3161 O O . PHE A 1 430 ? -7.817 4.128 -19.240 1.00 97.19 430 PHE A O 1
ATOM 3168 N N . LEU A 1 431 ? -7.040 5.778 -17.917 1.00 96.62 431 LEU A N 1
ATOM 3169 C CA . LEU A 1 431 ? -8.239 6.037 -17.141 1.00 96.62 431 LEU A CA 1
ATOM 3170 C C . LEU A 1 431 ? -8.236 7.513 -16.726 1.00 96.62 431 LEU A C 1
ATOM 3172 O O . LEU A 1 431 ? -7.749 7.869 -15.658 1.00 96.62 431 LEU A O 1
ATOM 3176 N N . GLY A 1 432 ? -8.803 8.363 -17.571 1.00 94.69 432 GLY A N 1
ATOM 3177 C CA . GLY A 1 432 ? -8.831 9.796 -17.316 1.00 94.69 432 GLY A CA 1
ATOM 3178 C C . GLY A 1 432 ? -9.759 10.563 -18.246 1.00 94.69 432 GLY A C 1
ATOM 3179 O O . GLY A 1 432 ? -10.443 9.996 -19.105 1.00 94.69 432 GLY A O 1
ATOM 3180 N N . GLY A 1 433 ? -9.819 11.865 -18.012 1.00 92.62 433 GLY A N 1
ATOM 3181 C CA . GLY A 1 433 ? -10.487 12.865 -18.821 1.00 92.62 433 GLY A CA 1
ATOM 3182 C C . GLY A 1 433 ? -9.477 13.856 -19.391 1.00 92.62 433 GLY A C 1
ATOM 3183 O O . GLY A 1 433 ? -8.425 13.457 -19.855 1.00 92.62 433 GLY A O 1
ATOM 3184 N N . SER A 1 434 ? -9.845 15.133 -19.469 1.00 90.06 434 SER A N 1
ATOM 3185 C CA . SER A 1 434 ? -9.046 16.179 -20.110 1.00 90.06 434 SER A CA 1
ATOM 3186 C C . SER A 1 434 ? -8.027 16.845 -19.201 1.00 90.06 434 SER A C 1
ATOM 3188 O O . SER A 1 434 ? -7.257 17.643 -19.708 1.00 90.06 434 SER A O 1
ATOM 3190 N N . ASP A 1 435 ? -8.050 16.596 -17.900 1.00 90.44 435 ASP A N 1
ATOM 3191 C CA . ASP A 1 435 ? -7.179 17.221 -16.906 1.00 90.44 435 ASP A CA 1
ATOM 3192 C C . ASP A 1 435 ? -6.463 16.129 -16.095 1.00 90.44 435 ASP A C 1
ATOM 3194 O O . ASP A 1 435 ? -6.378 14.989 -16.530 1.00 90.44 435 ASP A O 1
ATOM 3198 N N . GLU A 1 436 ? -5.867 16.475 -14.956 1.00 91.56 436 GLU A N 1
ATOM 3199 C CA . GLU A 1 436 ? -5.084 15.530 -14.158 1.00 91.56 436 GLU A CA 1
ATOM 3200 C C . GLU A 1 436 ? -5.947 14.442 -13.499 1.00 91.56 436 GLU A C 1
ATOM 3202 O O . GLU A 1 436 ? -6.915 14.734 -12.794 1.00 91.56 436 GLU A O 1
ATOM 3207 N N . ASP A 1 437 ? -5.551 13.186 -13.686 1.00 94.81 437 ASP A N 1
ATOM 3208 C CA . ASP A 1 437 ? -6.164 11.997 -13.114 1.00 94.81 437 ASP A CA 1
ATOM 3209 C C . ASP A 1 437 ? -5.077 11.074 -12.550 1.00 94.81 437 ASP A C 1
ATOM 3211 O O . ASP A 1 437 ? -4.130 10.709 -13.239 1.00 94.81 437 ASP A O 1
ATOM 3215 N N . LEU A 1 438 ? -5.210 10.680 -11.284 1.00 96.31 438 LEU A N 1
ATOM 3216 C CA . LEU A 1 438 ? -4.186 9.940 -10.543 1.00 96.31 438 LEU A CA 1
ATOM 3217 C C . LEU A 1 438 ? -4.784 8.663 -9.958 1.00 96.31 438 LEU A C 1
ATOM 3219 O O . LEU A 1 438 ? -5.771 8.724 -9.224 1.00 96.31 438 LEU A O 1
ATOM 3223 N N . GLY A 1 439 ? -4.197 7.503 -10.260 1.00 98.06 439 GLY A N 1
ATOM 3224 C CA . GLY A 1 439 ? -4.615 6.217 -9.698 1.00 98.06 439 GLY A CA 1
ATOM 3225 C C . GLY A 1 439 ? -3.791 5.844 -8.468 1.00 98.06 439 GLY A C 1
ATOM 3226 O O . GLY A 1 439 ? -2.634 5.482 -8.615 1.00 98.06 439 GLY A O 1
ATOM 3227 N N . PHE A 1 440 ? -4.385 5.864 -7.273 1.00 97.81 440 PHE A N 1
ATOM 3228 C CA . PHE A 1 440 ? -3.662 5.656 -6.006 1.00 97.81 440 PHE A CA 1
ATOM 3229 C C . PHE A 1 440 ? -3.790 4.250 -5.413 1.00 97.81 440 PHE A C 1
ATOM 3231 O O . PHE A 1 440 ? -2.969 3.850 -4.597 1.00 97.81 440 PHE A O 1
ATOM 3238 N N . GLY A 1 441 ? -4.838 3.501 -5.761 1.00 98.12 441 GLY A N 1
ATOM 3239 C CA . GLY A 1 441 ? -5.108 2.203 -5.141 1.00 98.12 441 GLY A CA 1
ATOM 3240 C C . GLY A 1 441 ? -5.744 1.222 -6.107 1.00 98.12 441 GLY A C 1
ATOM 3241 O O . GLY A 1 441 ? -6.577 1.615 -6.921 1.00 98.12 441 GLY A O 1
ATOM 3242 N N . ILE A 1 442 ? -5.373 -0.057 -6.002 1.00 98.56 442 ILE A N 1
ATOM 3243 C CA . ILE A 1 442 ? -5.955 -1.141 -6.795 1.00 98.56 442 ILE A CA 1
ATOM 3244 C C . ILE A 1 442 ? -6.239 -2.378 -5.939 1.00 98.56 442 ILE A C 1
ATOM 3246 O O . ILE A 1 442 ? -5.401 -2.828 -5.165 1.00 98.56 442 ILE A O 1
ATOM 3250 N N . ALA A 1 443 ? -7.427 -2.954 -6.106 1.00 96.88 443 ALA A N 1
ATOM 3251 C CA . ALA A 1 443 ? -7.812 -4.247 -5.547 1.00 96.88 443 ALA A CA 1
ATOM 3252 C C . ALA A 1 443 ? -8.379 -5.147 -6.649 1.00 96.88 443 ALA A C 1
ATOM 3254 O O . ALA A 1 443 ? -8.935 -4.659 -7.632 1.00 96.88 443 ALA A O 1
ATOM 3255 N N . VAL A 1 444 ? -8.263 -6.467 -6.494 1.00 95.44 444 VAL A N 1
ATOM 3256 C CA . VAL A 1 444 ? -8.720 -7.439 -7.499 1.00 95.44 444 VAL A CA 1
ATOM 3257 C C . VAL A 1 444 ? -9.635 -8.465 -6.845 1.00 95.44 444 VAL A C 1
ATOM 3259 O O . VAL A 1 444 ? -9.312 -9.008 -5.791 1.00 95.44 444 VAL A O 1
ATOM 3262 N N . ASP A 1 445 ? -10.793 -8.724 -7.456 1.00 89.44 445 ASP A N 1
ATOM 3263 C CA . ASP A 1 445 ? -11.699 -9.774 -6.982 1.00 89.44 445 ASP A CA 1
ATOM 3264 C C . ASP A 1 445 ? -11.359 -11.158 -7.559 1.00 89.44 445 ASP A C 1
ATOM 3266 O O . ASP A 1 445 ? -10.540 -11.311 -8.464 1.00 89.44 445 ASP A O 1
ATOM 3270 N N . SER A 1 446 ? -12.022 -12.198 -7.051 1.00 88.94 446 SER A N 1
ATOM 3271 C CA . SER A 1 446 ? -11.812 -13.584 -7.492 1.00 88.94 446 SER A CA 1
ATOM 3272 C C . SER A 1 446 ? -12.193 -13.850 -8.954 1.00 88.94 446 SER A C 1
ATOM 3274 O O . SER A 1 446 ? -11.786 -14.872 -9.504 1.00 88.94 446 SER A O 1
ATOM 3276 N N . ASN A 1 447 ? -12.944 -12.949 -9.596 1.00 87.31 447 ASN A N 1
ATOM 3277 C CA . ASN A 1 447 ? -13.248 -13.020 -11.025 1.00 87.31 447 ASN A CA 1
ATOM 3278 C C . ASN A 1 447 ? -12.193 -12.295 -11.878 1.00 87.31 447 ASN A C 1
ATOM 3280 O O . ASN A 1 447 ? -12.314 -12.281 -13.103 1.00 87.31 447 ASN A O 1
ATOM 3284 N N . GLY A 1 448 ? -11.181 -11.682 -11.254 1.00 90.19 448 GLY A N 1
ATOM 3285 C CA . GLY A 1 448 ? -10.137 -10.908 -11.918 1.00 90.19 448 GLY A CA 1
ATOM 3286 C C . GLY A 1 448 ? -10.573 -9.499 -12.324 1.00 90.19 448 GLY A C 1
ATOM 3287 O O . GLY A 1 448 ? -9.938 -8.904 -13.194 1.00 90.19 448 GLY A O 1
ATOM 3288 N N . SER A 1 449 ? -11.667 -8.962 -11.769 1.00 92.56 449 SER A N 1
ATOM 3289 C CA . SER A 1 449 ? -11.998 -7.547 -11.960 1.00 92.56 449 SER A CA 1
ATOM 3290 C C . SER A 1 449 ? -11.100 -6.678 -11.085 1.00 92.56 449 SER A C 1
ATOM 3292 O O . SER A 1 449 ? -11.006 -6.923 -9.883 1.00 92.56 449 SER A O 1
ATOM 3294 N N . ALA A 1 450 ? -10.519 -5.634 -11.672 1.00 96.69 450 ALA A N 1
ATOM 3295 C CA . ALA A 1 450 ? -9.776 -4.611 -10.947 1.00 96.69 450 ALA A CA 1
ATOM 3296 C C . ALA A 1 450 ? -10.712 -3.496 -10.458 1.00 96.69 450 ALA A C 1
ATOM 3298 O O . ALA A 1 450 ? -11.610 -3.069 -11.186 1.00 96.69 450 ALA A O 1
ATOM 3299 N N . TYR A 1 451 ? -10.476 -3.019 -9.242 1.00 97.81 451 TYR A N 1
ATOM 3300 C CA . TYR A 1 451 ? -11.132 -1.881 -8.605 1.00 97.81 451 TYR A CA 1
ATOM 3301 C C . TYR A 1 451 ? -10.062 -0.852 -8.317 1.00 97.81 451 TYR A C 1
ATOM 3303 O O . TYR A 1 451 ? -9.135 -1.152 -7.572 1.00 97.81 451 TYR A O 1
ATOM 3311 N N . VAL A 1 452 ? -10.182 0.320 -8.924 1.00 98.56 452 VAL A N 1
ATOM 3312 C CA . VAL A 1 452 ? -9.179 1.377 -8.850 1.00 98.56 452 VAL A CA 1
ATOM 3313 C C . VAL A 1 452 ? -9.783 2.595 -8.186 1.00 98.56 452 VAL A C 1
ATOM 3315 O O . VAL A 1 452 ? -10.887 3.002 -8.551 1.00 98.56 452 VAL A O 1
ATOM 3318 N N . THR A 1 453 ? -9.062 3.164 -7.229 1.00 98.19 453 THR A N 1
ATOM 3319 C CA . THR A 1 453 ? -9.402 4.432 -6.581 1.00 98.19 453 THR A CA 1
ATOM 3320 C C . THR A 1 453 ? -8.340 5.473 -6.864 1.00 98.19 453 THR A C 1
ATOM 3322 O O . THR A 1 453 ? -7.163 5.141 -7.012 1.00 98.19 453 THR A O 1
ATOM 3325 N N . GLY A 1 454 ? -8.744 6.733 -6.885 1.00 97.69 454 GLY A N 1
ATOM 3326 C CA . GLY A 1 454 ? -7.843 7.818 -7.221 1.00 97.69 454 GLY A CA 1
ATOM 3327 C C . GLY A 1 454 ? -8.492 9.185 -7.104 1.00 97.69 454 GLY A C 1
ATOM 3328 O O . GLY A 1 454 ? -9.595 9.302 -6.564 1.00 97.69 454 GLY A O 1
ATOM 3329 N N . ALA A 1 455 ? -7.811 10.199 -7.623 1.00 95.88 455 ALA A N 1
ATOM 3330 C CA . ALA A 1 455 ? -8.324 11.557 -7.727 1.00 95.88 455 ALA A CA 1
ATOM 3331 C C . ALA A 1 455 ? -8.410 11.983 -9.194 1.00 95.88 455 ALA A C 1
ATOM 3333 O O . ALA A 1 455 ? -7.588 11.581 -10.010 1.00 95.88 455 ALA A O 1
ATOM 3334 N N . THR A 1 456 ? -9.411 12.792 -9.516 1.00 94.50 456 THR A N 1
ATOM 3335 C CA . THR A 1 456 ? -9.625 13.363 -10.845 1.00 94.50 456 THR A CA 1
ATOM 3336 C C . THR A 1 456 ? -9.889 14.856 -10.727 1.00 94.50 456 THR A C 1
ATOM 3338 O O . THR A 1 456 ? -10.710 15.266 -9.910 1.00 94.50 456 THR A O 1
ATOM 3341 N N . ALA A 1 457 ? -9.208 15.669 -11.528 1.00 92.69 457 ALA A N 1
ATOM 3342 C CA . ALA A 1 457 ? -9.541 17.072 -11.782 1.00 92.69 457 ALA A CA 1
ATOM 3343 C C . ALA A 1 457 ? -10.392 17.235 -13.059 1.00 92.69 457 ALA A C 1
ATOM 3345 O O . ALA A 1 457 ? -10.814 18.341 -13.402 1.00 92.69 457 ALA A O 1
ATOM 3346 N N . SER A 1 458 ? -10.650 16.132 -13.766 1.00 92.06 458 SER A N 1
ATOM 3347 C CA . SER A 1 458 ? -11.297 16.105 -15.071 1.00 92.06 458 SER A CA 1
ATOM 3348 C C . SER A 1 458 ? -12.815 16.261 -14.976 1.00 92.06 458 SER A C 1
ATOM 3350 O O . SER A 1 458 ? -13.544 15.366 -14.540 1.00 92.06 458 SER A O 1
ATOM 3352 N N . GLY A 1 459 ? -13.341 17.353 -15.539 1.00 91.06 459 GLY A N 1
ATOM 3353 C CA . GLY A 1 459 ? -14.791 17.565 -15.681 1.00 91.06 459 GLY A CA 1
ATOM 3354 C C . GLY A 1 459 ? -15.503 16.524 -16.563 1.00 91.06 459 GLY A C 1
ATOM 3355 O O . GLY A 1 459 ? -16.729 16.401 -16.531 1.00 91.06 459 GLY A O 1
ATOM 3356 N N . ASN A 1 460 ? -14.739 15.775 -17.356 1.00 91.31 460 ASN A N 1
ATOM 3357 C CA . ASN A 1 460 ? -15.176 14.730 -18.279 1.00 91.31 460 ASN A CA 1
ATOM 3358 C C . ASN A 1 460 ? -14.641 13.333 -17.904 1.00 91.31 460 ASN A C 1
ATOM 3360 O O . ASN A 1 460 ? -14.600 12.466 -18.781 1.00 91.31 460 ASN A O 1
ATOM 3364 N N . PHE A 1 461 ? -14.253 13.101 -16.642 1.00 94.38 461 PHE A N 1
ATOM 3365 C CA . PHE A 1 461 ? -13.832 11.777 -16.177 1.00 94.38 461 PHE A CA 1
ATOM 3366 C C . PHE A 1 461 ? -14.869 10.695 -16.551 1.00 94.38 461 PHE A C 1
ATOM 3368 O O . PHE A 1 461 ? -16.084 10.930 -16.458 1.00 94.38 461 PHE A O 1
ATOM 3375 N N . PRO A 1 462 ? -14.442 9.499 -16.993 1.00 93.50 462 PRO A N 1
ATOM 3376 C CA . PRO A 1 462 ? -15.352 8.458 -17.448 1.00 93.50 462 PRO A CA 1
ATOM 3377 C C . PRO A 1 462 ? -16.281 7.946 -16.337 1.00 93.50 462 PRO A C 1
ATOM 3379 O O . PRO A 1 462 ? -15.890 7.160 -15.480 1.00 93.50 462 PRO A O 1
ATOM 3382 N N . THR A 1 463 ? -17.565 8.304 -16.422 1.00 93.38 463 THR A N 1
ATOM 3383 C CA . THR A 1 463 ? -18.631 7.755 -15.567 1.00 93.38 463 THR A CA 1
ATOM 3384 C C . THR A 1 463 ? -19.632 6.902 -16.358 1.00 93.38 463 THR A C 1
ATOM 3386 O O . THR A 1 463 ? -19.807 7.027 -17.583 1.00 93.38 463 THR A O 1
ATOM 3389 N N . THR A 1 464 ? -20.306 5.984 -15.658 1.00 88.81 464 THR A N 1
ATOM 3390 C CA . THR A 1 464 ? -21.368 5.140 -16.224 1.00 88.81 464 THR A CA 1
ATOM 3391 C C . THR A 1 464 ? -22.754 5.738 -15.974 1.00 88.81 464 THR A C 1
ATOM 3393 O O . THR A 1 464 ? -22.979 6.331 -14.918 1.00 88.81 464 THR A O 1
ATOM 3396 N N . PRO A 1 465 ? -23.730 5.535 -16.880 1.00 89.31 465 PRO A N 1
ATOM 3397 C CA . PRO A 1 465 ? -25.120 5.892 -16.609 1.00 89.31 465 PRO A CA 1
ATOM 3398 C C . PRO A 1 465 ? -25.614 5.265 -15.299 1.00 89.31 465 PRO A C 1
ATOM 3400 O O . PRO A 1 465 ? -25.457 4.062 -15.096 1.00 89.31 465 PRO A O 1
ATOM 3403 N N . GLY A 1 466 ? -26.204 6.076 -14.420 1.00 85.94 466 GLY A N 1
ATOM 3404 C CA . GLY A 1 466 ? -26.691 5.623 -13.113 1.00 85.94 466 GLY A CA 1
ATOM 3405 C C . GLY A 1 466 ? -25.614 5.455 -12.036 1.00 85.94 466 GLY A C 1
ATOM 3406 O O . GLY A 1 466 ? -25.921 4.897 -10.987 1.00 85.94 466 GLY A O 1
ATOM 3407 N N . ALA A 1 467 ? -24.376 5.916 -12.267 1.00 87.81 467 ALA A N 1
ATOM 3408 C CA . ALA A 1 467 ? -23.383 6.024 -11.198 1.00 87.81 467 ALA A CA 1
ATOM 3409 C C . ALA A 1 467 ? -23.877 6.958 -10.076 1.00 87.81 467 ALA A C 1
ATOM 3411 O O . ALA A 1 467 ? -24.674 7.863 -10.328 1.00 87.81 467 ALA A O 1
ATOM 3412 N N . PHE A 1 468 ? -23.380 6.743 -8.852 1.00 85.81 468 PHE A N 1
ATOM 3413 C CA . PHE A 1 468 ? -23.759 7.520 -7.664 1.00 85.81 468 PHE A CA 1
ATOM 3414 C C . PHE A 1 468 ? -23.577 9.030 -7.874 1.00 85.81 468 PHE A C 1
ATOM 3416 O O . PHE A 1 468 ? -24.481 9.815 -7.594 1.00 85.81 468 PHE A O 1
ATOM 3423 N N . GLN A 1 469 ? -22.431 9.412 -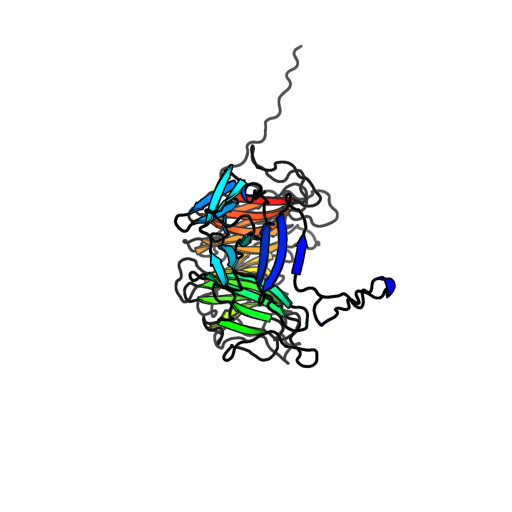8.439 1.00 87.19 469 GLN A N 1
ATOM 3424 C CA . GLN A 1 469 ? -22.130 10.763 -8.886 1.00 87.19 469 GLN A CA 1
ATOM 3425 C C . GLN A 1 469 ? -21.599 10.694 -10.322 1.00 87.19 469 GLN A C 1
ATOM 3427 O O . GLN A 1 469 ? -20.716 9.897 -10.630 1.00 87.19 469 GLN A O 1
ATOM 3432 N N . THR A 1 470 ? -22.171 11.504 -11.215 1.00 89.00 470 THR A N 1
ATOM 3433 C CA . THR A 1 470 ? -21.815 11.531 -12.648 1.00 89.00 470 THR A CA 1
ATOM 3434 C C . THR A 1 470 ? -21.185 12.847 -13.093 1.00 89.00 470 THR A C 1
ATOM 3436 O O . THR A 1 470 ? -20.858 12.990 -14.267 1.00 89.00 470 THR A O 1
ATOM 3439 N N . SER A 1 471 ? -21.064 13.814 -12.184 1.00 86.62 471 SER A N 1
ATOM 3440 C CA . SER A 1 471 ? -20.567 15.158 -12.471 1.00 86.62 471 SER A CA 1
ATOM 3441 C C . SER A 1 471 ? -19.474 15.522 -11.482 1.00 86.62 471 SER A C 1
ATOM 3443 O O . SER A 1 471 ? -19.640 15.302 -10.282 1.00 86.62 471 SER A O 1
ATOM 3445 N N . PHE A 1 472 ? -18.404 16.115 -11.998 1.00 86.00 472 PHE A N 1
ATOM 3446 C CA . PHE A 1 472 ? -17.322 16.689 -11.212 1.00 86.00 472 PHE A CA 1
ATOM 3447 C C . PHE A 1 472 ? -17.832 17.846 -10.337 1.00 86.00 472 PHE A C 1
ATOM 3449 O O . PHE A 1 472 ? -18.561 18.718 -10.822 1.00 86.00 472 PHE A O 1
ATOM 3456 N N . GLY A 1 473 ? -17.511 17.812 -9.045 1.00 81.94 473 GLY A N 1
ATOM 3457 C CA . GLY A 1 473 ? -18.072 18.688 -8.018 1.00 81.94 473 GLY A CA 1
ATOM 3458 C C . GLY A 1 473 ? -17.083 19.657 -7.362 1.00 81.94 473 GLY A C 1
ATOM 3459 O O . GLY A 1 473 ? -17.538 20.567 -6.664 1.00 81.94 473 GLY A O 1
ATOM 3460 N N . GLY A 1 474 ? -15.771 19.493 -7.567 1.00 83.50 474 GLY A N 1
ATOM 3461 C CA . GLY A 1 474 ? -14.731 20.235 -6.845 1.00 83.50 474 GLY A CA 1
ATOM 3462 C C . GLY A 1 474 ? -13.544 20.700 -7.694 1.00 83.50 474 GLY A C 1
ATOM 3463 O O . GLY A 1 474 ? -13.698 21.083 -8.848 1.00 83.50 474 GLY A O 1
ATOM 3464 N N . THR A 1 475 ? -12.359 20.749 -7.075 1.00 85.88 475 THR A N 1
ATOM 3465 C CA . THR A 1 475 ? -11.059 20.935 -7.759 1.00 85.88 475 THR A CA 1
ATOM 3466 C C . THR A 1 475 ? -10.357 19.606 -8.017 1.00 85.88 475 THR A C 1
ATOM 3468 O O . THR A 1 475 ? -9.642 19.479 -8.998 1.00 85.88 475 THR A O 1
ATOM 3471 N N . PHE A 1 476 ? -10.588 18.634 -7.135 1.00 90.12 476 PHE A N 1
ATOM 3472 C CA . PHE A 1 476 ? -10.329 17.217 -7.328 1.00 90.12 476 PHE A CA 1
ATOM 3473 C C . PHE A 1 476 ? -11.496 16.460 -6.698 1.00 90.12 476 PHE A C 1
ATOM 3475 O O . PHE A 1 476 ? -11.882 16.772 -5.568 1.00 90.12 476 PHE A O 1
ATOM 3482 N N . ASP A 1 477 ? -12.016 15.464 -7.402 1.00 91.56 477 ASP A N 1
ATOM 3483 C CA . ASP A 1 477 ? -12.982 14.508 -6.879 1.00 91.56 477 ASP A CA 1
ATOM 3484 C C . ASP A 1 477 ? -12.299 13.147 -6.742 1.00 91.56 477 ASP A C 1
ATOM 3486 O O . ASP A 1 477 ? -11.443 12.778 -7.545 1.00 91.56 477 ASP A O 1
ATOM 3490 N N . ALA A 1 478 ? -12.682 12.373 -5.728 1.00 94.31 478 ALA A N 1
ATOM 3491 C CA . ALA A 1 478 ? -12.284 10.975 -5.665 1.00 94.31 478 ALA A CA 1
ATOM 3492 C C . ALA A 1 478 ? -13.056 10.171 -6.720 1.00 94.31 478 ALA A C 1
ATOM 3494 O O . ALA A 1 478 ? -14.257 10.381 -6.906 1.00 94.31 478 ALA A O 1
ATOM 3495 N N . PHE A 1 479 ? -12.400 9.205 -7.359 1.00 95.19 479 PHE A N 1
ATOM 3496 C CA . PHE A 1 479 ? -13.071 8.244 -8.229 1.00 95.19 479 PHE A CA 1
ATOM 3497 C C . PHE A 1 479 ? -12.940 6.816 -7.706 1.00 95.19 479 PHE A C 1
ATOM 3499 O O . PHE A 1 479 ? -11.983 6.459 -7.017 1.00 95.19 479 PHE A O 1
ATOM 3506 N N . VAL A 1 480 ? -13.897 5.980 -8.107 1.00 96.12 480 VAL A N 1
ATOM 3507 C CA . VAL A 1 480 ? -13.792 4.524 -8.049 1.00 96.12 480 VAL A CA 1
ATOM 3508 C C . VAL A 1 480 ? -14.203 3.935 -9.398 1.00 96.12 480 VAL A C 1
ATOM 3510 O O . VAL A 1 480 ? -15.297 4.191 -9.899 1.00 96.12 480 VAL A O 1
ATOM 3513 N N . THR A 1 481 ? -13.329 3.123 -9.987 1.00 95.69 481 THR A N 1
ATOM 3514 C CA . THR A 1 481 ? -13.551 2.486 -11.288 1.00 95.69 481 THR A CA 1
ATOM 3515 C C . THR A 1 481 ? -13.408 0.981 -11.164 1.00 95.69 481 THR A C 1
ATOM 3517 O O . THR A 1 481 ? -12.432 0.479 -10.616 1.00 95.69 481 THR A O 1
ATOM 3520 N N . ARG A 1 482 ? -14.365 0.240 -11.728 1.00 94.94 482 ARG A N 1
ATOM 3521 C CA . ARG A 1 482 ? -14.269 -1.212 -11.885 1.00 94.94 482 ARG A CA 1
ATOM 3522 C C . ARG A 1 482 ? -13.984 -1.567 -13.341 1.00 94.94 482 ARG A C 1
ATOM 3524 O O . ARG A 1 482 ? -14.804 -1.280 -14.210 1.00 94.94 482 ARG A O 1
ATOM 3531 N N . LEU A 1 483 ? -12.898 -2.293 -13.587 1.00 91.56 483 LEU A N 1
ATOM 3532 C CA . LEU A 1 483 ? -12.569 -2.885 -14.884 1.00 91.56 483 LEU A CA 1
ATOM 3533 C C . LEU A 1 483 ? -12.769 -4.403 -14.832 1.00 91.56 483 LEU A C 1
ATOM 3535 O O . LEU A 1 483 ? -12.353 -5.076 -13.891 1.00 91.56 483 LEU A O 1
ATOM 3539 N N . ASN A 1 484 ? -13.443 -4.963 -15.836 1.00 85.69 484 ASN A N 1
ATOM 3540 C CA . ASN A 1 484 ? -13.651 -6.409 -15.926 1.00 85.69 484 ASN A CA 1
ATOM 3541 C C . ASN A 1 484 ? -12.380 -7.123 -16.414 1.00 85.69 484 ASN A C 1
ATOM 3543 O O . ASN A 1 484 ? -11.613 -6.557 -17.185 1.00 85.69 484 ASN A O 1
ATOM 3547 N N . ALA A 1 485 ? -12.213 -8.395 -16.028 1.00 68.19 485 ALA A N 1
ATOM 3548 C CA . ALA A 1 485 ? -11.042 -9.225 -16.353 1.00 68.19 485 ALA A CA 1
ATOM 3549 C C . ALA A 1 485 ? -10.746 -9.372 -17.859 1.00 68.19 485 ALA A C 1
ATOM 3551 O O . ALA A 1 485 ? -9.633 -9.713 -18.254 1.00 68.19 485 ALA A O 1
ATOM 3552 N N . THR A 1 486 ? -11.755 -9.125 -18.693 1.00 61.81 486 THR A N 1
ATOM 3553 C CA . THR A 1 486 ? -11.623 -8.899 -20.130 1.00 61.81 486 THR A CA 1
ATOM 3554 C C . THR A 1 486 ? -12.229 -7.526 -20.386 1.00 61.81 486 THR A C 1
ATOM 3556 O O . THR A 1 486 ? -13.422 -7.328 -20.147 1.00 61.81 486 THR A O 1
ATOM 3559 N N . ALA A 1 487 ? -11.418 -6.539 -20.765 1.00 49.09 487 ALA A N 1
ATOM 3560 C CA . ALA A 1 487 ? -11.940 -5.217 -21.095 1.00 49.09 487 ALA A CA 1
ATOM 3561 C C . ALA A 1 487 ? -13.022 -5.370 -22.190 1.00 49.09 487 ALA A C 1
ATOM 3563 O O . ALA A 1 487 ? -12.731 -5.955 -23.238 1.00 49.09 487 ALA A O 1
ATOM 3564 N N . PRO A 1 488 ? -14.278 -4.927 -21.978 1.00 42.12 488 PRO A N 1
ATOM 3565 C CA . PRO A 1 488 ? -15.266 -4.935 -23.044 1.00 42.12 488 PRO A CA 1
ATOM 3566 C C . PRO A 1 488 ? -14.934 -3.850 -24.072 1.00 42.12 488 PRO A C 1
ATOM 3568 O O . PRO A 1 488 ? -14.455 -2.772 -23.729 1.00 42.12 488 PRO A O 1
ATOM 3571 N N . LEU A 1 489 ? -15.241 -4.174 -25.327 1.00 43.19 489 LEU A N 1
ATOM 3572 C CA . LEU A 1 489 ? -15.072 -3.368 -26.534 1.00 43.19 489 LEU A CA 1
ATOM 3573 C C . LEU A 1 489 ? -15.540 -1.909 -26.373 1.00 43.19 489 LEU A C 1
ATOM 3575 O O . LEU A 1 489 ? -16.591 -1.643 -25.791 1.00 43.19 489 LEU A O 1
ATOM 3579 N N . ALA A 1 490 ? -14.751 -1.009 -26.967 1.00 41.81 490 ALA A N 1
ATOM 3580 C CA . ALA A 1 490 ? -14.933 0.435 -27.124 1.00 41.81 490 ALA A CA 1
ATOM 3581 C C . ALA A 1 490 ? -16.386 0.961 -27.100 1.00 41.81 490 ALA A C 1
ATOM 3583 O O . ALA A 1 490 ? -17.285 0.419 -27.748 1.00 41.81 490 ALA A O 1
ATOM 3584 N N . ARG A 1 491 ? -16.589 2.125 -26.461 1.00 40.59 491 ARG A N 1
ATOM 3585 C CA . ARG A 1 491 ? -17.789 2.954 -26.670 1.00 40.59 491 ARG A CA 1
ATOM 3586 C C . ARG A 1 491 ? -17.867 3.358 -28.147 1.00 40.59 491 ARG A C 1
ATOM 3588 O O . ARG A 1 491 ? -16.991 4.057 -28.647 1.00 40.59 491 ARG A O 1
ATOM 3595 N N . SER A 1 492 ? -18.951 2.995 -28.832 1.00 37.12 492 SER A N 1
ATOM 3596 C CA . SER A 1 492 ? -19.342 3.672 -30.070 1.00 37.12 492 SER A CA 1
ATOM 3597 C C . SER A 1 492 ? -19.673 5.130 -29.748 1.00 37.12 492 SER A C 1
ATOM 3599 O O . SER A 1 492 ? -20.559 5.390 -28.929 1.00 37.12 492 SER A O 1
ATOM 3601 N N . SER A 1 493 ? -18.977 6.076 -30.377 1.00 33.69 493 SER A N 1
ATOM 3602 C CA . SER A 1 493 ? -19.309 7.502 -30.320 1.00 33.69 493 SER A CA 1
ATOM 3603 C C . SER A 1 493 ? -20.782 7.731 -30.703 1.00 33.69 493 SER A C 1
ATOM 3605 O O . SER A 1 493 ? -21.282 7.039 -31.597 1.00 33.69 493 SER A O 1
ATOM 3607 N N . PRO A 1 494 ? -21.497 8.699 -30.100 1.00 39.34 494 PRO A N 1
ATOM 3608 C CA . PRO A 1 494 ? -22.796 9.110 -30.614 1.00 39.34 494 PRO A CA 1
ATOM 3609 C C . PRO A 1 494 ? -22.586 9.695 -32.013 1.00 39.34 494 PRO A C 1
ATOM 3611 O O . PRO A 1 494 ? -21.888 10.695 -32.177 1.00 39.34 494 PRO A O 1
ATOM 3614 N N . GLY A 1 495 ? -23.142 9.032 -33.027 1.00 32.97 495 GLY A N 1
ATOM 3615 C CA . GLY A 1 495 ? -23.113 9.515 -34.401 1.00 32.97 495 GLY A CA 1
ATOM 3616 C C . GLY A 1 495 ? -23.703 10.920 -34.492 1.00 32.97 495 GLY A C 1
ATOM 3617 O O . GLY A 1 495 ? -24.696 11.235 -33.833 1.00 32.97 495 GLY A O 1
ATOM 3618 N N . SER A 1 496 ? -23.077 11.760 -35.315 1.00 36.12 496 SER A N 1
ATOM 3619 C CA . SER A 1 496 ? -23.613 13.063 -35.673 1.00 36.12 496 SER A CA 1
ATOM 3620 C C . SER A 1 496 ? -25.041 12.900 -36.196 1.00 36.12 496 SER A C 1
ATOM 3622 O O . SER A 1 496 ? -25.310 12.156 -37.141 1.00 36.12 496 SER A O 1
ATOM 3624 N N . ALA A 1 497 ? -25.980 13.598 -35.565 1.00 34.81 497 ALA A N 1
ATOM 3625 C CA . ALA A 1 497 ? -27.297 13.788 -36.137 1.00 34.81 497 ALA A CA 1
ATOM 3626 C C . ALA A 1 497 ? -27.124 14.636 -37.403 1.00 34.81 497 ALA A C 1
ATOM 3628 O O . ALA A 1 497 ? -26.921 15.847 -37.332 1.00 34.81 497 ALA A O 1
ATOM 3629 N N . ALA A 1 498 ? -27.162 13.987 -38.566 1.00 32.91 498 ALA A N 1
ATOM 3630 C CA . ALA A 1 498 ? -27.328 14.668 -39.835 1.00 32.91 498 ALA A CA 1
ATOM 3631 C C . ALA A 1 498 ? -28.689 15.377 -39.817 1.00 32.91 498 ALA A C 1
ATOM 3633 O O . ALA A 1 498 ? -29.745 14.747 -39.874 1.00 32.91 498 ALA A O 1
ATOM 3634 N N . THR A 1 499 ? -28.665 16.700 -39.710 1.00 36.31 499 THR A N 1
ATOM 3635 C CA . THR A 1 499 ? -29.821 17.554 -39.951 1.00 36.31 499 THR A CA 1
ATOM 3636 C C . THR A 1 499 ? -30.106 17.575 -41.450 1.00 36.31 499 THR A C 1
ATOM 3638 O O . THR A 1 499 ? -29.484 18.310 -42.211 1.00 36.31 499 THR A O 1
ATOM 3641 N N . SER A 1 500 ? -31.068 16.769 -41.897 1.00 34.69 500 SER A N 1
ATOM 3642 C CA . SER A 1 500 ? -31.725 16.998 -43.183 1.00 34.69 500 SER A CA 1
ATOM 3643 C C . SER A 1 500 ? -32.803 18.069 -42.997 1.00 34.69 500 SER A C 1
ATOM 3645 O O . SER A 1 500 ? -33.880 17.789 -42.468 1.00 34.69 500 SER A O 1
ATOM 3647 N N . THR A 1 501 ? -32.524 19.301 -43.412 1.00 34.31 501 THR A N 1
ATOM 3648 C CA . THR A 1 501 ? -33.564 20.299 -43.693 1.00 34.31 501 THR A CA 1
ATOM 3649 C C . THR A 1 501 ? -34.163 20.030 -45.077 1.00 34.31 501 THR A C 1
ATOM 3651 O O . THR A 1 501 ? -33.405 19.791 -46.018 1.00 34.31 501 THR A O 1
ATOM 3654 N N . PRO A 1 502 ? -35.498 20.064 -45.242 1.00 46.94 502 PRO A N 1
ATOM 3655 C CA . PRO A 1 502 ? -36.119 19.936 -46.551 1.00 46.94 502 PRO A CA 1
ATOM 3656 C C . PRO A 1 502 ? -36.182 21.301 -47.248 1.00 46.94 502 PRO A C 1
ATOM 3658 O O . PRO A 1 502 ? -36.696 22.259 -46.669 1.00 46.94 502 PRO A O 1
ATOM 3661 N N . LEU A 1 503 ? -35.710 21.354 -48.494 1.00 36.81 503 LEU A N 1
ATOM 3662 C CA . LEU A 1 503 ? -36.286 22.133 -49.595 1.00 36.81 503 LEU A CA 1
ATOM 3663 C C . LEU A 1 503 ? -36.070 21.367 -50.901 1.00 36.81 503 LEU A C 1
ATOM 3665 O O . LEU A 1 503 ? -34.925 20.909 -51.119 1.00 36.81 503 LEU A O 1
#

Sequence (503 aa):
ELPGKSNYFVGNDPKKWRANVPTYAKVEYRDVYPGVNLVYYGNQRQLEYDFVVSPGADPKAITLAFDGVDGAAIDGLGDLVLRADRSEVRLRKPVVYQDHDGQRAVIPTRYVLKAERQVAFEVAAYDATKPLIIDPVLAYSTYLGGSADDQGLAIAVDAQGNAYVTGDTGSADFLQGDPFPTTSGAFRTTPAGIFVTKLNADGSALLYSSYLAAAGSDFVSGIAVDAAGNAYVTGFTDSGNAFRLDAPFPTTPNAFQKIPGGSGDAFVTKLNATGSALIYSTFLGGDGSDDGFAIAVDPNCSINCSAYVTGETFSPNFPTTAGAFQTDLRGSEDAFVTKLDPTGSTLVYSTYLGGSLGGSGGDFEEGFAIAVDAAGSAYVTGSTNSRNFPTTPGAFQTIFGGCGTCDFPSADAFVTKLNATGTALVYSTFLGGSDEDLGFGIAVDSNGSAYVTGATASGNFPTTPGAFQTSFGGTFDAFVTRLNATAPLARSSPGSAATSTPL

Nearest PDB structures (foldseek):
  7fh8-assembly1_A  TM=6.210E-01  e=1.435E-15  Cylindrospermum licheniforme UTEX B 2014
  7ron-assembly1_A  TM=6.363E-01  e=3.498E-15  Cylindrospermum licheniforme UTEX B 2014
  7fh6-assembly1_A  TM=6.296E-01  e=5.461E-15  Cylindrospermum licheniforme UTEX B 2014
  7roo-assembly1_A  TM=6.376E-01  e=9.413E-15  Cylindrospermum licheniforme UTEX B 2014
  7fh7-assembly1_A  TM=6.165E-01  e=6.656E-15  Cylindrospermum licheniforme UTEX B 2014

Foldseek 3Di:
DDPDFDWADPDDDNVPTDGRHDDDQKDWAPPPPPQWIWIWGDDPFFTWIKTKHAQPRDQQVDKDFDPQFQFWDQDPQLWIWTHRPPDTDTWHFKWKFFDDPNDTDTWDKGWDDPDRGIIGIDTPDDRSRTIMIIITDDLGDHDFAWDDDWDFQEWDAEPQQKIKTKWFYPQQDVVRGGRGDFDPLAQAPHGATMKIWIAGNSRNDTLGIHGFFHHDPWIWAEWEAANQQKIKTKWKDQAQEPVHPPTHGDFDPLAQADGEQASMFMKIWIAGNSNNDTLGIYTFAHHFGYTWNYWYWQRPDRALTKIKTKWKYQHQPGDFDPLAQADGDAARMFMKIWIAGSSNNDTLGIHTFFHHLPDPDDWYYTFNYWDAANQQKIKTKWKGLHQCGDFDPQAAARGFAEAPDDPDRAIFMKIWIAGNSNNDTPGIHTFAHHGHWTWNYWDADNQGKIKTKTKYQHQPGDDDPPPPDDGDDDNIDMDIDIAGNRHDGYDDDDDDDPDDDDD

Secondary structure (DSSP, 8-state):
--S-EEEE--SS-TTS-EEEEEP-SEEEEEEEETTEEEEEEEETTEEEEEEEEPTT--GGG-EEE-TT-SEEEE-TTS-EEEEETTEEEEE---EEEEEETTEEEEE-EEEEEEETTEEEEEE-S--TTS-EEEE-----------SS-EEEEEEEE-TT--EEEEEEES---TTTSPPPP--TT-S--S--SEEEEEE-TTSSSEEEEEE-S-SSS-EEEEEEE-TT--EEEEEEE-TTSTT--SSPPP--TT-S-SS-SSSBEEEEEEE-TTSSSEEEEEEE--SSBEEEEEEEE-TT-SSSPPEEEEEEE--TT----TT-S--S--SS-EEEEEEE-TTSSSEEEEEEE----SSSS---EEEEEEEE-TT--EEEEEEE--TT----TT-S--S--S-TT-SS---EEEEEEE-TTSSSEEEEEEE--SS-EEEEEEEE-TT--EEEEEEE--TT----TT-S--S--SSSEEEEEEE-SS----PPP----------

Solvent-accessible surface area (backbone atoms only — not comparable to full-atom values): 26111 Å² total; per-residue (Å²): 114,47,98,58,64,48,66,47,77,59,76,92,48,77,85,67,37,43,71,72,40,77,38,62,67,60,50,76,46,72,55,80,42,84,51,24,27,40,36,38,35,68,55,98,61,31,76,45,46,30,41,42,27,36,54,74,39,64,67,72,72,47,65,50,72,52,82,87,42,79,31,59,46,71,50,99,85,41,26,40,36,35,30,36,89,93,43,73,50,71,36,48,50,46,51,30,34,33,76,56,96,88,40,78,46,77,41,64,52,37,69,38,80,78,47,61,40,28,38,28,57,46,68,54,94,72,69,53,86,42,52,40,41,39,35,61,44,72,84,62,56,71,89,80,59,37,63,44,65,51,44,82,58,27,66,35,71,47,98,81,51,28,41,34,40,30,15,43,29,63,18,41,42,77,88,77,41,53,47,50,72,57,36,91,71,24,56,28,73,66,66,22,14,30,40,46,32,32,30,39,62,61,59,84,43,71,73,22,16,17,34,71,32,44,72,67,87,38,45,51,39,20,40,26,67,43,76,64,48,29,40,33,38,24,8,32,34,41,48,38,21,100,88,33,73,92,53,50,49,71,54,36,100,59,26,57,27,78,54,45,54,24,72,18,11,8,37,48,35,29,31,37,60,63,38,42,40,71,76,24,16,19,42,53,43,16,61,24,49,18,39,27,33,17,35,30,52,44,72,79,36,55,67,73,44,33,40,35,40,21,10,33,32,48,21,75,62,41,72,51,35,93,71,25,59,27,73,60,64,32,62,62,22,15,9,35,47,35,30,33,37,53,64,40,44,46,71,72,24,16,18,48,50,51,20,31,64,85,66,99,65,92,31,43,19,43,23,41,14,40,30,54,41,88,78,51,26,43,34,38,21,10,32,31,46,24,63,59,44,71,49,35,93,59,26,76,28,74,58,68,41,26,46,94,79,59,99,59,93,37,22,22,9,35,46,35,31,32,38,61,67,38,46,42,71,76,39,16,21,47,52,44,15,48,26,41,15,40,25,58,39,45,45,66,48,99,78,47,29,40,39,38,32,31,42,31,50,20,78,61,44,85,64,57,94,87,46,96,71,76,67,71,83,70,78,60,38,80,48,78,47,80,45,55,67,65,65,63,72,56,84,80,74,84,72,80,81,78,81,82,77,90,131

Radius of gyration: 26.93 Å; Cα contacts (8 Å, |Δi|>4): 1418; chains: 1; bounding box: 67×56×94 Å